Protein AF-0000000068263784 (afdb_homodimer)

Radius of gyration: 36.0 Å; Cα contacts (8 Å, |Δi|>4): 1522; chains: 2; bounding box: 111×159×63 Å

InterPro domains:
  IPR016054 Ly-6 antigen/uPA receptor-like [PF00021] (22-95)
  IPR016054 Ly-6 antigen/uPA receptor-like [PF00021] (107-188)
  IPR016054 Ly-6 antigen/uPA receptor-like [PF00021] (200-283)
  IPR016054 Ly-6 antigen/uPA receptor-like [SM00134] (23-104)
  IPR016054 Ly-6 antigen/uPA receptor-like [SM00134] (108-195)
  IPR016054 Ly-6 antigen/uPA receptor-like [SM00134] (202-294)
  IPR045860 Snake toxin-like superfamily [G3DSA:2.10.60.10] (22-96)
  IPR045860 Snake toxin-like superfamily [G3DSA:2.10.60.10] (107-197)
  IPR045860 Snake toxin-like superfamily [G3DSA:2.10.60.10] (198-283)
  IPR045860 Snake toxin-like superfamily [SSF57302] (23-94)
  IPR045860 Snake toxin-like superfamily [SSF57302] (105-197)
  IPR045860 Snake toxin-like superfamily [SSF57302] (202-284)

Solvent-accessible surface area (backbone atoms only — not comparable to full-atom values): 32484 Å² total; per-residue (Å²): 132,79,80,70,71,72,69,73,72,66,77,64,75,75,70,72,71,74,79,74,77,62,39,35,16,25,28,31,39,44,86,46,74,70,38,84,39,75,26,54,83,70,20,53,22,15,22,31,44,37,38,35,34,32,40,65,32,3,59,15,56,27,47,64,64,55,67,62,32,36,39,31,30,33,51,53,24,28,34,40,34,39,36,35,43,61,38,73,49,71,44,56,23,37,65,69,61,64,74,62,67,64,75,78,88,57,54,42,41,13,31,13,17,20,42,92,71,39,20,53,82,67,69,58,59,43,76,40,71,36,90,42,64,82,35,26,19,24,34,38,31,42,31,47,50,93,68,76,50,74,74,36,43,37,22,12,28,24,35,51,87,49,61,49,53,67,22,26,38,36,43,92,48,36,38,38,38,34,38,39,39,90,46,64,44,58,49,54,78,82,83,86,47,76,90,75,35,50,75,60,85,33,34,16,29,20,28,55,28,25,72,82,47,43,39,18,89,86,46,51,38,79,40,79,17,39,45,78,19,67,28,15,29,35,32,38,23,29,36,87,95,70,40,62,35,36,39,26,15,20,18,14,78,55,37,67,36,76,46,49,59,31,64,76,65,58,34,42,76,65,45,73,45,68,43,75,54,64,45,62,45,53,74,80,62,79,70,72,76,67,76,63,72,73,67,66,73,69,66,71,73,70,62,76,76,65,66,88,110,134,79,80,69,72,72,68,74,72,65,78,66,75,75,70,70,72,75,78,75,78,62,40,38,14,24,28,31,39,46,89,46,74,70,37,81,37,74,27,54,86,69,20,54,22,14,22,31,46,36,37,36,33,32,39,64,31,3,58,14,57,26,46,64,65,57,66,62,30,36,38,30,34,35,51,52,24,29,32,41,33,40,37,36,43,61,38,74,49,70,45,56,22,35,65,70,60,64,76,62,67,64,75,79,87,56,55,42,41,13,30,12,17,20,43,90,71,40,20,53,83,66,68,57,58,42,75,41,72,35,92,45,63,82,36,26,20,24,36,39,33,43,32,47,49,92,68,75,49,72,74,36,43,38,22,11,29,24,34,52,88,48,61,50,54,66,23,27,38,35,42,91,49,37,38,38,40,36,37,38,37,91,47,65,43,59,50,54,78,81,83,86,47,75,89,73,36,50,74,58,86,34,34,18,29,21,30,54,28,25,73,82,47,43,40,18,90,85,46,51,38,80,40,79,18,38,46,78,20,67,28,15,27,36,35,37,22,29,37,88,95,69,39,60,35,37,39,26,15,21,17,15,78,55,38,67,36,77,46,48,59,32,65,75,67,58,34,41,76,64,46,74,45,69,42,75,54,61,44,62,45,53,75,80,61,80,69,73,76,67,75,63,70,72,66,66,74,69,68,74,72,73,65,77,77,68,73,88,118

Structure (mmCIF, N/CA/C/O backbone):
data_AF-0000000068263784-model_v1
#
loop_
_entity.id
_entity.type
_entity.pdbx_description
1 polymer 'Plasminogen activator, urokinase receptor'
#
loop_
_atom_site.group_PDB
_atom_site.id
_atom_site.type_symbol
_atom_site.label_atom_id
_atom_site.label_alt_id
_atom_site.label_comp_id
_atom_site.label_asym_id
_atom_site.label_entity_id
_atom_site.label_seq_id
_atom_site.pdbx_PDB_ins_code
_atom_site.Cartn_x
_atom_site.Cartn_y
_atom_site.Cartn_z
_atom_site.occupancy
_atom_site.B_iso_or_equiv
_atom_site.auth_seq_id
_atom_site.auth_comp_id
_atom_site.auth_asym_id
_atom_site.auth_atom_id
_atom_site.pdbx_PDB_model_num
ATOM 1 N N . MET A 1 1 ? -26.062 -78.375 18.172 1 32.59 1 MET A N 1
ATOM 2 C CA . MET A 1 1 ? -26.391 -77.062 18.75 1 32.59 1 MET A CA 1
ATOM 3 C C . MET A 1 1 ? -25.328 -76.062 18.375 1 32.59 1 MET A C 1
ATOM 5 O O . MET A 1 1 ? -25.422 -74.875 18.797 1 32.59 1 MET A O 1
ATOM 9 N N . GLY A 1 2 ? -24.156 -76.438 17.891 1 37.56 2 GLY A N 1
ATOM 10 C CA . GLY A 1 2 ? -22.969 -75.625 17.781 1 37.56 2 GLY A CA 1
ATOM 11 C C . GLY A 1 2 ? -23.016 -74.688 16.578 1 37.56 2 GLY A C 1
ATOM 12 O O . GLY A 1 2 ? -22.172 -73.75 16.453 1 37.56 2 GLY A O 1
ATOM 13 N N . ARG A 1 3 ? -23.672 -74.938 15.492 1 44.22 3 ARG A N 1
ATOM 14 C CA . ARG A 1 3 ? -23.484 -74.312 14.195 1 44.22 3 ARG A CA 1
ATOM 15 C C . ARG A 1 3 ? -24.141 -72.938 14.18 1 44.22 3 ARG A C 1
ATOM 17 O O . ARG A 1 3 ? -24 -72.188 13.203 1 44.22 3 ARG A O 1
ATOM 24 N N . LEU A 1 4 ? -25.125 -72.688 15.125 1 41.5 4 LEU A N 1
ATOM 25 C CA . LEU A 1 4 ? -25.984 -71.562 14.898 1 41.5 4 LEU A CA 1
ATOM 26 C C . LEU A 1 4 ? -25.281 -70.25 15.266 1 41.5 4 LEU A C 1
ATOM 28 O O . LEU A 1 4 ? -25.75 -69.125 14.945 1 41.5 4 LEU A O 1
ATOM 32 N N . LEU A 1 5 ? -24.188 -70.312 16.062 1 42.72 5 LEU A N 1
ATOM 33 C CA . LEU A 1 5 ? -23.781 -69 16.656 1 42.72 5 LEU A CA 1
ATOM 34 C C . LEU A 1 5 ? -23.016 -68.188 15.641 1 42.72 5 LEU A C 1
ATOM 36 O O . LEU A 1 5 ? -22.672 -67 15.93 1 42.72 5 LEU A O 1
ATOM 40 N N . LEU A 1 6 ? -22.641 -68.688 14.469 1 41.91 6 LEU A N 1
ATOM 41 C CA . LEU A 1 6 ? -21.672 -67.938 13.727 1 41.91 6 LEU A CA 1
ATOM 42 C C . LEU A 1 6 ? -22.344 -66.75 13.023 1 41.91 6 LEU A C 1
ATOM 44 O O . LEU A 1 6 ? -21.672 -65.938 12.414 1 41.91 6 LEU A O 1
ATOM 48 N N . LEU A 1 7 ? -23.703 -66.812 12.852 1 41.81 7 LEU A N 1
ATOM 49 C CA . LEU A 1 7 ? -24.219 -65.875 11.852 1 41.81 7 LEU A CA 1
ATOM 50 C C . LEU A 1 7 ? -24.312 -64.438 12.422 1 41.81 7 LEU A C 1
ATOM 52 O O . LEU A 1 7 ? -24.656 -63.531 11.703 1 41.81 7 LEU A O 1
ATOM 56 N N . LEU A 1 8 ? -24.344 -64.312 13.781 1 43.56 8 LEU A N 1
ATOM 57 C CA . LEU A 1 8 ? -24.844 -63.031 14.219 1 43.56 8 LEU A CA 1
ATOM 58 C C . LEU A 1 8 ? -23.781 -61.969 14.055 1 43.56 8 LEU A C 1
ATOM 60 O O . LEU A 1 8 ? -24 -60.812 14.43 1 43.56 8 LEU A O 1
ATOM 64 N N . LEU A 1 9 ? -22.516 -62.375 13.859 1 44.34 9 LEU A N 1
ATOM 65 C CA . LEU A 1 9 ? -21.594 -61.281 14.094 1 44.34 9 LEU A CA 1
ATOM 66 C C . LEU A 1 9 ? -21.594 -60.312 12.922 1 44.34 9 LEU A C 1
ATOM 68 O O . LEU A 1 9 ? -20.75 -59.406 12.844 1 44.34 9 LEU A O 1
ATOM 72 N N . SER A 1 10 ? -22.375 -60.562 11.875 1 43.22 10 SER A N 1
ATOM 73 C CA . SER A 1 10 ? -21.906 -59.844 10.688 1 43.22 10 SER A CA 1
ATOM 74 C C . SER A 1 10 ? -22.109 -58.344 10.836 1 43.22 10 SER A C 1
ATOM 76 O O . SER A 1 10 ? -21.297 -57.562 10.352 1 43.22 10 SER A O 1
ATOM 78 N N . SER A 1 11 ? -23.422 -57.906 10.969 1 47.59 11 SER A N 1
ATOM 79 C CA . SER A 1 11 ? -23.625 -56.594 10.375 1 47.59 11 SER A CA 1
ATOM 80 C C . SER A 1 11 ? -23.172 -55.469 11.32 1 47.59 11 SER A C 1
ATOM 82 O O . SER A 1 11 ? -23.953 -55 12.164 1 47.59 11 SER A O 1
ATOM 84 N N . LEU A 1 12 ? -22.047 -55.562 11.93 1 46.88 12 LEU A N 1
ATOM 85 C CA . LEU A 1 12 ? -21.75 -54.312 12.617 1 46.88 12 LEU A CA 1
ATOM 86 C C . LEU A 1 12 ? -21.969 -53.094 11.695 1 46.88 12 LEU A C 1
ATOM 88 O O . LEU A 1 12 ? -21.453 -53.062 10.586 1 46.88 12 LEU A O 1
ATOM 92 N N . PRO A 1 13 ? -23.125 -52.344 11.852 1 49.47 13 PRO A N 1
ATOM 93 C CA . PRO A 1 13 ? -23.234 -51.125 11.031 1 49.47 13 PRO A CA 1
ATOM 94 C C . PRO A 1 13 ? -21.938 -50.312 11 1 49.47 13 PRO A C 1
ATOM 96 O O . PRO A 1 13 ? -21.219 -50.25 12 1 49.47 13 PRO A O 1
ATOM 99 N N . PHE A 1 14 ? -21.156 -50.344 9.953 1 46.56 14 PHE A N 1
ATOM 100 C CA . PHE A 1 14 ? -20.109 -49.375 9.695 1 46.56 14 PHE A CA 1
ATOM 101 C C . PHE A 1 14 ? -20.516 -48 10.18 1 46.56 14 PHE A C 1
ATOM 103 O O . PHE A 1 14 ? -21.484 -47.406 9.68 1 46.56 14 PHE A O 1
ATOM 110 N N . LEU A 1 15 ? -20.469 -47.656 11.492 1 47.44 15 LEU A N 1
ATOM 111 C CA . LEU A 1 15 ? -20.594 -46.281 11.875 1 47.44 15 LEU A CA 1
ATOM 112 C C . LEU A 1 15 ? -19.938 -45.375 10.852 1 47.44 15 LEU A C 1
ATOM 114 O O . LEU A 1 15 ? -18.828 -45.625 10.391 1 47.44 15 LEU A O 1
ATOM 118 N N . PRO A 1 16 ? -20.719 -44.594 10.039 1 51.22 16 PRO A N 1
ATOM 119 C CA . PRO A 1 16 ? -20.031 -43.656 9.148 1 51.22 16 PRO A CA 1
ATOM 120 C C . PRO A 1 16 ? -18.844 -42.969 9.82 1 51.22 16 PRO A C 1
ATOM 122 O O . PRO A 1 16 ? -18.812 -42.844 11.047 1 51.22 16 PRO A O 1
ATOM 125 N N . PRO A 1 17 ? -17.672 -43.031 9.328 1 49.53 17 PRO A N 1
ATOM 126 C CA . PRO A 1 17 ? -16.547 -42.312 9.93 1 49.53 17 PRO A CA 1
ATOM 127 C C . PRO A 1 17 ? -16.984 -40.969 10.555 1 49.53 17 PRO A C 1
ATOM 129 O O . PRO A 1 17 ? -18 -40.406 10.141 1 49.53 17 PRO A O 1
ATOM 132 N N . PRO A 1 18 ? -16.719 -40.781 11.812 1 45.62 18 PRO A N 1
ATOM 133 C CA . PRO A 1 18 ? -17.062 -39.5 12.43 1 45.62 18 PRO A CA 1
ATOM 134 C C . PRO A 1 18 ? -17.016 -38.344 11.438 1 45.62 18 PRO A C 1
ATOM 136 O O . PRO A 1 18 ? -16.266 -38.375 10.461 1 45.62 18 PRO A O 1
ATOM 139 N N . ALA A 1 19 ? -18.078 -37.625 11.172 1 46.59 19 ALA A N 1
ATOM 140 C CA . ALA A 1 19 ? -18.156 -36.344 10.492 1 46.59 19 ALA A CA 1
ATOM 141 C C . ALA A 1 19 ? -16.891 -35.5 10.711 1 46.59 19 ALA A C 1
ATOM 143 O O . ALA A 1 19 ? -16.562 -35.156 11.844 1 46.59 19 ALA A O 1
ATOM 144 N N . SER A 1 20 ? -15.75 -35.656 10.148 1 55.19 20 SER A N 1
ATOM 145 C CA . SER A 1 20 ? -14.523 -34.875 10.172 1 55.19 20 SER A CA 1
ATOM 146 C C . SER A 1 20 ? -14.82 -33.406 10.406 1 55.19 20 SER A C 1
ATOM 148 O O . SER A 1 20 ? -15.664 -32.812 9.727 1 55.19 20 SER A O 1
ATOM 150 N N . TRP A 1 21 ? -14.867 -32.938 11.633 1 69 21 TRP A N 1
ATOM 151 C CA . TRP A 1 21 ? -15.148 -31.609 12.117 1 69 21 TRP A CA 1
ATOM 152 C C . TRP A 1 21 ? -14.555 -30.547 11.188 1 69 21 TRP A C 1
ATOM 154 O O . TRP A 1 21 ? -13.352 -30.547 10.922 1 69 21 TRP A O 1
ATOM 164 N N . ALA A 1 22 ? -15.297 -29.984 10.383 1 84.56 22 ALA A N 1
ATOM 165 C CA . ALA A 1 22 ? -14.953 -28.953 9.414 1 84.56 22 ALA A CA 1
ATOM 166 C C . ALA A 1 22 ? -14.172 -27.828 10.078 1 84.56 22 ALA A C 1
ATOM 168 O O . ALA A 1 22 ? -14.547 -27.344 11.148 1 84.56 22 ALA A O 1
ATOM 169 N N . LEU A 1 23 ? -13.023 -27.594 9.562 1 90.69 23 LEU A N 1
ATOM 170 C CA . LEU A 1 23 ? -12.18 -26.516 10.055 1 90.69 23 LEU A CA 1
ATOM 171 C C . LEU A 1 23 ? -12.898 -25.172 9.961 1 90.69 23 LEU A C 1
ATOM 173 O O . LEU A 1 23 ? -13.664 -24.938 9.016 1 90.69 23 LEU A O 1
ATOM 177 N N . ILE A 1 24 ? -12.773 -24.422 11.023 1 93.75 24 ILE A N 1
ATOM 178 C CA . ILE A 1 24 ? -13.375 -23.094 11.047 1 93.75 24 ILE A CA 1
ATOM 179 C C . ILE A 1 24 ? -12.289 -22.031 10.977 1 93.75 24 ILE A C 1
ATOM 181 O O . ILE A 1 24 ? -11.305 -22.078 11.727 1 93.75 24 ILE A O 1
ATOM 185 N N . CYS A 1 25 ? -12.469 -21.109 9.977 1 90.75 25 CYS A N 1
ATOM 186 C CA . CYS A 1 25 ? -11.492 -20.047 9.781 1 90.75 25 CYS A CA 1
ATOM 187 C C . CYS A 1 25 ? -12.164 -18.688 9.797 1 90.75 25 CYS A C 1
ATOM 189 O O . CYS A 1 25 ? -13.383 -18.578 9.672 1 90.75 25 CYS A O 1
ATOM 191 N N . LEU A 1 26 ? -11.312 -17.688 10.031 1 86.5 26 LEU A N 1
ATOM 192 C CA . LEU A 1 26 ? -11.766 -16.312 9.93 1 86.5 26 LEU A CA 1
ATOM 193 C C . LEU A 1 26 ? -11.516 -15.75 8.531 1 86.5 26 LEU A C 1
ATOM 195 O O . LEU A 1 26 ? -10.461 -16 7.941 1 86.5 26 LEU A O 1
ATOM 199 N N . HIS A 1 27 ? -12.453 -15.18 7.926 1 80.56 27 HIS A N 1
ATOM 200 C CA . HIS A 1 27 ? -12.336 -14.539 6.621 1 80.56 27 HIS A CA 1
ATOM 201 C C . HIS A 1 27 ? -12.711 -13.062 6.691 1 80.56 27 HIS A C 1
ATOM 203 O O . HIS A 1 27 ? -13.867 -12.727 6.953 1 80.56 27 HIS A O 1
ATOM 209 N N . CYS A 1 28 ? -11.648 -12.328 6.426 1 70.56 28 CYS A N 1
ATOM 210 C CA . CYS A 1 28 ? -11.859 -10.891 6.457 1 70.56 28 CYS A CA 1
ATOM 211 C C . CYS A 1 28 ? -11.828 -10.305 5.051 1 70.56 28 CYS A C 1
ATOM 213 O O . CYS A 1 28 ? -10.859 -10.5 4.316 1 70.56 28 CYS A O 1
ATOM 215 N N . ARG A 1 29 ? -12.906 -9.812 4.586 1 60.69 29 ARG A N 1
ATOM 216 C CA . ARG A 1 29 ? -12.977 -9.18 3.271 1 60.69 29 ARG A CA 1
ATOM 217 C C . ARG A 1 29 ? -12.641 -7.695 3.357 1 60.69 29 ARG A C 1
ATOM 219 O O . ARG A 1 29 ? -12.672 -7.105 4.441 1 60.69 29 ARG A O 1
ATOM 226 N N . SER A 1 30 ? -12.195 -7.094 2.205 1 56.16 30 SER A N 1
ATOM 227 C CA . SER A 1 30 ? -11.758 -5.703 2.15 1 56.16 30 SER A CA 1
ATOM 228 C C . SER A 1 30 ? -12.844 -4.766 2.674 1 56.16 30 SER A C 1
ATOM 230 O O . SER A 1 30 ? -12.547 -3.803 3.385 1 56.16 30 SER A O 1
ATOM 232 N N . ASN A 1 31 ? -14.07 -4.973 2.279 1 49.44 31 ASN A N 1
ATOM 233 C CA . ASN A 1 31 ? -15.117 -4.004 2.594 1 49.44 31 ASN A CA 1
ATOM 234 C C . ASN A 1 31 ? -16.125 -4.574 3.586 1 49.44 31 ASN A C 1
ATOM 236 O O . ASN A 1 31 ? -17.234 -4.059 3.711 1 49.44 31 ASN A O 1
ATOM 240 N N . GLY A 1 32 ? -15.75 -5.59 4.422 1 53.44 32 GLY A N 1
ATOM 241 C CA . GLY A 1 32 ? -16.766 -6.137 5.312 1 53.44 32 GLY A CA 1
ATOM 242 C C . GLY A 1 32 ? -16.188 -6.707 6.594 1 53.44 32 GLY A C 1
ATOM 243 O O . GLY A 1 32 ? -14.961 -6.73 6.773 1 53.44 32 GLY A O 1
ATOM 244 N N . PRO A 1 33 ? -17.047 -6.836 7.59 1 62.34 33 PRO A N 1
ATOM 245 C CA . PRO A 1 33 ? -16.594 -7.48 8.828 1 62.34 33 PRO A CA 1
ATOM 246 C C . PRO A 1 33 ? -16.016 -8.875 8.594 1 62.34 33 PRO A C 1
ATOM 248 O O . PRO A 1 33 ? -16.297 -9.508 7.574 1 62.34 33 PRO A O 1
ATOM 251 N N . CYS A 1 34 ? -15.078 -9.141 9.484 1 70.38 34 CYS A N 1
ATOM 252 C CA . CYS A 1 34 ? -14.547 -10.5 9.43 1 70.38 34 CYS A CA 1
ATOM 253 C C . CYS A 1 34 ? -15.633 -11.523 9.766 1 70.38 34 CYS A C 1
ATOM 255 O O . CYS A 1 34 ? -16.469 -11.273 10.641 1 70.38 34 CYS A O 1
ATOM 257 N N . GLN A 1 35 ? -15.789 -12.531 8.992 1 79.06 35 GLN A N 1
ATOM 258 C CA . GLN A 1 35 ? -16.781 -13.586 9.211 1 79.06 35 GLN A CA 1
ATOM 259 C C . GLN A 1 35 ? -16.094 -14.938 9.43 1 79.06 35 GLN A C 1
ATOM 261 O O . GLN A 1 35 ? -15.016 -15.188 8.898 1 79.06 35 GLN A O 1
ATOM 266 N N . VAL A 1 36 ? -16.781 -15.633 10.328 1 86.62 36 VAL A N 1
ATOM 267 C CA . VAL A 1 36 ? -16.312 -17 10.516 1 86.62 36 VAL A CA 1
ATOM 268 C C . VAL A 1 36 ? -16.844 -17.891 9.391 1 86.62 36 VAL A C 1
ATOM 270 O O . VAL A 1 36 ? -18.016 -17.797 9.008 1 86.62 36 VAL A O 1
ATOM 273 N N . GLU A 1 37 ? -15.914 -18.594 8.867 1 85.62 37 GLU A N 1
ATOM 274 C CA . GLU A 1 37 ? -16.281 -19.484 7.77 1 85.62 37 GLU A CA 1
ATOM 275 C C . GLU A 1 37 ? -15.953 -20.938 8.102 1 85.62 37 GLU A C 1
ATOM 277 O O . GLU A 1 37 ? -14.93 -21.219 8.719 1 85.62 37 GLU A O 1
ATOM 282 N N . THR A 1 38 ? -16.969 -21.75 7.777 1 89.56 38 THR A N 1
ATOM 283 C CA . THR A 1 38 ? -16.703 -23.188 7.848 1 89.56 38 THR A CA 1
ATOM 284 C C . THR A 1 38 ? -16.078 -23.688 6.551 1 89.56 38 THR A C 1
ATOM 286 O O . THR A 1 38 ? -16.625 -23.484 5.469 1 89.56 38 THR A O 1
ATOM 289 N N . CYS A 1 39 ? -14.977 -24.266 6.723 1 87 39 CYS A N 1
ATOM 290 C CA . CYS A 1 39 ? -14.211 -24.672 5.551 1 87 39 CYS A CA 1
ATOM 291 C C . CYS A 1 39 ? -14.852 -25.891 4.883 1 87 39 CYS A C 1
ATOM 293 O O . CYS A 1 39 ? -15.422 -26.75 5.562 1 87 39 CYS A O 1
ATOM 295 N N . ALA A 1 40 ? -14.883 -25.828 3.623 1 78.81 40 ALA A N 1
ATOM 296 C CA . ALA A 1 40 ? -15.375 -26.969 2.838 1 78.81 40 ALA A CA 1
ATOM 297 C C . ALA A 1 40 ? -14.414 -28.141 2.912 1 78.81 40 ALA A C 1
ATOM 299 O O . ALA A 1 40 ? -13.305 -28.016 3.445 1 78.81 40 ALA A O 1
ATOM 300 N N . ALA A 1 41 ? -14.945 -29.219 2.426 1 76.75 41 ALA 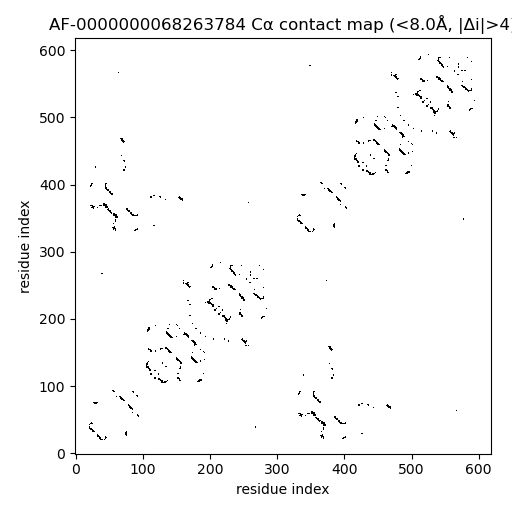A N 1
ATOM 301 C CA . ALA A 1 41 ? -14.094 -30.406 2.379 1 76.75 41 ALA A CA 1
ATOM 302 C C . ALA A 1 41 ? -12.82 -30.141 1.588 1 76.75 41 ALA A C 1
ATOM 304 O O . ALA A 1 41 ? -12.859 -29.516 0.524 1 76.75 41 ALA A O 1
ATOM 305 N N . GLY A 1 42 ? -11.688 -30.531 2.113 1 75.31 42 GLY A N 1
ATOM 306 C CA . GLY A 1 42 ? -10.414 -30.344 1.441 1 75.31 42 GLY A CA 1
ATOM 307 C C . GLY A 1 42 ? -9.672 -29.109 1.906 1 75.31 42 GLY A C 1
ATOM 308 O O . GLY A 1 42 ? -8.484 -28.938 1.619 1 75.31 42 GLY A O 1
ATOM 309 N N . GLN A 1 43 ? -10.445 -28.297 2.504 1 82.06 43 GLN A N 1
ATOM 310 C CA . GLN A 1 43 ? -9.828 -27.094 3.062 1 82.06 43 GLN A CA 1
ATOM 311 C C . GLN A 1 43 ? -9.539 -27.266 4.551 1 82.06 43 GLN A C 1
ATOM 313 O O . GLN A 1 43 ? -10.375 -26.953 5.395 1 82.06 43 GLN A O 1
ATOM 318 N N . ASP A 1 44 ? -8.305 -27.594 4.801 1 87.19 44 ASP A N 1
ATOM 319 C CA . ASP A 1 44 ? -7.988 -27.938 6.18 1 87.19 44 ASP A CA 1
ATOM 320 C C . ASP A 1 44 ? -7.008 -26.938 6.789 1 87.19 44 ASP A C 1
ATOM 322 O O . ASP A 1 44 ? -6.309 -27.266 7.75 1 87.19 44 ASP A O 1
ATOM 326 N N . LEU A 1 45 ? -6.926 -25.844 6.129 1 90.44 45 LEU A N 1
ATOM 327 C CA . LEU A 1 45 ? -6.016 -24.828 6.652 1 90.44 45 LEU A CA 1
ATOM 328 C C . LEU A 1 45 ? -6.691 -23.469 6.688 1 90.44 45 LEU A C 1
ATOM 330 O O . LEU A 1 45 ? -7.633 -23.219 5.934 1 90.44 45 LEU A O 1
ATOM 334 N N . CYS A 1 46 ? -6.254 -22.672 7.66 1 90.19 46 CYS A N 1
ATOM 335 C CA . CYS A 1 46 ? -6.598 -21.266 7.676 1 90.19 46 CYS A CA 1
ATOM 336 C C . CYS A 1 46 ? -5.441 -20.406 7.156 1 90.19 46 CYS A C 1
ATOM 338 O O . CYS A 1 46 ? -4.277 -20.703 7.426 1 90.19 46 CYS A O 1
ATOM 340 N N . ARG A 1 47 ? -5.809 -19.375 6.461 1 85.75 47 ARG A N 1
ATOM 341 C CA . ARG A 1 47 ? -4.777 -18.562 5.82 1 85.75 47 ARG A CA 1
ATOM 342 C C . ARG A 1 47 ? -4.77 -17.141 6.375 1 85.75 47 ARG A C 1
ATOM 344 O O . ARG A 1 47 ? -5.828 -16.562 6.645 1 85.75 47 ARG A O 1
ATOM 351 N N . THR A 1 48 ? -3.523 -16.594 6.59 1 80.44 48 THR A N 1
ATOM 352 C CA . THR A 1 48 ? -3.293 -15.195 6.961 1 80.44 48 THR A CA 1
ATOM 353 C C . THR A 1 48 ? -2.338 -14.523 5.977 1 80.44 48 THR A C 1
ATOM 355 O O . THR A 1 48 ? -1.295 -15.086 5.637 1 80.44 48 THR A O 1
ATOM 358 N N . THR A 1 49 ? -2.701 -13.469 5.457 1 76.69 49 THR A N 1
ATOM 359 C CA . THR A 1 49 ? -1.831 -12.711 4.566 1 76.69 49 THR A CA 1
ATOM 360 C C . THR A 1 49 ? -1.432 -11.383 5.199 1 76.69 49 THR A C 1
ATOM 362 O O . THR A 1 49 ? -2.277 -10.664 5.742 1 76.69 49 THR A O 1
ATOM 365 N N . VAL A 1 50 ? -0.122 -11.102 5.176 1 74.25 50 VAL A N 1
ATOM 366 C CA . VAL A 1 50 ? 0.415 -9.852 5.711 1 74.25 50 VAL A CA 1
ATOM 367 C C . VAL A 1 50 ? 1.202 -9.125 4.621 1 74.25 50 VAL A C 1
ATOM 369 O O . VAL A 1 50 ? 2.064 -9.719 3.969 1 74.25 50 VAL A O 1
ATOM 372 N N . ILE A 1 51 ? 0.848 -7.977 4.359 1 69.75 51 ILE A N 1
ATOM 373 C CA . ILE A 1 51 ? 1.61 -7.125 3.451 1 69.75 51 ILE A CA 1
ATOM 374 C C . ILE A 1 51 ? 2.33 -6.039 4.246 1 69.75 51 ILE A C 1
ATOM 376 O O . ILE A 1 51 ? 1.728 -5.379 5.098 1 69.75 51 ILE A O 1
ATOM 380 N N . ARG A 1 52 ? 3.629 -5.957 4.027 1 69.12 52 ARG A N 1
ATOM 381 C CA . ARG A 1 52 ? 4.43 -4.922 4.676 1 69.12 52 ARG A CA 1
ATOM 382 C C . ARG A 1 52 ? 5.113 -4.027 3.646 1 69.12 52 ARG A C 1
ATOM 384 O O . ARG A 1 52 ? 5.707 -4.523 2.688 1 69.12 52 ARG A O 1
ATOM 391 N N . VAL A 1 53 ? 4.863 -2.826 3.723 1 66.12 53 VAL A N 1
ATOM 392 C CA . VAL A 1 53 ? 5.547 -1.877 2.854 1 66.12 53 VAL A CA 1
ATOM 393 C C . VAL A 1 53 ? 6.523 -1.035 3.674 1 66.12 53 VAL A C 1
ATOM 395 O O . VAL A 1 53 ? 6.172 -0.54 4.746 1 66.12 53 VAL A O 1
ATOM 398 N N . TRP A 1 54 ? 7.68 -1.2 3.383 1 60.72 54 TRP A N 1
ATOM 399 C CA . TRP A 1 54 ? 8.695 -0.373 4.023 1 60.72 54 TRP A CA 1
ATOM 400 C C . TRP A 1 54 ? 9.367 0.551 3.008 1 60.72 54 TRP A C 1
ATOM 402 O O . TRP A 1 54 ? 9.57 0.168 1.854 1 60.72 54 TRP A O 1
ATOM 412 N N . LYS A 1 55 ? 9.344 1.691 3.244 1 60.06 55 LYS A N 1
ATOM 413 C CA . LYS A 1 55 ? 10.273 2.545 2.502 1 60.06 55 LYS A CA 1
ATOM 414 C C . LYS A 1 55 ? 11.703 2.352 2.984 1 60.06 55 LYS A C 1
ATOM 416 O O . LYS A 1 55 ? 11.984 2.479 4.176 1 60.06 55 LYS A O 1
ATOM 421 N N . ASP A 1 56 ? 12.617 1.546 2.291 1 54.09 56 ASP A N 1
ATOM 422 C CA . ASP A 1 56 ? 14.016 1.295 2.596 1 54.09 56 ASP A CA 1
ATOM 423 C C . ASP A 1 56 ? 14.852 2.564 2.434 1 54.09 56 ASP A C 1
ATOM 425 O O . ASP A 1 56 ? 14.828 3.199 1.377 1 54.09 56 ASP A O 1
ATOM 429 N N . GLY A 1 57 ? 14.93 3.434 3.068 1 58.69 57 GLY A N 1
ATOM 430 C CA . GLY A 1 57 ? 15.953 4.465 3.092 1 58.69 57 GLY A CA 1
ATOM 431 C C . GLY A 1 57 ? 15.477 5.77 3.701 1 58.69 57 GLY A C 1
ATOM 432 O O . GLY A 1 57 ? 14.281 5.969 3.896 1 58.69 57 GLY A O 1
ATOM 433 N N . GLY A 1 58 ? 16.359 6.426 4.211 1 64.62 58 GLY A N 1
ATOM 434 C CA . GLY A 1 58 ? 16.203 7.758 4.773 1 64.62 58 GLY A CA 1
ATOM 435 C C . GLY A 1 58 ? 15.438 8.703 3.875 1 64.62 58 GLY A C 1
ATOM 436 O O . GLY A 1 58 ? 15.648 8.727 2.662 1 64.62 58 GLY A O 1
ATOM 437 N N . GLU A 1 59 ? 14.25 9.156 4.391 1 74.56 59 GLU A N 1
ATOM 438 C CA . GLU A 1 59 ? 13.492 10.164 3.656 1 74.56 59 GLU A CA 1
ATOM 439 C C . GLU A 1 59 ? 14.148 11.531 3.762 1 74.56 59 GLU A C 1
ATOM 441 O O . GLU A 1 59 ? 13.469 12.562 3.764 1 74.56 59 GLU A O 1
ATOM 446 N N . GLY A 1 60 ? 15.492 11.461 4.012 1 80.88 60 GLY A N 1
ATOM 447 C CA . GLY A 1 60 ? 16.281 12.68 3.949 1 80.88 60 GLY A CA 1
ATOM 448 C C . GLY A 1 60 ? 16.203 13.5 5.223 1 80.88 60 GLY A C 1
ATOM 449 O O . GLY A 1 60 ? 16.094 12.945 6.32 1 80.88 60 GLY A O 1
ATOM 450 N N . CYS A 1 61 ? 16.406 14.82 4.98 1 84.62 61 CYS A N 1
ATOM 451 C CA . CYS A 1 61 ? 16.547 15.773 6.074 1 84.62 61 CYS A CA 1
ATOM 452 C C . CYS A 1 61 ? 15.188 16.219 6.594 1 84.62 61 CYS A C 1
ATOM 454 O O . CYS A 1 61 ? 14.203 16.203 5.855 1 84.62 61 CYS A O 1
ATOM 456 N N . ALA A 1 62 ? 15.141 16.328 7.805 1 84.88 62 ALA A N 1
ATOM 457 C CA . ALA A 1 62 ? 13.938 16.875 8.43 1 84.88 62 ALA A CA 1
ATOM 458 C C . ALA A 1 62 ? 14.281 18.047 9.336 1 84.88 62 ALA A C 1
ATOM 460 O O . ALA A 1 62 ? 15.398 18.141 9.852 1 84.88 62 ALA A O 1
ATOM 461 N N . HIS A 1 63 ? 13.258 18.906 9.469 1 80.81 63 HIS A N 1
ATOM 462 C CA . HIS A 1 63 ? 13.414 20.047 10.359 1 80.81 63 HIS A CA 1
ATOM 463 C C . HIS A 1 63 ? 13.547 19.609 11.812 1 80.81 63 HIS A C 1
ATOM 465 O O . HIS A 1 63 ? 13.078 18.531 12.18 1 80.81 63 HIS A O 1
ATOM 471 N N . THR A 1 64 ? 14.195 20.5 12.531 1 79.38 64 THR A N 1
ATOM 472 C CA . THR A 1 64 ? 14.523 20.188 13.914 1 79.38 64 THR A CA 1
ATOM 473 C C . THR A 1 64 ? 13.258 19.938 14.727 1 79.38 64 THR A C 1
ATOM 475 O O . THR A 1 64 ? 13.289 19.219 15.727 1 79.38 64 THR A O 1
ATOM 478 N N . GLU A 1 65 ? 12.148 20.469 14.266 1 77.38 65 GLU A N 1
ATOM 479 C CA . GLU A 1 65 ? 10.922 20.359 15.055 1 77.38 65 GLU A CA 1
ATOM 480 C C . GLU A 1 65 ? 10.148 19.094 14.703 1 77.38 65 GLU A C 1
ATOM 482 O O . GLU A 1 65 ? 9.125 18.781 15.32 1 77.38 65 GLU A O 1
ATOM 487 N N . LYS A 1 66 ? 10.719 18.406 13.766 1 80.88 66 LYS A N 1
ATOM 488 C CA . LYS A 1 66 ? 10.023 17.172 13.375 1 80.88 66 LYS A CA 1
ATOM 489 C C . LYS A 1 66 ? 10.102 16.125 14.469 1 80.88 66 LYS A C 1
ATOM 491 O O . LYS A 1 66 ? 11.141 15.969 15.117 1 80.88 66 LYS A O 1
ATOM 496 N N . SER A 1 67 ? 8.969 15.516 14.797 1 81.94 67 SER A N 1
ATOM 497 C CA . SER A 1 67 ? 8.914 14.461 15.797 1 81.94 67 SER A CA 1
ATOM 498 C C . SER A 1 67 ? 8.391 13.164 15.211 1 81.94 67 SER A C 1
ATOM 500 O O . SER A 1 67 ? 7.918 13.133 14.07 1 81.94 67 SER A O 1
ATOM 502 N N . ASN A 1 68 ? 8.586 12.094 16.031 1 84.56 68 ASN A N 1
ATOM 503 C CA . ASN A 1 68 ? 8.062 10.797 15.609 1 84.56 68 ASN A CA 1
ATOM 504 C C . ASN A 1 68 ? 6.539 10.812 15.516 1 84.56 68 ASN A C 1
ATOM 506 O O . ASN A 1 68 ? 5.871 11.5 16.297 1 84.56 68 ASN A O 1
ATOM 510 N N . ARG A 1 69 ? 6.066 10.117 14.516 1 86.38 69 ARG A N 1
ATOM 511 C CA . ARG A 1 69 ? 4.617 10.062 14.367 1 86.38 69 ARG A CA 1
ATOM 512 C C . ARG A 1 69 ? 4.172 8.695 13.859 1 86.38 69 ARG A C 1
ATOM 514 O O . ARG A 1 69 ? 4.93 8.008 13.172 1 86.38 69 ARG A O 1
ATOM 521 N N . THR A 1 70 ? 2.986 8.305 14.273 1 88.31 70 THR A N 1
ATOM 522 C CA . THR A 1 70 ? 2.365 7.059 13.836 1 88.31 70 THR A CA 1
ATOM 523 C C . THR A 1 70 ? 0.913 7.293 13.43 1 88.31 70 THR A C 1
ATOM 525 O O . THR A 1 70 ? 0.244 8.172 13.977 1 88.31 70 THR A O 1
ATOM 528 N N . MET A 1 71 ? 0.516 6.676 12.492 1 88.12 71 MET A N 1
ATOM 529 C CA . MET A 1 71 ? -0.888 6.66 12.094 1 88.12 71 MET A CA 1
ATOM 530 C C . MET A 1 71 ? -1.284 5.285 11.555 1 88.12 71 MET A C 1
ATOM 532 O O . MET A 1 71 ? -0.53 4.668 10.805 1 88.12 71 MET A O 1
ATOM 536 N N . SER A 1 72 ? -2.396 4.816 12.016 1 89.38 72 SER A N 1
ATOM 537 C CA . SER A 1 72 ? -2.924 3.557 11.508 1 89.38 72 SER A CA 1
ATOM 538 C C . SER A 1 72 ? -4.426 3.65 11.242 1 89.38 72 SER A C 1
ATOM 540 O O . SER A 1 72 ? -5.145 4.332 11.977 1 89.38 72 SER A O 1
ATOM 542 N N . TYR A 1 73 ? -4.82 3.049 10.258 1 86.62 73 TYR A N 1
ATOM 543 C CA . TYR A 1 73 ? -6.238 3.021 9.922 1 86.62 73 TYR A CA 1
ATOM 544 C C . TYR A 1 73 ? -6.582 1.79 9.094 1 86.62 73 TYR A C 1
ATOM 546 O O . TYR A 1 73 ? -5.688 1.087 8.617 1 86.62 73 TYR A O 1
ATOM 554 N N . ARG A 1 74 ? -7.836 1.575 8.938 1 78.94 74 ARG A N 1
ATOM 555 C CA . ARG A 1 74 ? -8.312 0.425 8.18 1 78.94 74 ARG A CA 1
ATOM 556 C C . ARG A 1 74 ? -8.781 0.845 6.789 1 78.94 74 ARG A C 1
ATOM 558 O O . ARG A 1 74 ? -9.367 1.919 6.625 1 78.94 74 ARG A O 1
ATOM 565 N N . MET A 1 75 ? -8.461 0.126 5.855 1 69.5 75 MET A N 1
ATOM 566 C CA . MET A 1 75 ? -8.969 0.218 4.484 1 69.5 75 MET A CA 1
ATOM 567 C C . MET A 1 75 ? -9.492 -1.131 4.012 1 69.5 75 MET A C 1
ATOM 569 O O . MET A 1 75 ? -8.719 -2.02 3.658 1 69.5 75 MET A O 1
ATOM 573 N N . GLY A 1 76 ? -10.805 -1.204 3.998 1 67.19 76 GLY A N 1
ATOM 574 C CA . GLY A 1 76 ? -11.328 -2.541 3.768 1 67.19 76 GLY A CA 1
ATOM 575 C C . GLY A 1 76 ? -10.883 -3.545 4.812 1 67.19 76 GLY A C 1
ATOM 576 O O . GLY A 1 76 ? -11.078 -3.328 6.012 1 67.19 76 GLY A O 1
ATOM 577 N N . SER A 1 77 ? -10.258 -4.652 4.34 1 63.62 77 SER A N 1
ATOM 578 C CA . SER A 1 77 ? -9.789 -5.68 5.266 1 63.62 77 SER A CA 1
ATOM 579 C C . SER A 1 77 ? -8.336 -5.449 5.656 1 63.62 77 SER A C 1
ATOM 581 O O . SER A 1 77 ? -7.758 -6.234 6.41 1 63.62 77 SER A O 1
ATOM 583 N N . GLU A 1 78 ? -7.836 -4.379 5.18 1 68.94 78 GLU A N 1
ATOM 584 C CA . GLU A 1 78 ? -6.426 -4.098 5.438 1 68.94 78 GLU A CA 1
ATOM 585 C C . GLU A 1 78 ? -6.266 -3.047 6.531 1 68.94 78 GLU A C 1
ATOM 587 O O . GLU A 1 78 ? -7.113 -2.164 6.684 1 68.94 78 GLU A O 1
ATOM 592 N N . ILE A 1 79 ? -5.246 -3.266 7.355 1 77.62 79 ILE A N 1
ATOM 593 C CA . ILE A 1 79 ? -4.812 -2.221 8.273 1 77.62 79 ILE A CA 1
ATOM 594 C C . ILE A 1 79 ? -3.537 -1.566 7.75 1 77.62 79 ILE A C 1
ATOM 596 O O . ILE A 1 79 ? -2.559 -2.254 7.453 1 77.62 79 ILE A O 1
ATOM 600 N N . ILE A 1 80 ? -3.6 -0.347 7.527 1 76.44 80 ILE A N 1
ATOM 601 C CA . ILE A 1 80 ? -2.443 0.426 7.09 1 76.44 80 ILE A CA 1
ATOM 602 C C . ILE A 1 80 ? -1.826 1.153 8.281 1 76.44 80 ILE A C 1
ATOM 604 O O . ILE A 1 80 ? -2.531 1.814 9.047 1 76.44 80 ILE A O 1
ATOM 608 N N . SER A 1 81 ? -0.56 0.974 8.492 1 82 81 SER A N 1
ATOM 609 C CA . SER A 1 81 ? 0.164 1.663 9.555 1 82 81 SER A CA 1
ATOM 610 C C . SER A 1 81 ? 1.354 2.439 9 1 82 81 SER A C 1
ATOM 612 O O . SER A 1 81 ? 2.189 1.878 8.289 1 82 81 SER A O 1
ATOM 614 N N . LEU A 1 82 ? 1.302 3.709 9.281 1 78.19 82 LEU A N 1
ATOM 615 C CA . LEU A 1 82 ? 2.408 4.582 8.906 1 78.19 82 LEU A CA 1
ATOM 616 C C . LEU A 1 82 ? 3.207 5.008 10.133 1 78.19 82 LEU A C 1
ATOM 618 O O . LEU A 1 82 ? 2.633 5.426 11.141 1 78.19 82 LEU A O 1
ATOM 622 N N . THR A 1 83 ? 4.504 4.82 10.055 1 82.94 83 THR A N 1
ATOM 623 C CA . THR A 1 83 ? 5.395 5.285 11.117 1 82.94 83 THR A CA 1
ATOM 624 C C . THR A 1 83 ? 6.523 6.133 10.539 1 82.94 83 THR A C 1
ATOM 626 O O . THR A 1 83 ? 7.18 5.73 9.578 1 82.94 83 THR A O 1
ATOM 629 N N . GLU A 1 84 ? 6.629 7.285 11.062 1 82.69 84 GLU A N 1
ATOM 630 C CA . GLU A 1 84 ? 7.762 8.148 10.742 1 82.69 84 GLU A CA 1
ATOM 631 C C . GLU A 1 84 ? 8.633 8.398 11.969 1 82.69 84 GLU A C 1
ATOM 633 O O . GLU A 1 84 ? 8.133 8.805 13.016 1 82.69 84 GLU A O 1
ATOM 638 N N . THR A 1 85 ? 9.883 8.102 11.812 1 86.19 85 THR A N 1
ATOM 639 C CA . THR A 1 85 ? 10.82 8.336 12.906 1 86.19 85 THR A CA 1
ATOM 640 C C . THR A 1 85 ? 11.945 9.273 12.469 1 86.19 85 THR A C 1
ATOM 642 O O . THR A 1 85 ? 12.281 9.336 11.281 1 86.19 85 THR A O 1
ATOM 645 N N . VAL A 1 86 ? 12.43 10.094 13.406 1 88.31 86 VAL A N 1
ATOM 646 C CA . VAL A 1 86 ? 13.523 11.016 13.133 1 88.31 86 VAL A CA 1
ATOM 647 C C . VAL A 1 86 ? 14.703 10.711 14.055 1 88.31 86 VAL A C 1
ATOM 649 O O . VAL A 1 86 ? 14.523 10.117 15.117 1 88.31 86 VAL A O 1
ATOM 652 N N . CYS A 1 87 ? 15.883 11 13.57 1 90 87 CYS A N 1
ATOM 653 C CA . CYS A 1 87 ? 17.109 10.844 14.344 1 90 87 CYS A CA 1
ATOM 654 C C . CYS A 1 87 ? 18.094 11.961 14.031 1 90 87 CYS A C 1
ATOM 656 O O . CYS A 1 87 ? 17.953 12.656 13.023 1 90 87 CYS A O 1
ATOM 658 N N . GLY A 1 88 ? 19.125 12.18 14.945 1 91 88 GLY A N 1
ATOM 659 C CA . GLY A 1 88 ? 19.891 13.406 14.859 1 91 88 GLY A CA 1
ATOM 660 C C . GLY A 1 88 ? 21.359 13.164 14.547 1 91 88 GLY A C 1
ATOM 661 O O . GLY A 1 88 ? 22.188 14.07 14.68 1 91 88 GLY A O 1
ATOM 662 N N . SER A 1 89 ? 21.75 11.938 14.25 1 91 89 SER A N 1
ATOM 663 C CA . SER A 1 89 ? 23.141 11.68 13.906 1 91 89 SER A CA 1
ATOM 664 C C . SER A 1 89 ? 23.297 11.414 12.414 1 91 89 SER A C 1
ATOM 666 O O . SER A 1 89 ? 22.312 11.156 11.719 1 91 89 SER A O 1
ATOM 668 N N . ASN A 1 90 ? 24.516 11.57 11.977 1 91.38 90 ASN A N 1
ATOM 669 C CA . ASN A 1 90 ? 24.797 11.375 10.562 1 91.38 90 ASN A CA 1
ATOM 670 C C . ASN A 1 90 ? 24.375 9.984 10.094 1 91.38 90 ASN A C 1
ATOM 672 O O . ASN A 1 90 ? 24.719 8.977 10.703 1 91.38 90 ASN A O 1
ATOM 676 N N . LEU A 1 91 ? 23.594 9.984 9.047 1 90 91 LEU A N 1
ATOM 677 C CA . LEU A 1 91 ? 23.172 8.781 8.344 1 90 91 LEU A CA 1
ATOM 678 C C . LEU A 1 91 ? 22.438 7.832 9.281 1 90 91 LEU A C 1
ATOM 680 O O . LEU A 1 91 ? 22.484 6.613 9.094 1 90 91 LEU A O 1
ATOM 684 N N . CYS A 1 92 ? 21.781 8.438 10.258 1 87.25 92 CYS A N 1
ATOM 685 C CA . CYS A 1 92 ? 21.062 7.605 11.219 1 87.25 92 CYS A CA 1
ATOM 686 C C . CYS A 1 92 ? 19.812 7.008 10.586 1 87.25 92 CYS A C 1
ATOM 688 O O . CYS A 1 92 ? 19.219 6.074 11.133 1 87.25 92 CYS A O 1
ATOM 690 N N . ASN A 1 93 ? 19.391 7.543 9.539 1 83.31 93 ASN A N 1
ATOM 691 C CA . ASN A 1 93 ? 18.203 6.996 8.875 1 83.31 93 ASN A CA 1
ATOM 692 C C . ASN A 1 93 ? 18.578 5.957 7.824 1 83.31 93 ASN A C 1
ATOM 694 O O . ASN A 1 93 ? 17.766 5.582 6.988 1 83.31 93 ASN A O 1
ATOM 698 N N . LYS A 1 94 ? 19.766 5.719 7.797 1 76.12 94 LYS A N 1
ATOM 699 C CA . LYS A 1 94 ? 20.172 4.582 6.98 1 76.12 94 LYS A CA 1
ATOM 700 C C . LYS A 1 94 ? 19.656 3.271 7.559 1 76.12 94 LYS A C 1
ATOM 702 O O . LYS A 1 94 ? 19.766 3.025 8.758 1 76.12 94 LYS A O 1
ATOM 707 N N . PRO A 1 95 ? 18.781 2.811 6.754 1 64.69 95 PRO A N 1
ATOM 708 C CA . PRO A 1 95 ? 18.297 1.539 7.305 1 64.69 95 PRO A CA 1
AT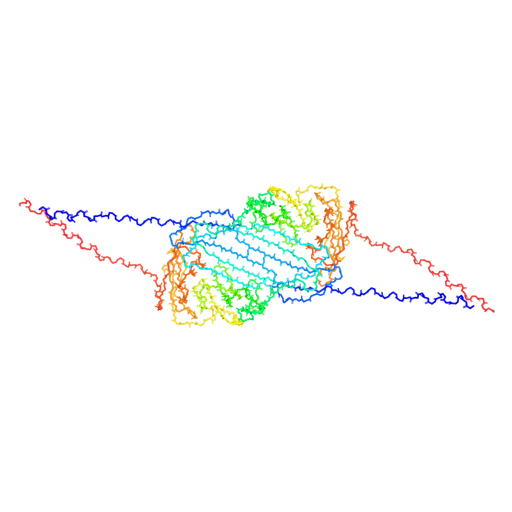OM 709 C C . PRO A 1 95 ? 19.422 0.667 7.848 1 64.69 95 PRO A C 1
ATOM 711 O O . PRO A 1 95 ? 20.516 0.643 7.277 1 64.69 95 PRO A O 1
ATOM 714 N N . THR A 1 96 ? 19.469 0.736 9.32 1 53.31 96 THR A N 1
ATOM 715 C CA . THR A 1 96 ? 20.484 -0.136 9.891 1 53.31 96 THR A CA 1
ATOM 716 C C . THR A 1 96 ? 20.422 -1.526 9.266 1 53.31 96 THR A C 1
ATOM 718 O O . THR A 1 96 ? 19.375 -2.164 9.266 1 53.31 96 THR A O 1
ATOM 721 N N . ARG A 1 97 ? 21.188 -1.634 8.375 1 45.59 97 ARG A N 1
ATOM 722 C CA . ARG A 1 97 ? 21.344 -3.041 8.023 1 45.59 97 ARG A CA 1
ATOM 723 C C . ARG A 1 97 ? 21.5 -3.902 9.273 1 45.59 97 ARG A C 1
ATOM 725 O O . ARG A 1 97 ? 22.172 -3.504 10.234 1 45.59 97 ARG A O 1
ATOM 732 N N . GLN A 1 98 ? 20.406 -4.281 10 1 42.06 98 GLN A N 1
ATOM 733 C CA . GLN A 1 98 ? 20.844 -5.18 11.062 1 42.06 98 GLN A CA 1
ATOM 734 C C . GLN A 1 98 ? 22.312 -5.566 10.883 1 42.06 98 GLN A C 1
ATOM 736 O O . GLN A 1 98 ? 22.75 -5.867 9.766 1 42.06 98 GLN A O 1
ATOM 741 N N . PRO A 1 99 ? 23.172 -5.035 11.867 1 38.03 99 PRO A N 1
ATOM 742 C CA . PRO A 1 99 ? 24.484 -5.664 11.758 1 38.03 99 PRO A CA 1
ATOM 743 C C . PRO A 1 99 ? 24.438 -7.059 11.133 1 38.03 99 PRO A C 1
ATOM 745 O O . PRO A 1 99 ? 23.547 -7.855 11.477 1 38.03 99 PRO A O 1
ATOM 748 N N . ARG A 1 100 ? 24.703 -7.051 9.883 1 35.59 100 ARG A N 1
ATOM 749 C CA . ARG A 1 100 ? 25.047 -8.375 9.375 1 35.59 100 ARG A CA 1
ATOM 750 C C . ARG A 1 100 ? 25.766 -9.203 10.438 1 35.59 100 ARG A C 1
ATOM 752 O O . ARG A 1 100 ? 26.891 -8.906 10.812 1 35.59 100 ARG A O 1
ATOM 759 N N . THR A 1 101 ? 25.297 -9.234 11.57 1 34.59 101 THR A N 1
ATOM 760 C CA . THR A 1 101 ? 26.172 -10.359 11.875 1 34.59 101 THR A CA 1
ATOM 761 C C . THR A 1 101 ? 26.469 -11.164 10.617 1 34.59 101 THR A C 1
ATOM 763 O O . THR A 1 101 ? 25.562 -11.57 9.898 1 34.59 101 THR A O 1
ATOM 766 N N . VAL A 1 102 ? 27.594 -10.781 9.93 1 37.12 102 VAL A N 1
ATOM 767 C CA . VAL A 1 102 ? 28.312 -11.578 8.953 1 37.12 102 VAL A CA 1
ATOM 768 C C . VAL A 1 102 ? 27.875 -13.031 9.031 1 37.12 102 VAL A C 1
ATOM 770 O O . VAL A 1 102 ? 28.609 -13.883 9.547 1 37.12 102 VAL A O 1
ATOM 773 N N . VAL A 1 103 ? 27.141 -13.477 9.711 1 37.53 103 VAL A N 1
ATOM 774 C CA . VAL A 1 103 ? 27.297 -14.797 9.102 1 37.53 103 VAL A CA 1
ATOM 775 C C . VAL A 1 103 ? 27.062 -14.703 7.598 1 37.53 103 VAL A C 1
ATOM 777 O O . VAL A 1 103 ? 25.938 -14.438 7.16 1 37.53 103 VAL A O 1
ATOM 780 N N . LEU A 1 104 ? 28.031 -14 6.672 1 42.19 104 LEU A N 1
ATOM 781 C CA . LEU A 1 104 ? 28.438 -13.812 5.285 1 42.19 104 LEU A CA 1
ATOM 782 C C . LEU A 1 104 ? 27.406 -14.391 4.328 1 42.19 104 LEU A C 1
ATOM 784 O O . LEU A 1 104 ? 27.047 -13.766 3.332 1 42.19 104 LEU A O 1
ATOM 788 N N . GLY A 1 105 ? 27.406 -15.719 4.105 1 43.5 105 GLY A N 1
ATOM 789 C CA . GLY A 1 105 ? 27.188 -16.781 3.135 1 43.5 105 GLY A CA 1
ATOM 790 C C . GLY A 1 105 ? 25.719 -16.969 2.773 1 43.5 105 GLY A C 1
ATOM 791 O O . GLY A 1 105 ? 25.406 -17.594 1.76 1 43.5 105 GLY A O 1
ATOM 792 N N . ARG A 1 106 ? 24.594 -16.594 3.727 1 60.19 106 ARG A N 1
ATOM 793 C CA . ARG A 1 106 ? 23.344 -17.344 3.615 1 60.19 106 ARG A CA 1
ATOM 794 C C . ARG A 1 106 ? 22.219 -16.484 3.053 1 60.19 106 ARG A C 1
ATOM 796 O O . ARG A 1 106 ? 21.188 -17 2.643 1 60.19 106 ARG A O 1
ATOM 803 N N . TYR A 1 107 ? 22.297 -15.031 2.877 1 80.06 107 TYR A N 1
ATOM 804 C CA . TYR A 1 107 ? 21.172 -14.281 2.299 1 80.06 107 TYR A CA 1
ATOM 805 C C . TYR A 1 107 ? 21.5 -13.82 0.886 1 80.06 107 TYR A C 1
ATOM 807 O O . TYR A 1 107 ? 22.562 -13.227 0.65 1 80.06 107 TYR A O 1
ATOM 815 N N . LEU A 1 108 ? 20.703 -14.055 0.036 1 88.19 108 LEU A N 1
ATOM 816 C CA . LEU A 1 108 ? 20.859 -13.742 -1.379 1 88.19 108 LEU A CA 1
ATOM 817 C C . LEU A 1 108 ? 20.562 -12.266 -1.647 1 88.19 108 LEU A C 1
ATOM 819 O O . LEU A 1 108 ? 19.766 -11.656 -0.928 1 88.19 108 LEU A O 1
ATOM 823 N N . GLU A 1 109 ? 21.375 -11.609 -2.475 1 90.75 109 GLU A N 1
ATOM 824 C CA . GLU A 1 109 ? 21.031 -10.32 -3.08 1 90.75 109 GLU A CA 1
ATOM 825 C C . GLU A 1 109 ? 20.422 -10.516 -4.465 1 90.75 109 GLU A C 1
ATOM 827 O O . GLU A 1 109 ? 21.031 -11.125 -5.34 1 90.75 109 GLU A O 1
ATOM 832 N N . CYS A 1 110 ? 19.234 -9.883 -4.586 1 93.81 110 CYS A N 1
ATOM 833 C CA . CYS A 1 110 ? 18.5 -10.172 -5.816 1 93.81 110 CYS A CA 1
ATOM 834 C C . CYS A 1 110 ? 18.203 -8.891 -6.59 1 93.81 110 CYS A C 1
ATOM 836 O O . CYS A 1 110 ? 18.219 -7.801 -6.02 1 93.81 110 CYS A O 1
ATOM 838 N N . VAL A 1 111 ? 18.094 -9.109 -7.898 1 94.75 111 VAL A N 1
ATOM 839 C CA . VAL A 1 111 ? 17.562 -8.023 -8.703 1 94.75 111 VAL A CA 1
ATOM 840 C C . VAL A 1 111 ? 16.094 -7.777 -8.328 1 94.75 111 VAL A C 1
ATOM 842 O O . VAL A 1 111 ? 15.336 -8.727 -8.117 1 94.75 111 VAL A O 1
ATOM 845 N N . SER A 1 112 ? 15.766 -6.531 -8.195 1 92.38 112 SER A N 1
ATOM 846 C CA . SER A 1 112 ? 14.406 -6.207 -7.789 1 92.38 112 SER A CA 1
ATOM 847 C C . SER A 1 112 ? 13.797 -5.133 -8.688 1 92.38 112 SER A C 1
ATOM 849 O O . SER A 1 112 ? 14.43 -4.105 -8.945 1 92.38 112 SER A O 1
ATOM 851 N N . CYS A 1 113 ? 12.57 -5.414 -9.18 1 89.06 113 CYS A N 1
ATOM 852 C CA . CYS A 1 113 ? 11.781 -4.473 -9.969 1 89.06 113 CYS A CA 1
ATOM 853 C C . CYS A 1 113 ? 10.328 -4.918 -10.055 1 89.06 113 CYS A C 1
ATOM 855 O O . CYS A 1 113 ? 9.984 -6.02 -9.625 1 89.06 113 CYS A O 1
ATOM 857 N N . THR A 1 114 ? 9.484 -4.039 -10.508 1 86.19 114 THR A N 1
ATOM 858 C 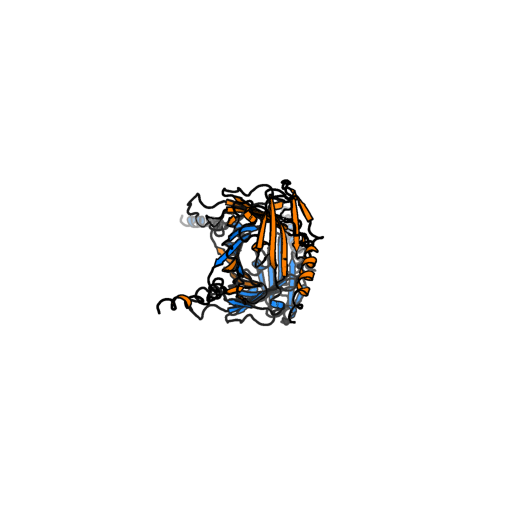CA . THR A 1 114 ? 8.078 -4.363 -10.703 1 86.19 114 THR A CA 1
ATOM 859 C C . THR A 1 114 ? 7.484 -3.541 -11.844 1 86.19 114 THR A C 1
ATOM 861 O O . THR A 1 114 ? 7.895 -2.4 -12.07 1 86.19 114 THR A O 1
ATOM 864 N N . SER A 1 115 ? 6.547 -4.215 -12.516 1 81 115 SER A N 1
ATOM 865 C CA . SER A 1 115 ? 5.844 -3.508 -13.578 1 81 115 SER A CA 1
ATOM 866 C C . SER A 1 115 ? 4.961 -2.396 -13.016 1 81 115 SER A C 1
ATOM 868 O O . SER A 1 115 ? 4.547 -1.497 -13.75 1 81 115 SER A O 1
ATOM 870 N N . LEU A 1 116 ? 4.672 -2.455 -11.75 1 66.88 116 LEU A N 1
ATOM 871 C CA . LEU A 1 116 ? 3.811 -1.459 -11.125 1 66.88 116 LEU A CA 1
ATOM 872 C C . LEU A 1 116 ? 4.41 -0.062 -11.258 1 66.88 116 LEU A C 1
ATOM 874 O O . LEU A 1 116 ? 3.676 0.923 -11.375 1 66.88 116 LEU A O 1
ATOM 878 N N . ASP A 1 117 ? 5.711 0.1 -11.258 1 63.25 117 ASP A N 1
ATOM 879 C CA . ASP A 1 117 ? 6.359 1.39 -11.477 1 63.25 117 ASP A CA 1
ATOM 880 C C . ASP A 1 117 ? 7.215 1.368 -12.742 1 63.25 117 ASP A C 1
ATOM 882 O O . ASP A 1 117 ? 8.078 2.225 -12.93 1 63.25 117 ASP A O 1
ATOM 886 N N . MET A 1 118 ? 7.012 0.335 -13.57 1 76.06 118 MET A N 1
ATOM 887 C CA . MET A 1 118 ? 7.629 0.131 -14.875 1 76.06 118 MET A CA 1
ATOM 888 C C . MET A 1 118 ? 9.141 0.012 -14.75 1 76.06 118 MET A C 1
ATOM 890 O O . MET A 1 118 ? 9.875 0.266 -15.703 1 76.06 118 MET A O 1
ATOM 894 N N . SER A 1 119 ? 9.664 -0.293 -13.516 1 82.31 119 SER A N 1
ATOM 895 C CA . SER A 1 119 ? 11.102 -0.393 -13.312 1 82.31 119 SER A CA 1
ATOM 896 C C . SER A 1 119 ? 11.688 -1.583 -14.07 1 82.31 119 SER A C 1
ATOM 898 O O . SER A 1 119 ? 12.836 -1.541 -14.516 1 82.31 119 SER A O 1
ATOM 900 N N . CYS A 1 120 ? 10.914 -2.598 -14.281 1 86.56 120 CYS A N 1
ATOM 901 C CA . CYS A 1 120 ? 11.406 -3.77 -14.992 1 86.56 120 CYS A CA 1
ATOM 902 C C . CYS A 1 120 ? 11.547 -3.484 -16.484 1 86.56 120 CYS A C 1
ATOM 904 O O . CYS A 1 120 ? 12.555 -3.836 -17.094 1 86.56 120 CYS A O 1
ATOM 906 N N . GLU A 1 121 ? 10.547 -2.838 -17.016 1 80.94 121 GLU A N 1
ATOM 907 C CA . GLU A 1 121 ? 10.477 -2.598 -18.453 1 80.94 121 GLU A CA 1
ATOM 908 C C . GLU A 1 121 ? 11.453 -1.507 -18.875 1 80.94 121 GLU A C 1
ATOM 910 O O . GLU A 1 121 ? 11.961 -1.521 -20 1 80.94 121 GLU A O 1
ATOM 915 N N . ARG A 1 122 ? 11.703 -0.656 -17.953 1 79.56 122 ARG A N 1
ATOM 916 C CA . ARG A 1 122 ? 12.531 0.494 -18.297 1 79.56 122 ARG A CA 1
ATOM 917 C C . ARG A 1 122 ? 13.984 0.263 -17.891 1 79.56 122 ARG A C 1
ATOM 919 O O . ARG A 1 122 ? 14.812 1.167 -18 1 79.56 122 ARG A O 1
ATOM 926 N N . GLY A 1 123 ? 14.281 -0.851 -17.422 1 82.19 123 GLY A N 1
ATOM 927 C CA . GLY A 1 123 ? 15.648 -1.179 -17.047 1 82.19 123 GLY A CA 1
ATOM 928 C C . GLY A 1 123 ? 16.125 -0.45 -15.805 1 82.19 123 GLY A C 1
ATOM 929 O O . GLY A 1 123 ? 17.281 -0.036 -15.727 1 82.19 123 GLY A O 1
ATOM 930 N N . ARG A 1 124 ? 15.312 -0.08 -14.977 1 80.75 124 ARG A N 1
ATOM 931 C CA . ARG A 1 124 ? 15.633 0.613 -13.734 1 80.75 124 ARG A CA 1
ATOM 932 C C . ARG A 1 124 ? 15.57 -0.337 -12.547 1 80.75 124 ARG A C 1
ATOM 934 O O . ARG A 1 124 ? 15.031 0.015 -11.492 1 80.75 124 ARG A O 1
ATOM 941 N N . GLU A 1 125 ? 16.094 -1.508 -12.836 1 86.12 125 GLU A N 1
ATOM 942 C CA . GLU A 1 125 ? 16.078 -2.508 -11.773 1 86.12 125 GLU A CA 1
ATOM 943 C C . GLU A 1 125 ? 17 -2.111 -10.617 1 86.12 125 GLU A C 1
ATOM 945 O O . GLU A 1 125 ? 18.031 -1.477 -10.836 1 86.12 125 GLU A O 1
ATOM 950 N N . GLN A 1 126 ? 16.609 -2.549 -9.43 1 83.88 126 GLN A N 1
ATOM 951 C CA . GLN A 1 126 ? 17.375 -2.354 -8.211 1 83.88 126 GLN A CA 1
ATOM 952 C C . GLN A 1 126 ? 17.797 -3.689 -7.605 1 83.88 126 GLN A C 1
ATOM 954 O O . GLN A 1 126 ? 17.688 -4.73 -8.258 1 83.88 126 GLN A O 1
ATOM 959 N N . THR A 1 127 ? 18.469 -3.523 -6.484 1 86.44 127 THR A N 1
ATOM 960 C CA . THR A 1 127 ? 18.844 -4.738 -5.766 1 86.44 127 THR A CA 1
ATOM 961 C C . THR A 1 127 ? 18.141 -4.812 -4.418 1 86.44 127 THR A C 1
ATOM 963 O O . THR A 1 127 ? 17.766 -3.783 -3.85 1 86.44 127 THR A O 1
ATOM 966 N N . LEU A 1 128 ? 17.859 -6.008 -4.043 1 86.25 128 LEU A N 1
ATOM 967 C CA . LEU A 1 128 ? 17.203 -6.262 -2.768 1 86.25 128 LEU A CA 1
ATOM 968 C C . LEU A 1 128 ? 17.844 -7.445 -2.053 1 86.25 128 LEU A C 1
ATOM 970 O O . LEU A 1 128 ? 17.984 -8.523 -2.637 1 86.25 128 LEU A O 1
ATOM 974 N N . GLN A 1 129 ? 18.234 -7.148 -0.847 1 84.31 129 GLN A N 1
ATOM 975 C CA . GLN A 1 129 ? 18.734 -8.242 -0.023 1 84.31 129 GLN A CA 1
ATOM 976 C C . GLN A 1 129 ? 17.578 -9.023 0.611 1 84.31 129 GLN A C 1
ATOM 978 O O . GLN A 1 129 ? 16.703 -8.43 1.235 1 84.31 129 GLN A O 1
ATOM 983 N N . CYS A 1 130 ? 17.625 -10.305 0.443 1 87.69 130 CYS A N 1
ATOM 984 C CA . CYS A 1 130 ? 16.594 -11.148 1.021 1 87.69 130 CYS A CA 1
ATOM 985 C C . CYS A 1 130 ? 16.672 -11.141 2.543 1 87.69 130 CYS A C 1
ATOM 987 O O . CYS A 1 130 ? 17.766 -11.117 3.115 1 87.69 130 CYS A O 1
ATOM 989 N N . ARG A 1 131 ? 15.539 -11.227 3.168 1 78.06 131 ARG A N 1
ATOM 990 C CA . ARG A 1 131 ? 15.422 -11.094 4.617 1 78.06 131 ARG A CA 1
ATOM 991 C C . ARG A 1 131 ? 15.594 -12.438 5.309 1 78.06 131 ARG A C 1
ATOM 993 O O . ARG A 1 131 ? 16 -12.5 6.469 1 78.06 131 ARG A O 1
ATOM 1000 N N . TYR A 1 132 ? 15.18 -13.469 4.594 1 80.19 132 TYR A N 1
ATOM 1001 C CA . TYR A 1 132 ? 15.219 -14.797 5.195 1 80.19 132 TYR A CA 1
ATOM 1002 C C . TYR A 1 132 ? 16.188 -15.711 4.445 1 80.19 132 TYR A C 1
ATOM 1004 O O . TYR A 1 132 ? 16.297 -15.625 3.221 1 80.19 132 TYR A O 1
ATOM 1012 N N . PRO A 1 133 ? 16.797 -16.578 5.168 1 81.25 133 PRO A N 1
ATOM 1013 C CA . PRO A 1 133 ? 17.797 -17.453 4.543 1 81.25 133 PRO A CA 1
ATOM 1014 C C . PRO A 1 133 ? 17.188 -18.422 3.533 1 81.25 133 PRO A C 1
ATOM 1016 O O . PRO A 1 133 ? 17.875 -18.875 2.611 1 81.25 133 PRO A O 1
ATOM 1019 N N . ARG A 1 134 ? 15.945 -18.766 3.689 1 85.31 134 ARG A N 1
ATOM 1020 C CA . ARG A 1 134 ? 15.328 -19.75 2.801 1 85.31 134 ARG A CA 1
ATOM 1021 C C . ARG A 1 134 ? 14.789 -19.078 1.539 1 85.31 134 ARG A C 1
ATOM 1023 O O . ARG A 1 134 ? 14.344 -19.766 0.611 1 85.31 134 ARG A O 1
ATOM 1030 N N . GLU A 1 135 ? 14.898 -17.797 1.507 1 91.56 135 GLU A N 1
ATOM 1031 C CA . GLU A 1 135 ? 14.367 -17.078 0.347 1 91.56 135 GLU A CA 1
ATOM 1032 C C . GLU A 1 135 ? 15.32 -17.188 -0.844 1 91.56 135 GLU A C 1
ATOM 1034 O O . GLU A 1 135 ? 16.531 -17.297 -0.669 1 91.56 135 GLU A O 1
ATOM 1039 N N . GLN A 1 136 ? 14.711 -17.172 -1.988 1 94.5 136 GLN A N 1
ATOM 1040 C CA . GLN A 1 136 ? 15.414 -17.203 -3.268 1 94.5 136 GLN A CA 1
ATOM 1041 C C . GLN A 1 136 ? 15.117 -15.953 -4.094 1 94.5 136 GLN A C 1
ATOM 1043 O O . GLN A 1 136 ? 14.203 -15.195 -3.775 1 94.5 136 GLN A O 1
ATOM 1048 N N . CYS A 1 137 ? 16.094 -15.711 -5.086 1 96.12 137 CYS A N 1
ATOM 1049 C CA . CYS A 1 137 ? 15.75 -14.68 -6.066 1 96.12 137 CYS A CA 1
ATOM 1050 C C . CYS A 1 137 ? 14.656 -15.164 -7.008 1 96.12 137 CYS A C 1
ATOM 1052 O O . CYS A 1 137 ? 14.727 -16.281 -7.527 1 96.12 137 CYS A O 1
ATOM 1054 N N . ILE A 1 138 ? 13.617 -14.32 -7.137 1 96.44 138 ILE A N 1
ATOM 1055 C CA . ILE A 1 138 ? 12.453 -14.805 -7.863 1 96.44 138 ILE A CA 1
ATOM 1056 C C . ILE A 1 138 ? 12.141 -13.859 -9.023 1 96.44 138 ILE A C 1
ATOM 1058 O O . ILE A 1 138 ? 12.516 -12.688 -9 1 96.44 138 ILE A O 1
ATOM 1062 N N . GLU A 1 139 ? 11.578 -14.383 -10.047 1 95.56 139 GLU A N 1
ATOM 1063 C CA . GLU A 1 139 ? 10.914 -13.68 -11.141 1 95.56 139 GLU A CA 1
ATOM 1064 C C . GLU A 1 139 ? 9.492 -14.203 -11.352 1 95.56 139 GLU A C 1
ATOM 1066 O O . GLU A 1 139 ? 9.297 -15.391 -11.594 1 95.56 139 GLU A O 1
ATOM 1071 N N . VAL A 1 140 ? 8.57 -13.336 -11.188 1 93.06 140 VAL A N 1
ATOM 1072 C CA . VAL A 1 140 ? 7.16 -13.688 -11.352 1 93.06 140 VAL A CA 1
ATOM 1073 C C . VAL A 1 140 ? 6.543 -12.875 -12.484 1 93.06 140 VAL A C 1
ATOM 1075 O O . VAL A 1 140 ? 6.707 -11.648 -12.539 1 93.06 140 VAL A O 1
ATOM 1078 N N . VAL A 1 141 ? 5.867 -13.508 -13.398 1 92.69 141 VAL A N 1
ATOM 1079 C CA . VAL A 1 141 ? 5.137 -12.852 -14.477 1 92.69 141 VAL A CA 1
ATOM 1080 C C . VAL A 1 141 ? 3.662 -13.242 -14.414 1 92.69 141 VAL A C 1
ATOM 1082 O O . VAL A 1 141 ? 3.33 -14.422 -14.273 1 92.69 141 VAL A O 1
ATOM 1085 N N . THR A 1 142 ? 2.822 -12.258 -14.422 1 87.88 142 THR A N 1
ATOM 1086 C CA . THR A 1 142 ? 1.386 -12.508 -14.445 1 87.88 142 THR A CA 1
ATOM 1087 C C . THR A 1 142 ? 0.716 -11.703 -15.555 1 87.88 142 THR A C 1
ATOM 1089 O O . THR A 1 142 ? 1.108 -10.57 -15.836 1 87.88 142 THR A O 1
ATOM 1092 N N . HIS A 1 143 ? -0.208 -12.359 -16.234 1 86.44 143 HIS A N 1
ATOM 1093 C CA . HIS A 1 143 ? -0.992 -11.688 -17.266 1 86.44 143 HIS A CA 1
ATOM 1094 C C . HIS A 1 143 ? -2.43 -12.188 -17.281 1 86.44 143 HIS A C 1
ATOM 1096 O O . HIS A 1 143 ? -2.67 -13.398 -17.172 1 86.44 143 HIS A O 1
ATOM 1102 N N . HIS A 1 144 ? -3.373 -11.195 -17.266 1 74.19 144 HIS A N 1
ATOM 1103 C CA . HIS A 1 144 ? -4.785 -11.508 -17.453 1 74.19 144 HIS A CA 1
ATOM 1104 C C . HIS A 1 144 ? -5.395 -10.625 -18.547 1 74.19 144 HIS A C 1
ATOM 1106 O O . HIS A 1 144 ? -5.441 -9.406 -18.406 1 74.19 144 HIS A O 1
ATOM 1112 N N . SER A 1 145 ? -5.734 -11.203 -19.656 1 70.12 145 SER A N 1
ATOM 1113 C CA . SER A 1 145 ? -6.203 -10.477 -20.828 1 70.12 145 SER A CA 1
ATOM 1114 C C . SER A 1 145 ? -7.422 -9.617 -20.5 1 70.12 145 SER A C 1
ATOM 1116 O O . SER A 1 145 ? -7.605 -8.539 -21.078 1 70.12 145 SER A O 1
ATOM 1118 N N . GLN A 1 146 ? -8.336 -10.141 -19.766 1 57.16 146 GLN A N 1
ATOM 1119 C CA . GLN A 1 146 ? -9.547 -9.375 -19.484 1 57.16 146 GLN A CA 1
ATOM 1120 C C . GLN A 1 146 ? -9.219 -8.023 -18.859 1 57.16 146 GLN A C 1
ATOM 1122 O O . GLN A 1 146 ? -10.031 -7.094 -18.922 1 57.16 146 GLN A O 1
ATOM 1127 N N . GLU A 1 147 ? -8.062 -7.945 -18.422 1 50.81 147 GLU A N 1
ATOM 1128 C CA . GLU A 1 147 ? -7.703 -6.699 -17.75 1 50.81 147 GLU A CA 1
ATOM 1129 C C . GLU A 1 147 ? -7.027 -5.727 -18.719 1 50.81 147 GLU A C 1
ATOM 1131 O O . GLU A 1 147 ? -6.855 -4.551 -18.391 1 50.81 147 GLU A O 1
ATOM 1136 N N . GLY A 1 148 ? -6.945 -6.039 -20.078 1 50.88 148 GLY A N 1
ATOM 1137 C CA . GLY A 1 148 ? -6.367 -5.188 -21.094 1 50.88 148 GLY A CA 1
ATOM 1138 C C . GLY A 1 148 ? -4.941 -4.773 -20.797 1 50.88 148 GLY A C 1
ATOM 1139 O O . GLY A 1 148 ? -4.383 -3.898 -21.469 1 50.88 148 GLY A O 1
ATOM 1140 N N . GLU A 1 149 ? -4.453 -5.316 -19.734 1 60.16 149 GLU A N 1
ATOM 1141 C CA . GLU A 1 149 ? -3.15 -4.812 -19.297 1 60.16 149 GLU A CA 1
ATOM 1142 C C . GLU A 1 149 ? -2.021 -5.723 -19.781 1 60.16 149 GLU A C 1
ATOM 1144 O O . GLU A 1 149 ? -2.252 -6.887 -20.109 1 60.16 149 GLU A O 1
ATOM 1149 N N . ASP A 1 150 ? -0.845 -5.195 -20.125 1 73 150 ASP A N 1
ATOM 1150 C CA . ASP A 1 150 ? 0.388 -5.906 -20.453 1 73 150 ASP A CA 1
ATOM 1151 C C . ASP A 1 150 ? 0.806 -6.828 -19.312 1 73 150 ASP A C 1
ATOM 1153 O O . ASP A 1 150 ? 0.259 -6.742 -18.203 1 73 150 ASP A O 1
ATOM 1157 N N . GLU A 1 151 ? 1.597 -7.863 -19.75 1 83.31 151 GLU A N 1
ATOM 1158 C CA . GLU A 1 151 ? 2.162 -8.75 -18.734 1 83.31 151 GLU A CA 1
ATOM 1159 C C . GLU A 1 151 ? 2.824 -7.949 -17.609 1 83.31 151 GLU A C 1
ATOM 1161 O O . GLU A 1 151 ? 3.482 -6.938 -17.859 1 83.31 151 GLU A O 1
ATOM 1166 N N . ARG A 1 152 ? 2.572 -8.359 -16.375 1 82.06 152 ARG A N 1
ATOM 1167 C CA . ARG A 1 152 ? 3.162 -7.727 -15.195 1 82.06 152 ARG A CA 1
ATOM 1168 C C . ARG A 1 152 ? 4.359 -8.531 -14.688 1 82.06 152 ARG A C 1
ATOM 1170 O O . ARG A 1 152 ? 4.242 -9.727 -14.422 1 82.06 152 ARG A O 1
ATOM 1177 N N . HIS A 1 153 ? 5.457 -7.863 -14.57 1 90.12 153 HIS A N 1
ATOM 1178 C CA . HIS A 1 153 ? 6.703 -8.484 -14.133 1 90.12 153 HIS A CA 1
ATOM 1179 C C . HIS A 1 153 ? 7.074 -8.039 -12.727 1 90.12 153 HIS A C 1
ATOM 1181 O O . HIS A 1 153 ? 6.926 -6.867 -12.375 1 90.12 153 HIS A O 1
ATOM 1187 N N . THR A 1 154 ? 7.504 -8.969 -11.891 1 90.81 154 THR A N 1
ATOM 1188 C CA . THR A 1 154 ? 8.016 -8.672 -10.555 1 90.81 154 THR A CA 1
ATOM 1189 C C . THR A 1 154 ? 9.25 -9.523 -10.25 1 90.81 154 THR A C 1
ATOM 1191 O O . THR A 1 154 ? 9.227 -10.742 -10.43 1 90.81 154 THR A O 1
ATOM 1194 N N . ARG A 1 155 ? 10.289 -8.859 -9.852 1 95.12 155 ARG A N 1
ATOM 1195 C CA . ARG A 1 155 ? 11.508 -9.523 -9.398 1 95.12 155 ARG A CA 1
ATOM 1196 C C . ARG A 1 155 ? 11.836 -9.141 -7.961 1 95.12 155 ARG A C 1
ATOM 1198 O O . ARG A 1 155 ? 11.633 -7.992 -7.559 1 95.12 155 ARG A O 1
ATOM 1205 N N . GLY A 1 156 ? 12.312 -10.055 -7.289 1 95.19 156 GLY A N 1
ATOM 1206 C CA . GLY A 1 156 ? 12.703 -9.797 -5.914 1 95.19 156 GLY A CA 1
ATOM 1207 C C . GLY A 1 156 ? 13.125 -11.047 -5.164 1 95.19 156 GLY A C 1
ATOM 1208 O O . GLY A 1 156 ? 13.812 -11.914 -5.723 1 95.19 156 GLY A O 1
ATOM 1209 N N . CYS A 1 157 ? 12.781 -10.969 -3.867 1 93.25 157 CYS A N 1
ATOM 1210 C CA . CYS A 1 157 ? 13.078 -12.086 -2.979 1 93.25 157 CYS A CA 1
ATOM 1211 C C . CYS A 1 157 ? 11.812 -12.852 -2.625 1 93.25 157 CYS A C 1
ATOM 1213 O O . CYS A 1 157 ? 10.727 -12.266 -2.545 1 93.25 157 CYS A O 1
ATOM 1215 N N . GLY A 1 158 ? 12.023 -14.195 -2.492 1 93.88 158 GLY A N 1
ATOM 1216 C CA . GLY A 1 158 ? 10.82 -14.883 -2.045 1 93.88 158 GLY A CA 1
ATOM 1217 C C . GLY A 1 158 ? 11.047 -16.359 -1.771 1 93.88 158 GLY A C 1
ATOM 1218 O O . GLY A 1 158 ? 12.086 -16.922 -2.146 1 93.88 158 GLY A O 1
ATOM 1219 N N . PHE A 1 159 ? 10.156 -16.891 -1.013 1 91.94 159 PHE A N 1
ATOM 1220 C CA . PHE A 1 159 ? 9.961 -18.328 -0.813 1 91.94 159 PHE A CA 1
ATOM 1221 C C . PHE A 1 159 ? 8.57 -18.75 -1.278 1 91.94 159 PHE A C 1
ATOM 1223 O O . PHE A 1 159 ? 7.598 -18.609 -0.538 1 91.94 159 PHE A O 1
ATOM 1230 N N . LEU A 1 160 ? 8.508 -19.219 -2.49 1 89.88 160 LEU A N 1
ATOM 1231 C CA . LEU A 1 160 ? 7.234 -19.516 -3.129 1 89.88 160 LEU A CA 1
ATOM 1232 C C . LEU A 1 160 ? 7.148 -21 -3.516 1 89.88 160 LEU A C 1
ATOM 1234 O O . LEU A 1 160 ? 8.148 -21.578 -3.941 1 89.88 160 LEU A O 1
ATOM 1238 N N . PRO A 1 161 ? 5.934 -21.484 -3.33 1 86.75 161 PRO A N 1
ATOM 1239 C CA . PRO A 1 161 ? 5.77 -22.828 -3.879 1 86.75 161 PRO A CA 1
ATOM 1240 C C . PRO A 1 161 ? 6.008 -22.891 -5.387 1 86.75 161 PRO A C 1
ATOM 1242 O O . PRO A 1 161 ? 5.633 -21.969 -6.109 1 86.75 161 PRO A O 1
ATOM 1245 N N . GLY A 1 162 ? 6.695 -23.953 -5.781 1 88.06 162 GLY A N 1
ATOM 1246 C CA . GLY A 1 162 ? 6.996 -24.094 -7.199 1 88.06 162 GLY A CA 1
ATOM 1247 C C . GLY A 1 162 ? 8.445 -23.781 -7.531 1 88.06 162 GLY A C 1
ATOM 1248 O O . GLY A 1 162 ? 8.898 -24.047 -8.648 1 88.06 162 GLY A O 1
ATOM 1249 N N . CYS A 1 163 ? 9.039 -23.047 -6.578 1 88.12 163 CYS A N 1
ATOM 1250 C CA . CYS A 1 163 ? 10.469 -22.828 -6.77 1 88.12 163 CYS A CA 1
ATOM 1251 C C . CYS A 1 163 ? 11.25 -24.125 -6.68 1 88.12 163 CYS A C 1
ATOM 1253 O O . CYS A 1 163 ? 10.875 -25.031 -5.926 1 88.12 163 CYS A O 1
ATOM 1255 N N . PRO A 1 164 ? 12.469 -24.234 -7.461 1 87.25 164 PRO A N 1
ATOM 1256 C CA . PRO A 1 164 ? 13.055 -23.156 -8.266 1 87.25 164 PRO A CA 1
ATOM 1257 C C . PRO A 1 164 ? 12.352 -22.984 -9.609 1 87.25 164 PRO A C 1
ATOM 1259 O O . PRO A 1 164 ? 12.406 -21.906 -10.203 1 87.25 164 PRO A O 1
ATOM 1262 N N . GLY A 1 165 ? 11.531 -24 -9.961 1 81.94 165 GLY A N 1
ATOM 1263 C CA . GLY A 1 165 ? 10.789 -23.938 -11.211 1 81.94 165 GLY A CA 1
ATOM 1264 C C . GLY A 1 165 ? 11.641 -24.25 -12.43 1 81.94 165 GLY A C 1
ATOM 1265 O O . GLY A 1 165 ? 12.68 -24.906 -12.312 1 81.94 165 GLY A O 1
ATOM 1266 N N . PRO A 1 166 ? 11.141 -23.688 -13.648 1 91.88 166 PRO A N 1
ATOM 1267 C CA . PRO A 1 166 ? 10.016 -22.766 -13.867 1 91.88 166 PRO A CA 1
ATOM 1268 C C . PRO A 1 166 ? 8.664 -23.422 -13.578 1 91.88 166 PRO A C 1
ATOM 1270 O O . PRO A 1 166 ? 8.469 -24.609 -13.867 1 91.88 166 PRO A O 1
ATOM 1273 N N . THR A 1 167 ? 7.871 -22.844 -12.891 1 94.75 167 THR A N 1
ATOM 1274 C CA . THR A 1 167 ? 6.469 -23.172 -12.664 1 94.75 167 THR A CA 1
ATOM 1275 C C . THR A 1 167 ? 5.555 -22.188 -13.383 1 94.75 167 THR A C 1
ATOM 1277 O O . THR A 1 167 ? 5.531 -21 -13.055 1 94.75 167 THR A O 1
ATOM 1280 N N . SER A 1 168 ? 4.883 -22.75 -14.414 1 96.19 168 SER A N 1
ATOM 1281 C CA . SER A 1 168 ? 4.195 -21.797 -15.281 1 96.19 168 SER A CA 1
ATOM 1282 C C . SER A 1 168 ? 2.936 -22.406 -15.883 1 96.19 168 SER A C 1
ATOM 1284 O O . SER A 1 168 ? 2.791 -23.625 -15.922 1 96.19 168 SER A O 1
ATOM 1286 N N . PHE A 1 169 ? 2.043 -21.516 -16.234 1 97.06 169 PHE A N 1
ATOM 1287 C CA . PHE A 1 169 ? 0.767 -21.812 -16.875 1 97.06 169 PHE A CA 1
ATOM 1288 C C . PHE A 1 169 ? 0.385 -20.719 -17.875 1 97.06 169 PHE A C 1
ATOM 1290 O O . PHE A 1 169 ? 0.616 -19.547 -17.609 1 97.06 169 PHE A O 1
ATOM 1297 N N . HIS A 1 170 ? -0.113 -21.203 -19.047 1 96.62 170 HIS A N 1
ATOM 1298 C CA . HIS A 1 170 ? -0.713 -20.172 -19.891 1 96.62 170 HIS A CA 1
ATOM 1299 C C . HIS A 1 170 ? -1.856 -20.75 -20.734 1 96.62 170 HIS A C 1
ATOM 1301 O O . HIS A 1 170 ? -1.873 -21.938 -21.031 1 96.62 170 HIS A O 1
ATOM 1307 N N . ASN A 1 171 ? -2.787 -20.016 -21 1 95.12 171 ASN A N 1
ATOM 1308 C CA . ASN A 1 171 ? -3.783 -20.219 -22.047 1 95.12 171 ASN A CA 1
ATOM 1309 C C . ASN A 1 171 ? -4.027 -18.953 -22.844 1 95.12 171 ASN A C 1
ATOM 1311 O O . ASN A 1 171 ? -3.146 -18.094 -22.938 1 95.12 171 ASN A O 1
ATOM 1315 N N . ASN A 1 172 ? -5.16 -18.844 -23.547 1 91.12 172 ASN A N 1
ATOM 1316 C CA . ASN A 1 172 ? -5.387 -17.688 -24.391 1 91.12 172 ASN A CA 1
ATOM 1317 C C . ASN A 1 172 ? -5.652 -16.438 -23.547 1 91.12 172 ASN A C 1
ATOM 1319 O O . ASN A 1 172 ? -5.52 -15.312 -24.047 1 91.12 172 ASN A O 1
ATOM 1323 N N . LEU A 1 173 ? -5.914 -16.656 -22.281 1 88.69 173 LEU A N 1
ATOM 1324 C CA . LEU A 1 173 ? -6.391 -15.523 -21.5 1 88.69 173 LEU A CA 1
ATOM 1325 C C . LEU A 1 173 ? -5.418 -15.195 -20.359 1 88.69 173 LEU A C 1
ATOM 1327 O O . LEU A 1 173 ? -5.344 -14.055 -19.922 1 88.69 173 LEU A O 1
ATOM 1331 N N . THR A 1 174 ? -4.754 -16.188 -19.984 1 90.25 174 THR A N 1
ATOM 1332 C CA . THR A 1 174 ? -3.973 -16.031 -18.75 1 90.25 174 THR A CA 1
ATOM 1333 C C . THR A 1 174 ? -2.551 -16.562 -18.953 1 90.25 174 THR A C 1
ATOM 1335 O O . THR A 1 174 ? -2.338 -17.547 -19.656 1 90.25 174 THR A O 1
ATOM 1338 N N . PHE A 1 175 ? -1.609 -15.852 -18.406 1 94 175 PHE A N 1
ATOM 1339 C CA . PHE A 1 175 ? -0.219 -16.281 -18.375 1 94 175 PHE A CA 1
ATOM 1340 C C . PHE A 1 175 ? 0.386 -16.078 -16.984 1 94 175 PHE A C 1
ATOM 1342 O O . PHE A 1 175 ? 0.306 -14.977 -16.438 1 94 175 PHE A O 1
ATOM 1349 N N . HIS A 1 176 ? 0.91 -17.141 -16.359 1 93.75 176 HIS A N 1
ATOM 1350 C CA . HIS A 1 176 ? 1.637 -17.094 -15.102 1 93.75 176 HIS A CA 1
ATOM 1351 C C . HIS A 1 176 ? 2.992 -17.781 -15.219 1 93.75 176 HIS A C 1
ATOM 1353 O O . HIS A 1 176 ? 3.084 -18.891 -15.766 1 93.75 176 HIS A O 1
ATOM 1359 N N . TYR A 1 177 ? 4.008 -17.141 -14.797 1 95.19 177 TYR A N 1
ATOM 1360 C CA . TYR A 1 177 ? 5.367 -17.672 -14.875 1 95.19 177 TYR A CA 1
ATOM 1361 C C . TYR A 1 177 ? 6.133 -17.375 -13.586 1 95.19 177 TYR A C 1
ATOM 1363 O O . TYR A 1 177 ? 6.137 -16.25 -13.102 1 95.19 177 TYR A O 1
ATOM 1371 N N . LEU A 1 178 ? 6.691 -18.422 -13.008 1 94.38 178 LEU A N 1
ATOM 1372 C CA . LEU A 1 178 ? 7.523 -18.297 -11.812 1 94.38 178 LEU A CA 1
ATOM 1373 C C . LEU A 1 178 ? 8.875 -18.969 -12.031 1 94.38 178 LEU A C 1
ATOM 1375 O O . LEU A 1 178 ? 8.945 -20.125 -12.461 1 94.38 178 LEU A O 1
ATOM 1379 N N . ARG A 1 179 ? 9.898 -18.25 -11.766 1 95.12 179 ARG A N 1
ATOM 1380 C CA . ARG A 1 179 ? 11.258 -18.781 -11.797 1 95.12 179 ARG A CA 1
ATOM 1381 C C . ARG A 1 179 ? 12.055 -18.328 -10.586 1 95.12 179 ARG A C 1
ATOM 1383 O O . ARG A 1 179 ? 11.969 -17.156 -10.18 1 95.12 179 ARG A O 1
ATOM 1390 N N . CYS A 1 180 ? 12.727 -19.25 -10.023 1 95.12 180 CYS A N 1
ATOM 1391 C CA . CYS A 1 180 ? 13.555 -18.953 -8.852 1 95.12 180 CYS A CA 1
ATOM 1392 C C . CYS A 1 180 ? 14.992 -19.406 -9.078 1 95.12 180 CYS A C 1
ATOM 1394 O O . CYS A 1 180 ? 15.25 -20.266 -9.922 1 95.12 180 CYS A O 1
ATOM 1396 N N . CYS A 1 181 ? 15.938 -18.766 -8.438 1 95.44 181 CYS A N 1
ATOM 1397 C CA . CYS A 1 181 ? 17.344 -19.141 -8.492 1 95.44 181 CYS A CA 1
ATOM 1398 C C . CYS A 1 181 ? 18.047 -18.812 -7.172 1 95.44 181 CYS A C 1
ATOM 1400 O O . CYS A 1 181 ? 17.5 -18.094 -6.336 1 95.44 181 CYS A O 1
ATOM 1402 N N . ASN A 1 182 ? 19.25 -19.5 -6.961 1 93.12 182 ASN A N 1
ATOM 1403 C CA . ASN A 1 182 ? 19.828 -19.5 -5.621 1 93.12 182 ASN A CA 1
ATOM 1404 C C . ASN A 1 182 ? 21.219 -18.875 -5.617 1 93.12 182 ASN A C 1
ATOM 1406 O O . ASN A 1 182 ? 22.078 -19.281 -4.836 1 93.12 182 ASN A O 1
ATOM 1410 N N . SER A 1 183 ? 21.422 -18.031 -6.48 1 92 183 SER A N 1
ATOM 1411 C CA . SER A 1 183 ? 22.656 -17.25 -6.461 1 92 183 SER A CA 1
ATOM 1412 C C . SER A 1 183 ? 22.391 -15.758 -6.551 1 92 183 SER A C 1
ATOM 1414 O O . SER A 1 183 ? 21.281 -15.352 -6.934 1 92 183 SER A O 1
ATOM 1416 N N . THR A 1 184 ? 23.312 -14.961 -6.172 1 90.12 184 THR A N 1
ATOM 1417 C CA . THR A 1 184 ? 23.156 -13.516 -6.141 1 90.12 184 THR A CA 1
ATOM 1418 C C . THR A 1 184 ? 22.859 -12.969 -7.539 1 90.12 184 THR A C 1
ATOM 1420 O O . THR A 1 184 ? 23.547 -13.336 -8.5 1 90.12 184 THR A O 1
ATOM 1423 N N . LYS A 1 185 ? 21.875 -12.188 -7.688 1 93.12 185 LYS A N 1
ATOM 1424 C CA . LYS A 1 185 ? 21.453 -11.438 -8.859 1 93.12 185 LYS A CA 1
ATOM 1425 C C . LYS A 1 185 ? 21.172 -12.367 -10.039 1 93.12 185 LYS A C 1
ATOM 1427 O O . LYS A 1 185 ? 21.25 -11.945 -11.195 1 93.12 185 LYS A O 1
ATOM 1432 N N . CYS A 1 186 ? 20.828 -13.594 -9.633 1 94.75 186 CYS A N 1
ATOM 1433 C CA . CYS A 1 186 ? 20.625 -14.578 -10.695 1 94.75 186 CYS A CA 1
ATOM 1434 C C . CYS A 1 186 ? 19.297 -14.336 -11.398 1 94.75 186 CYS A C 1
ATOM 1436 O O . CYS A 1 186 ? 19.047 -14.891 -12.477 1 94.75 186 CYS A O 1
ATOM 1438 N N . ASN A 1 187 ? 18.422 -13.539 -10.875 1 94.44 187 ASN A N 1
ATOM 1439 C CA . ASN A 1 187 ? 17.109 -13.328 -11.477 1 94.44 187 ASN A CA 1
ATOM 1440 C C . ASN A 1 187 ? 17.109 -12.117 -12.406 1 94.44 187 ASN A C 1
ATOM 1442 O O . ASN A 1 187 ? 16.047 -11.602 -12.75 1 94.44 187 ASN A O 1
ATOM 1446 N N . GLY A 1 188 ? 18.25 -11.719 -12.758 1 92 188 GLY A N 1
ATOM 1447 C CA . GLY A 1 188 ? 18.359 -10.609 -13.68 1 92 188 GLY A CA 1
ATOM 1448 C C . GLY A 1 188 ? 18.188 -11.016 -15.133 1 92 188 GLY A C 1
ATOM 1449 O O . GLY A 1 188 ? 17.859 -12.172 -15.422 1 92 188 GLY A O 1
ATOM 1450 N N . GLY A 1 189 ? 18.312 -10.023 -16.078 1 86.69 189 GLY A N 1
ATOM 1451 C CA . GLY A 1 189 ? 18.203 -10.312 -17.5 1 86.69 189 GLY A CA 1
ATOM 1452 C C . GLY A 1 189 ? 16.922 -9.758 -18.125 1 86.69 189 GLY A C 1
ATOM 1453 O O . GLY A 1 189 ? 16.234 -8.945 -17.516 1 86.69 189 GLY A O 1
ATOM 1454 N N . PRO A 1 190 ? 16.703 -10.164 -19.391 1 85.88 190 PRO A N 1
ATOM 1455 C CA . PRO A 1 190 ? 15.492 -9.664 -20.047 1 85.88 190 PRO A CA 1
ATOM 1456 C C . PRO A 1 190 ? 14.203 -10.203 -19.422 1 85.88 190 PRO A C 1
ATOM 1458 O O . PRO A 1 190 ? 14.188 -11.32 -18.906 1 85.88 190 PRO A O 1
ATOM 1461 N N . VAL A 1 191 ? 13.203 -9.375 -19.469 1 85.62 191 VAL A N 1
ATOM 1462 C CA . VAL A 1 191 ? 11.922 -9.789 -18.906 1 85.62 191 VAL A CA 1
ATOM 1463 C C . VAL A 1 191 ? 11.367 -10.969 -19.703 1 85.62 191 VAL A C 1
ATOM 1465 O O . VAL A 1 191 ? 11.492 -11 -20.938 1 85.62 191 VAL A O 1
ATOM 1468 N N . ILE A 1 192 ? 10.75 -11.852 -19.016 1 89.75 192 ILE A N 1
ATOM 1469 C CA . ILE A 1 192 ? 10.133 -13.008 -19.656 1 89.75 192 ILE A CA 1
ATOM 1470 C C . ILE A 1 192 ? 8.75 -12.633 -20.172 1 89.75 192 ILE A C 1
ATOM 1472 O O . ILE A 1 192 ? 7.93 -12.086 -19.438 1 89.75 192 ILE A O 1
ATOM 1476 N N . GLU A 1 193 ? 8.562 -12.844 -21.5 1 90.38 193 GLU A N 1
ATOM 1477 C CA . GLU A 1 193 ? 7.258 -12.656 -22.125 1 90.38 193 GLU A CA 1
ATOM 1478 C C . GLU A 1 193 ? 6.789 -13.938 -22.812 1 90.38 193 GLU A C 1
ATOM 1480 O O . GLU A 1 193 ? 7.59 -14.641 -23.438 1 90.38 193 GLU A O 1
ATOM 1485 N N . LEU A 1 194 ? 5.504 -14.156 -22.656 1 93.44 194 LEU A N 1
ATOM 1486 C CA . LEU A 1 194 ? 4.961 -15.375 -23.266 1 93.44 194 LEU A CA 1
ATOM 1487 C C . LEU A 1 194 ? 5.262 -15.422 -24.75 1 93.44 194 LEU A C 1
ATOM 1489 O O . LEU A 1 194 ? 5.68 -16.453 -25.281 1 93.44 194 LEU A O 1
ATOM 1493 N N . LYS A 1 195 ? 5.074 -14.266 -25.484 1 90.19 195 LYS A N 1
ATOM 1494 C CA . LYS A 1 195 ? 5.246 -14.195 -26.938 1 90.19 195 LYS A CA 1
ATOM 1495 C C . LYS A 1 195 ? 6.684 -14.5 -27.344 1 90.19 195 LYS A C 1
ATOM 1497 O O . LYS A 1 195 ? 6.945 -14.914 -28.469 1 90.19 195 LYS A O 1
ATOM 1502 N N . ASN A 1 196 ? 7.613 -14.352 -26.406 1 91.88 196 ASN A N 1
ATOM 1503 C CA . ASN A 1 196 ? 9.023 -14.555 -26.703 1 91.88 196 ASN A CA 1
ATOM 1504 C C . ASN A 1 196 ? 9.469 -15.977 -26.375 1 91.88 196 ASN A C 1
ATOM 1506 O O . ASN A 1 196 ? 10.602 -16.359 -26.688 1 91.88 196 ASN A O 1
ATOM 1510 N N . LEU A 1 197 ? 8.625 -16.688 -25.703 1 94.94 197 LEU A N 1
ATOM 1511 C CA . LEU A 1 197 ? 8.953 -18.094 -25.453 1 94.94 197 LEU A CA 1
ATOM 1512 C C . LEU A 1 197 ? 8.75 -18.922 -26.703 1 94.94 197 LEU A C 1
ATOM 1514 O O . LEU A 1 197 ? 7.758 -18.75 -27.422 1 94.94 197 LEU A O 1
ATOM 1518 N N . PRO A 1 198 ? 9.633 -19.766 -27.016 1 94.81 198 PRO A N 1
ATOM 1519 C CA . PRO A 1 198 ? 9.508 -20.578 -28.234 1 94.81 198 PRO A CA 1
ATOM 1520 C C . PRO A 1 198 ? 8.383 -21.609 -28.141 1 94.81 198 PRO A C 1
ATOM 1522 O O . PRO A 1 198 ? 8.133 -22.172 -27.062 1 94.81 198 PRO A O 1
ATOM 1525 N N . PRO A 1 199 ? 7.723 -21.844 -29.344 1 94.75 199 PRO A N 1
ATOM 1526 C CA . PRO A 1 199 ? 6.797 -22.969 -29.344 1 94.75 199 PRO A CA 1
ATOM 1527 C C . PRO A 1 199 ? 7.473 -24.281 -28.969 1 94.75 199 PRO A C 1
ATOM 1529 O O . PRO A 1 199 ? 8.625 -24.516 -29.328 1 94.75 199 PRO A O 1
ATOM 1532 N N . ASN A 1 200 ? 6.84 -25.141 -28.234 1 96.44 200 ASN A N 1
ATOM 1533 C CA . ASN A 1 200 ? 7.484 -26.359 -27.766 1 96.44 200 ASN A CA 1
ATOM 1534 C C . ASN A 1 200 ? 6.91 -27.594 -28.453 1 96.44 200 ASN A C 1
ATOM 1536 O O . ASN A 1 200 ? 7.27 -28.719 -28.109 1 96.44 200 ASN A O 1
ATOM 1540 N N . GLY A 1 201 ? 5.996 -27.422 -29.391 1 96.5 201 GLY A N 1
ATOM 1541 C CA . GLY A 1 201 ? 5.492 -28.516 -30.203 1 96.5 201 GLY A CA 1
ATOM 1542 C C . GLY A 1 201 ? 4.262 -29.188 -29.625 1 96.5 201 GLY A C 1
ATOM 1543 O O . GLY A 1 201 ? 3.732 -30.141 -30.203 1 96.5 201 GLY A O 1
ATOM 1544 N N . VAL A 1 202 ? 3.867 -28.734 -28.469 1 97.75 202 VAL A N 1
ATOM 1545 C CA . VAL A 1 202 ? 2.695 -29.312 -27.812 1 97.75 202 VAL A CA 1
ATOM 1546 C C . VAL A 1 202 ? 1.499 -28.375 -27.984 1 97.75 202 VAL A C 1
ATOM 1548 O O . VAL A 1 202 ? 1.647 -27.156 -27.938 1 97.75 202 VAL A O 1
ATOM 1551 N N . GLN A 1 203 ? 0.368 -29 -28.281 1 97.88 203 GLN A N 1
ATOM 1552 C CA . GLN A 1 203 ? -0.873 -28.234 -28.344 1 97.88 203 GLN A CA 1
ATOM 1553 C C . GLN A 1 203 ? -1.853 -28.688 -27.266 1 97.88 203 GLN A C 1
ATOM 1555 O O . GLN A 1 203 ? -1.962 -29.875 -26.969 1 97.88 203 GLN A O 1
ATOM 1560 N N . CYS A 1 204 ? -2.443 -27.703 -26.641 1 97.81 204 CYS A N 1
ATOM 1561 C CA . CYS A 1 204 ? -3.441 -27.984 -25.625 1 97.81 204 CYS A CA 1
ATOM 1562 C C . CYS A 1 204 ? -4.707 -27.172 -25.844 1 97.81 204 CYS A C 1
ATOM 1564 O O . CYS A 1 204 ? -4.656 -26.094 -26.453 1 97.81 204 CYS A O 1
ATOM 1566 N N . TYR A 1 205 ? -5.824 -27.75 -25.391 1 96.38 205 TYR A N 1
ATOM 1567 C CA . TYR A 1 205 ? -7.062 -26.984 -25.422 1 96.38 205 TYR A CA 1
ATOM 1568 C C . TYR A 1 205 ? -7.039 -25.875 -24.375 1 96.38 205 TYR A C 1
ATOM 1570 O O . TYR A 1 205 ? -6.551 -26.078 -23.266 1 96.38 205 TYR A O 1
ATOM 1578 N N . SER A 1 206 ? -7.512 -24.719 -24.797 1 95.69 206 SER A N 1
ATOM 1579 C CA . SER A 1 206 ? -7.574 -23.531 -23.953 1 95.69 206 SER A CA 1
ATOM 1580 C C . SER A 1 206 ? -9.016 -23.078 -23.734 1 95.69 206 SER A C 1
ATOM 1582 O O . SER A 1 206 ? -9.781 -22.953 -24.703 1 95.69 206 SER A O 1
ATOM 1584 N N . CYS A 1 207 ? -9.32 -22.828 -22.438 1 93.62 207 CYS A N 1
ATOM 1585 C CA . CYS A 1 207 ? -10.594 -22.188 -22.125 1 93.62 207 CYS A CA 1
ATOM 1586 C C . CYS A 1 207 ? -10.641 -21.734 -20.656 1 93.62 207 CYS A C 1
ATOM 1588 O O . CYS A 1 207 ? -9.836 -22.188 -19.844 1 93.62 207 CYS A O 1
ATOM 1590 N N . GLU A 1 208 ? -11.438 -20.781 -20.375 1 90.12 208 GLU A N 1
ATOM 1591 C CA . GLU A 1 208 ? -11.766 -20.328 -19.031 1 90.12 208 GLU A CA 1
ATOM 1592 C C . GLU A 1 208 ? -13.25 -20 -18.906 1 90.12 208 GLU A C 1
ATOM 1594 O O . GLU A 1 208 ? -13.773 -19.156 -19.625 1 90.12 208 GLU A O 1
ATOM 1599 N N . GLY A 1 209 ? -13.867 -20.672 -18.031 1 88 209 GLY A N 1
ATOM 1600 C CA . GLY A 1 209 ? -15.281 -20.391 -17.828 1 88 209 GLY A CA 1
ATOM 1601 C C . GLY A 1 209 ? -16.062 -21.594 -17.375 1 88 209 GLY A C 1
ATOM 1602 O O . GLY A 1 209 ? -15.578 -22.406 -16.594 1 88 209 GLY A O 1
ATOM 1603 N N . ASN A 1 210 ? -17.297 -21.594 -17.719 1 83.62 210 ASN A N 1
ATOM 1604 C CA . ASN A 1 210 ? -18.141 -22.734 -17.422 1 83.62 210 ASN A CA 1
ATOM 1605 C C . ASN A 1 210 ? -18.609 -23.438 -18.703 1 83.62 210 ASN A C 1
ATOM 1607 O O . ASN A 1 210 ? -18.188 -23.062 -19.797 1 83.62 210 ASN A O 1
ATOM 1611 N N . SER A 1 211 ? -19.375 -24.516 -18.531 1 77.69 211 SER A N 1
ATOM 1612 C CA . SER A 1 211 ? -19.766 -25.344 -19.656 1 77.69 211 SER A CA 1
ATOM 1613 C C . SER A 1 211 ? -20.625 -24.578 -20.656 1 77.69 211 SER A C 1
ATOM 1615 O O . SER A 1 211 ? -20.719 -24.938 -21.828 1 77.69 211 SER A O 1
ATOM 1617 N N . THR A 1 212 ? -21.203 -23.469 -20.188 1 77.62 212 THR A N 1
ATOM 1618 C CA . THR A 1 212 ? -22.078 -22.688 -21.047 1 77.62 212 THR A CA 1
ATOM 1619 C C . THR A 1 212 ? -21.344 -21.453 -21.578 1 77.62 212 THR A C 1
ATOM 1621 O O . THR A 1 212 ? -21.609 -21.016 -22.703 1 77.62 212 THR A O 1
ATOM 1624 N N . HIS A 1 213 ? -20.5 -20.984 -20.828 1 81.06 213 HIS A N 1
ATOM 1625 C CA . HIS A 1 213 ? -19.797 -19.766 -21.219 1 81.06 213 HIS A CA 1
ATOM 1626 C C . HIS A 1 213 ? -18.297 -19.906 -20.984 1 81.06 213 HIS A C 1
ATOM 1628 O O . HIS A 1 213 ? -17.859 -20.266 -19.875 1 81.06 213 HIS A O 1
ATOM 1634 N N . GLY A 1 214 ? -17.516 -19.75 -22.016 1 81.81 214 GLY A N 1
ATOM 1635 C CA . GLY A 1 214 ? -16.062 -19.719 -21.906 1 81.81 214 GLY A CA 1
ATOM 1636 C C . GLY A 1 214 ? -15.422 -21.062 -22.25 1 81.81 214 GLY A C 1
ATOM 1637 O O . GLY A 1 214 ? -14.32 -21.094 -22.797 1 81.81 214 GLY A O 1
ATOM 1638 N N . CYS A 1 215 ? -16.125 -22.094 -21.797 1 88.19 215 CYS A N 1
ATOM 1639 C CA . CYS A 1 215 ? -15.555 -23.422 -22.062 1 88.19 215 CYS A CA 1
ATOM 1640 C C . CYS A 1 215 ? -16.578 -24.328 -22.719 1 88.19 215 CYS A C 1
ATOM 1642 O O . CYS A 1 215 ? -16.594 -25.531 -22.453 1 88.19 215 CYS A O 1
ATOM 1644 N N . SER A 1 216 ? -17.453 -23.719 -23.438 1 82.31 216 SER A N 1
ATOM 1645 C CA . SER A 1 216 ? -18.375 -24.531 -24.234 1 82.31 216 SER A CA 1
ATOM 1646 C C . SER A 1 216 ? -17.641 -25.234 -25.359 1 82.31 216 SER A C 1
ATOM 1648 O O . SER A 1 216 ? -16.469 -24.922 -25.641 1 82.31 216 SER A O 1
ATOM 1650 N N . SER A 1 217 ? -18.344 -26.219 -26.031 1 78.38 217 SER A N 1
ATOM 1651 C CA . SER A 1 217 ? -17.719 -27 -27.109 1 78.38 217 SER A CA 1
ATOM 1652 C C . SER A 1 217 ? -17.219 -26.094 -28.234 1 78.38 217 SER A C 1
ATOM 1654 O O . SER A 1 217 ? -16.219 -26.406 -28.875 1 78.38 217 SER A O 1
ATOM 1656 N N . SER A 1 218 ? -17.875 -24.922 -28.375 1 78.88 218 SER A N 1
ATOM 1657 C CA . SER A 1 218 ? -17.5 -24.016 -29.453 1 78.88 218 SER A CA 1
ATOM 1658 C C . SER A 1 218 ? -16.438 -23.031 -28.984 1 78.88 218 SER A C 1
ATOM 1660 O O . SER A 1 218 ? -15.82 -22.344 -29.812 1 78.88 218 SER A O 1
ATOM 1662 N N . GLU A 1 219 ? -16.188 -23.047 -27.703 1 82.25 219 GLU A N 1
ATOM 1663 C CA . GLU A 1 219 ? -15.297 -22.016 -27.188 1 82.25 219 GLU A CA 1
ATOM 1664 C C . GLU A 1 219 ? -13.938 -22.594 -26.797 1 82.25 219 GLU A C 1
ATOM 1666 O O . GLU A 1 219 ? -13.008 -21.844 -26.469 1 82.25 219 GLU A O 1
ATOM 1671 N N . ASN A 1 220 ? -13.836 -23.875 -26.922 1 86.88 220 ASN A N 1
ATOM 1672 C CA . ASN A 1 220 ? -12.531 -24.5 -26.719 1 86.88 220 ASN A CA 1
ATOM 1673 C C . ASN A 1 220 ? -11.617 -24.281 -27.922 1 86.88 220 ASN A C 1
ATOM 1675 O O . ASN A 1 220 ? -12.055 -24.453 -29.062 1 86.88 220 ASN A O 1
ATOM 1679 N N . SER A 1 221 ? -10.445 -23.828 -27.719 1 90.94 221 SER A N 1
ATOM 1680 C CA . SER A 1 221 ? -9.508 -23.641 -28.812 1 90.94 221 SER A CA 1
ATOM 1681 C C . SER A 1 221 ? -8.188 -24.344 -28.547 1 90.94 221 SER A C 1
ATOM 1683 O O . SER A 1 221 ? -7.707 -24.375 -27.422 1 90.94 221 SER A O 1
ATOM 1685 N N . LEU A 1 222 ? -7.789 -25.031 -29.578 1 94.38 222 LEU A N 1
ATOM 1686 C CA . LEU A 1 222 ? -6.457 -25.625 -29.5 1 94.38 222 LEU A CA 1
ATOM 1687 C C . LEU A 1 222 ? -5.379 -24.562 -29.688 1 94.38 222 LEU A C 1
ATOM 1689 O O . LEU A 1 222 ? -5.398 -23.812 -30.672 1 94.38 222 LEU A O 1
ATOM 1693 N N . ILE A 1 223 ? -4.465 -24.484 -28.734 1 96.44 223 ILE A N 1
ATOM 1694 C CA . ILE A 1 223 ? -3.422 -23.469 -28.812 1 96.44 223 ILE A CA 1
ATOM 1695 C C . ILE A 1 223 ? -2.047 -24.125 -28.781 1 96.44 223 ILE A C 1
ATOM 1697 O O . ILE A 1 223 ? -1.915 -25.281 -28.359 1 96.44 223 ILE A O 1
ATOM 1701 N N . ASP A 1 224 ? -1 -23.359 -29.344 1 97.5 224 ASP A N 1
ATOM 1702 C CA . ASP A 1 224 ? 0.389 -23.812 -29.266 1 97.5 224 ASP A CA 1
ATOM 1703 C C . ASP A 1 224 ? 0.994 -23.469 -27.906 1 97.5 224 ASP A C 1
ATOM 1705 O O . ASP A 1 224 ? 1.006 -22.312 -27.484 1 97.5 224 ASP A O 1
ATOM 1709 N N . CYS A 1 225 ? 1.405 -24.5 -27.25 1 98.19 225 CYS A N 1
ATOM 1710 C CA . CYS A 1 225 ? 2.088 -24.266 -25.984 1 98.19 225 CYS A CA 1
ATOM 1711 C C . CYS A 1 225 ? 3.502 -23.75 -26.219 1 98.19 225 CYS A C 1
ATOM 1713 O O . CYS A 1 225 ? 4.098 -24 -27.266 1 98.19 225 CYS A O 1
ATOM 1715 N N . ARG A 1 226 ? 3.932 -22.969 -25.297 1 97.38 226 ARG A N 1
ATOM 1716 C CA . ARG A 1 226 ? 5.215 -22.297 -25.469 1 97.38 226 ARG A CA 1
ATOM 1717 C C . ARG A 1 226 ? 6.125 -22.531 -24.266 1 97.38 226 ARG A C 1
ATOM 1719 O O . ARG A 1 226 ? 5.645 -22.703 -23.141 1 97.38 226 ARG A O 1
ATOM 1726 N N . GLY A 1 227 ? 7.473 -22.531 -24.578 1 96.56 227 GLY A N 1
ATOM 1727 C CA . GLY A 1 227 ? 8.445 -22.609 -23.5 1 96.56 227 GLY A CA 1
ATOM 1728 C C . GLY A 1 227 ? 8.398 -23.906 -22.734 1 96.56 227 GLY A C 1
ATOM 1729 O O . GLY A 1 227 ? 8.375 -24.984 -23.328 1 96.56 227 GLY A O 1
ATOM 1730 N N . PRO A 1 228 ? 8.555 -23.734 -21.344 1 96.31 228 PRO A N 1
ATOM 1731 C CA . PRO A 1 228 ? 8.609 -24.969 -20.547 1 96.31 228 PRO A CA 1
ATOM 1732 C C . PRO A 1 228 ? 7.23 -25.578 -20.312 1 96.31 228 PRO A C 1
ATOM 1734 O O . PRO A 1 228 ? 7.125 -26.656 -19.703 1 96.31 228 PRO A O 1
ATOM 1737 N N . MET A 1 229 ? 6.16 -24.984 -20.734 1 97.88 229 MET A N 1
ATOM 1738 C CA . MET A 1 229 ? 4.805 -25.469 -20.531 1 97.88 229 MET A CA 1
ATOM 1739 C C . MET A 1 229 ? 4.457 -26.547 -21.562 1 97.88 229 MET A C 1
ATOM 1741 O O . MET A 1 229 ? 3.754 -26.266 -22.531 1 97.88 229 MET A O 1
ATOM 1745 N N . ASN A 1 230 ? 4.871 -27.781 -21.219 1 97 230 ASN A N 1
ATOM 1746 C CA . ASN A 1 230 ? 4.809 -28.859 -22.203 1 97 230 ASN A CA 1
ATOM 1747 C C . ASN A 1 230 ? 3.795 -29.922 -21.812 1 97 230 ASN A C 1
ATOM 1749 O O . ASN A 1 230 ? 3.916 -31.078 -22.203 1 97 230 ASN A O 1
ATOM 1753 N N . GLN A 1 231 ? 2.881 -29.562 -21 1 97.56 231 GLN A N 1
ATOM 1754 C CA . GLN A 1 231 ? 1.783 -30.453 -20.609 1 97.56 231 GLN A CA 1
ATOM 1755 C C . GLN A 1 231 ? 0.443 -29.719 -20.688 1 97.56 231 GLN A C 1
ATOM 1757 O O . GLN A 1 231 ? 0.398 -28.484 -20.719 1 97.56 231 GLN A O 1
ATOM 1762 N N . CYS A 1 232 ? -0.608 -30.562 -20.812 1 98.06 232 CYS A N 1
ATOM 1763 C CA . CYS A 1 232 ? -1.951 -30 -20.859 1 98.06 232 CYS A CA 1
ATOM 1764 C C . CYS A 1 232 ? -2.652 -30.141 -19.516 1 98.06 232 CYS A C 1
ATOM 1766 O O . CYS A 1 232 ? -2.5 -31.172 -18.844 1 98.06 232 CYS A O 1
ATOM 1768 N N . LEU A 1 233 ? -3.311 -29.078 -19.172 1 97.25 233 LEU A N 1
ATOM 1769 C CA . LEU A 1 233 ? -3.984 -29.047 -17.875 1 97.25 233 LEU A CA 1
ATOM 1770 C C . LEU A 1 233 ? -5.477 -28.797 -18.047 1 97.25 233 LEU A C 1
ATOM 1772 O O . LEU A 1 233 ? -5.883 -28 -18.906 1 97.25 233 LEU A O 1
ATOM 1776 N N . GLU A 1 234 ? -6.262 -29.516 -17.25 1 95.25 234 GLU A N 1
ATOM 1777 C CA . GLU A 1 234 ? -7.668 -29.203 -17 1 95.25 234 GLU A CA 1
ATOM 1778 C C . GLU A 1 234 ? -7.957 -29.078 -15.508 1 95.25 234 GLU A C 1
ATOM 1780 O O . GLU A 1 234 ? -7.617 -29.984 -14.727 1 95.25 234 GLU A O 1
ATOM 1785 N N . ALA A 1 235 ? -8.469 -28 -15.203 1 93.69 235 ALA A N 1
ATOM 1786 C CA . ALA A 1 235 ? -8.836 -27.781 -13.805 1 93.69 235 ALA A CA 1
ATOM 1787 C C . ALA A 1 235 ? -10.297 -27.359 -13.68 1 93.69 235 ALA A C 1
ATOM 1789 O O . ALA A 1 235 ? -10.797 -26.594 -14.5 1 93.69 235 ALA A O 1
ATOM 1790 N N . THR A 1 236 ? -10.945 -27.938 -12.703 1 90.25 236 THR A N 1
ATOM 1791 C CA . THR A 1 236 ? -12.312 -27.547 -12.375 1 90.25 236 THR A CA 1
ATOM 1792 C C . THR A 1 236 ? -12.43 -27.156 -10.906 1 90.25 236 THR A C 1
ATOM 1794 O O . THR A 1 236 ? -11.773 -27.75 -10.047 1 90.25 236 THR A O 1
ATOM 1797 N N . GLY A 1 237 ? -13.203 -26.172 -10.695 1 87.88 237 GLY A N 1
ATOM 1798 C CA . GLY A 1 237 ? -13.438 -25.734 -9.328 1 87.88 237 GLY A CA 1
ATOM 1799 C C . GLY A 1 237 ? -14.625 -24.797 -9.195 1 87.88 237 GLY A C 1
ATOM 1800 O O . GLY A 1 237 ? -15.406 -24.641 -10.141 1 87.88 237 GLY A O 1
ATOM 1801 N N . THR A 1 238 ? -14.805 -24.297 -8.008 1 81.88 238 THR A N 1
ATOM 1802 C CA . THR A 1 238 ? -15.906 -23.391 -7.727 1 81.88 238 THR A CA 1
ATOM 1803 C C . THR A 1 238 ? -15.383 -21.984 -7.402 1 81.88 238 THR A C 1
ATOM 1805 O O . THR A 1 238 ? -14.344 -21.844 -6.746 1 81.88 238 THR A O 1
ATOM 1808 N N . LYS A 1 239 ? -16.016 -21.031 -8.023 1 73.19 239 LYS A N 1
ATOM 1809 C CA . LYS A 1 239 ? -15.688 -19.641 -7.758 1 73.19 239 LYS A CA 1
ATOM 1810 C C . LYS A 1 239 ? -16.891 -18.875 -7.211 1 73.19 239 LYS A C 1
ATOM 1812 O O . LYS A 1 239 ? -18 -19 -7.734 1 73.19 239 LYS A O 1
ATOM 1817 N N . GLY A 1 240 ? -16.75 -18.062 -6.141 1 59.62 240 GLY A N 1
ATOM 1818 C CA . GLY A 1 240 ? -17.812 -17.25 -5.578 1 59.62 240 GLY A CA 1
ATOM 1819 C C . GLY A 1 240 ? -19.016 -18.062 -5.129 1 59.62 240 GLY A C 1
ATOM 1820 O O . GLY A 1 240 ? -18.859 -19.016 -4.359 1 59.62 240 GLY A O 1
ATOM 1821 N N . GLU A 1 241 ? -20.281 -17.516 -5.645 1 63.28 241 GLU A N 1
ATOM 1822 C CA . GLU A 1 241 ? -21.562 -18.109 -5.281 1 63.28 241 GLU A CA 1
ATOM 1823 C C . GLU A 1 241 ? -21.766 -19.453 -5.965 1 63.28 241 GLU A C 1
ATOM 1825 O O . GLU A 1 241 ? -22.781 -19.672 -6.625 1 63.28 241 GLU A O 1
ATOM 1830 N N . ASN A 1 242 ? -20.844 -20.422 -5.914 1 66.31 242 ASN A N 1
ATOM 1831 C CA . ASN A 1 242 ? -20.906 -21.828 -6.309 1 66.31 242 ASN A CA 1
ATOM 1832 C C . ASN A 1 242 ? -20.938 -21.984 -7.824 1 66.31 242 ASN A C 1
ATOM 1834 O O . ASN A 1 242 ? -21.656 -22.828 -8.352 1 66.31 242 ASN A O 1
ATOM 1838 N N . LYS A 1 243 ? -20.438 -21.109 -8.516 1 79.12 243 LYS A N 1
ATOM 1839 C CA . LYS A 1 243 ? -20.297 -21.281 -9.961 1 79.12 243 LYS A CA 1
ATOM 1840 C C . LYS A 1 243 ? -19.125 -22.172 -10.297 1 79.12 243 LYS A C 1
ATOM 1842 O O . LYS A 1 243 ? -17.984 -21.875 -9.922 1 79.12 243 LYS A O 1
ATOM 1847 N N . THR A 1 244 ? -19.484 -23.203 -11 1 85.56 244 THR A N 1
ATOM 1848 C CA . THR A 1 244 ? -18.438 -24.125 -11.438 1 85.56 244 THR A CA 1
ATOM 1849 C C . THR A 1 244 ? -17.609 -23.5 -12.57 1 85.56 244 THR A C 1
ATOM 1851 O O . THR A 1 244 ? -18.172 -22.922 -13.508 1 85.56 244 THR A O 1
ATOM 1854 N N . VAL A 1 245 ? -16.266 -23.547 -12.438 1 89.38 245 VAL A N 1
ATOM 1855 C CA . VAL A 1 245 ? -15.367 -22.969 -13.422 1 89.38 245 VAL A CA 1
ATOM 1856 C C . VAL A 1 245 ? -14.383 -24.016 -13.922 1 89.38 245 VAL A C 1
ATOM 1858 O O . VAL A 1 245 ? -13.914 -24.859 -13.141 1 89.38 245 VAL A O 1
ATOM 1861 N N . THR A 1 246 ? -14.25 -24.031 -15.195 1 92.19 246 THR A N 1
ATOM 1862 C CA . THR A 1 246 ? -13.258 -24.891 -15.82 1 92.19 246 THR A CA 1
ATOM 1863 C C . THR A 1 246 ? -12.156 -24.062 -16.484 1 92.19 246 THR A C 1
ATOM 1865 O O . THR A 1 246 ? -12.438 -23.031 -17.109 1 92.19 246 THR A O 1
ATOM 1868 N N . VAL A 1 247 ? -10.945 -24.531 -16.281 1 93.88 247 VAL A N 1
ATOM 1869 C CA . VAL A 1 247 ? -9.797 -23.875 -16.922 1 93.88 247 VAL A CA 1
ATOM 1870 C C . VAL A 1 247 ? -8.945 -24.922 -17.641 1 93.88 247 VAL A C 1
ATOM 1872 O O . VAL A 1 247 ? -8.633 -25.969 -17.062 1 93.88 247 VAL A O 1
ATOM 1875 N N . ARG A 1 248 ? -8.656 -24.609 -18.875 1 96 248 ARG A N 1
ATOM 1876 C CA . ARG A 1 248 ? -7.758 -25.453 -19.656 1 96 248 ARG A CA 1
ATOM 1877 C C . ARG A 1 248 ? -6.594 -24.641 -20.219 1 96 248 ARG A C 1
ATOM 1879 O O . ARG A 1 248 ? -6.754 -23.469 -20.547 1 96 248 ARG A O 1
ATOM 1886 N N . GLY A 1 249 ? -5.477 -25.344 -20.281 1 97.44 249 GLY A N 1
ATOM 1887 C CA . GLY A 1 249 ? -4.336 -24.641 -20.859 1 97.44 249 GLY A CA 1
ATOM 1888 C C . GLY A 1 249 ? -3.053 -25.453 -20.812 1 97.44 249 GLY A C 1
ATOM 1889 O O . GLY A 1 249 ? -3.088 -26.672 -20.625 1 97.44 249 GLY A O 1
ATOM 1890 N N . CYS A 1 250 ? -1.902 -24.75 -21.125 1 98.12 250 CYS A N 1
ATOM 1891 C CA . CYS A 1 250 ? -0.556 -25.297 -21.141 1 98.12 250 CYS A CA 1
ATOM 1892 C C . CYS A 1 250 ? 0.135 -25.109 -19.797 1 98.12 250 CYS A C 1
ATOM 1894 O O . CYS A 1 250 ? 0.041 -24.031 -19.203 1 98.12 250 CYS A O 1
ATOM 1896 N N . THR A 1 251 ? 0.779 -26.125 -19.328 1 97.62 251 THR A N 1
ATOM 1897 C CA . THR A 1 251 ? 1.355 -26.016 -17.984 1 97.62 251 THR A CA 1
ATOM 1898 C C . THR A 1 251 ? 2.701 -26.719 -17.922 1 97.62 251 THR A C 1
ATOM 1900 O O . THR A 1 251 ? 3.014 -27.562 -18.781 1 97.62 251 THR A O 1
ATOM 1903 N N . THR A 1 252 ? 3.559 -26.297 -16.969 1 96.88 252 THR A N 1
ATOM 1904 C CA . THR A 1 252 ? 4.691 -27.109 -16.531 1 96.88 252 THR A CA 1
ATOM 1905 C C . THR A 1 252 ? 4.234 -28.219 -15.578 1 96.88 252 THR A C 1
ATOM 1907 O O . THR A 1 252 ? 3.141 -28.141 -15.016 1 96.88 252 THR A O 1
ATOM 1910 N N . ALA A 1 253 ? 5.039 -29.203 -15.453 1 92.81 253 ALA A N 1
ATOM 1911 C CA . ALA A 1 253 ? 4.707 -30.297 -14.539 1 92.81 253 ALA A CA 1
ATOM 1912 C C . ALA A 1 253 ? 4.523 -29.781 -13.117 1 92.81 253 ALA A C 1
ATOM 1914 O O . ALA A 1 253 ? 3.646 -30.25 -12.391 1 92.81 253 ALA A O 1
ATOM 1915 N N . SER A 1 254 ? 5.332 -28.844 -12.711 1 91.31 254 SER A N 1
ATOM 1916 C CA . SER A 1 254 ? 5.301 -28.312 -11.352 1 91.31 254 SER A CA 1
ATOM 1917 C C . SER A 1 254 ? 3.99 -27.594 -11.07 1 91.31 254 SER A C 1
ATOM 1919 O O . SER A 1 254 ? 3.529 -27.547 -9.922 1 91.31 254 SER A O 1
ATOM 1921 N N . TRP A 1 255 ? 3.404 -27.016 -12.031 1 93.31 255 TRP A N 1
ATOM 1922 C CA . TRP A 1 255 ? 2.16 -26.266 -11.875 1 93.31 255 TRP A CA 1
ATOM 1923 C C . TRP A 1 255 ? 0.996 -27.203 -11.57 1 93.31 255 TRP A C 1
ATOM 1925 O O . TRP A 1 255 ? -0.023 -26.781 -11.023 1 93.31 255 TRP A O 1
ATOM 1935 N N . CYS A 1 256 ? 1.124 -28.391 -12.039 1 88.62 256 CYS A N 1
ATOM 1936 C CA . CYS A 1 256 ? 0.06 -29.375 -11.875 1 88.62 256 CYS A CA 1
ATOM 1937 C C . CYS A 1 256 ? -0.04 -29.844 -10.43 1 88.62 256 CYS A C 1
ATOM 1939 O O . CYS A 1 256 ? -1.025 -30.469 -10.039 1 88.62 256 CYS A O 1
ATOM 1941 N N . GLN A 1 257 ? 0.991 -29.438 -9.875 1 78.69 257 GLN A N 1
ATOM 1942 C CA . GLN A 1 257 ? 1.061 -29.844 -8.477 1 78.69 257 GLN A CA 1
ATOM 1943 C C . GLN A 1 257 ? 0.676 -28.688 -7.551 1 78.69 257 GLN A C 1
ATOM 1945 O O . GLN A 1 257 ? 0.477 -27.562 -8.008 1 78.69 257 GLN A O 1
ATOM 1950 N N . ASP A 1 258 ? 0.445 -28.953 -6.426 1 71.25 258 ASP A N 1
ATOM 1951 C CA . ASP A 1 258 ? 0.257 -27.969 -5.359 1 71.25 258 ASP A CA 1
ATOM 1952 C C . ASP A 1 258 ? -0.999 -27.141 -5.598 1 71.25 258 ASP A C 1
ATOM 1954 O O . ASP A 1 258 ? -1.954 -27.609 -6.219 1 71.25 258 ASP A O 1
ATOM 1958 N N . SER A 1 259 ? -1.036 -25.922 -4.984 1 76.62 259 SER A N 1
ATOM 1959 C CA . SER A 1 259 ? -2.254 -25.109 -4.934 1 76.62 259 SER A CA 1
ATOM 1960 C C . SER A 1 259 ? -2.203 -23.969 -5.938 1 76.62 259 SER A C 1
ATOM 1962 O O . SER A 1 259 ? -2.9 -22.969 -5.781 1 76.62 259 SER A O 1
ATOM 1964 N N . HIS A 1 260 ? -1.437 -24.219 -7.051 1 85.19 260 HIS A N 1
ATOM 1965 C CA . HIS A 1 260 ? -1.231 -23.109 -7.969 1 85.19 260 HIS A CA 1
ATOM 1966 C C . HIS A 1 260 ? -2.543 -22.672 -8.625 1 85.19 260 HIS A C 1
ATOM 1968 O O . HIS A 1 260 ? -2.848 -21.484 -8.695 1 85.19 260 HIS A O 1
ATOM 1974 N N . MET A 1 261 ? -3.328 -23.641 -9.023 1 85.81 261 MET A N 1
ATOM 1975 C CA . MET A 1 261 ? -4.586 -23.328 -9.695 1 85.81 261 MET A CA 1
ATOM 1976 C C . MET A 1 261 ? -5.559 -22.656 -8.734 1 85.81 261 MET A C 1
ATOM 1978 O O . MET A 1 261 ? -6.219 -21.672 -9.094 1 85.81 261 MET A O 1
ATOM 1982 N N . ALA A 1 262 ? -5.586 -23.219 -7.617 1 77.69 262 ALA A N 1
ATOM 1983 C CA . ALA A 1 262 ? -6.484 -22.656 -6.609 1 77.69 262 ALA A CA 1
ATOM 1984 C C . ALA A 1 262 ? -6.09 -21.219 -6.266 1 77.69 262 ALA A C 1
ATOM 1986 O O . ALA A 1 262 ? -6.945 -20.328 -6.176 1 77.69 262 ALA A O 1
ATOM 1987 N N . ASP A 1 263 ? -4.828 -21.016 -6.184 1 73.94 263 ASP A N 1
ATOM 1988 C CA . ASP A 1 263 ? -4.336 -19.719 -5.746 1 73.94 263 ASP A CA 1
ATOM 1989 C C . ASP A 1 263 ? -4.461 -18.672 -6.859 1 73.94 263 ASP A C 1
ATOM 1991 O O . ASP A 1 263 ? -4.832 -17.531 -6.605 1 73.94 263 ASP A O 1
ATOM 1995 N N . THR A 1 264 ? -4.125 -19.062 -8.016 1 78.62 264 THR A N 1
ATOM 1996 C CA . THR A 1 264 ? -4.086 -18.125 -9.133 1 78.62 264 THR A CA 1
ATOM 1997 C C . THR A 1 264 ? -5.5 -17.781 -9.594 1 78.62 264 THR A C 1
ATOM 1999 O O . THR A 1 264 ? -5.781 -16.625 -9.922 1 78.62 264 THR A O 1
ATOM 2002 N N . PHE A 1 265 ? -6.418 -18.719 -9.523 1 79 265 PHE A N 1
ATOM 2003 C CA . PHE A 1 265 ? -7.746 -18.5 -10.094 1 79 265 PHE A CA 1
ATOM 2004 C C . PHE A 1 265 ? -8.789 -18.391 -8.992 1 79 265 PHE A C 1
ATOM 2006 O O . PHE A 1 265 ? -9.984 -18.297 -9.273 1 79 265 PHE A O 1
ATOM 2013 N N . SER A 1 266 ? -8.32 -18.391 -7.777 1 71.75 266 SER A N 1
ATOM 2014 C CA . SER A 1 266 ? -9.203 -18.266 -6.617 1 71.75 266 SER A CA 1
ATOM 2015 C C . SER A 1 266 ? -10.312 -19.312 -6.652 1 71.75 266 SER A C 1
ATOM 2017 O O . SER A 1 266 ? -11.492 -18.984 -6.488 1 71.75 266 SER A O 1
ATOM 2019 N N . LEU A 1 267 ? -9.93 -20.516 -6.949 1 76.5 267 LEU A N 1
ATOM 2020 C CA . LEU A 1 267 ? -10.883 -21.609 -7.012 1 76.5 267 LEU A CA 1
ATOM 2021 C C . LEU A 1 267 ? -10.922 -22.375 -5.691 1 76.5 267 LEU A C 1
ATOM 2023 O O . LEU A 1 267 ? -9.914 -22.453 -4.992 1 76.5 267 LEU A O 1
ATOM 2027 N N . THR A 1 268 ? -12.125 -22.812 -5.395 1 71.88 268 THR A N 1
ATOM 2028 C CA . THR A 1 268 ? -12.281 -23.75 -4.277 1 71.88 268 THR A CA 1
ATOM 2029 C C . THR A 1 268 ? -12.641 -25.141 -4.777 1 71.88 268 THR A C 1
ATOM 2031 O O . THR A 1 268 ? -13.164 -25.297 -5.883 1 71.88 268 THR A O 1
ATOM 2034 N N . ARG A 1 269 ? -12.414 -26.25 -4.102 1 78.88 269 ARG A N 1
ATOM 2035 C CA . ARG A 1 269 ? -12.688 -27.641 -4.484 1 78.88 269 ARG A CA 1
ATOM 2036 C C . ARG A 1 269 ? -12.117 -27.938 -5.867 1 78.88 269 ARG A C 1
ATOM 2038 O O . ARG A 1 269 ? -12.836 -28.422 -6.746 1 78.88 269 ARG A O 1
ATOM 2045 N N . VAL A 1 270 ? -10.844 -27.594 -5.906 1 83.38 270 VAL A N 1
ATOM 2046 C CA . VAL A 1 270 ? -10.211 -27.641 -7.219 1 83.38 270 VAL A CA 1
ATOM 2047 C C . VAL A 1 270 ? -9.773 -29.062 -7.539 1 83.38 270 VAL A C 1
ATOM 2049 O O . VAL A 1 270 ? -9.25 -29.781 -6.672 1 83.38 270 VAL A O 1
ATOM 2052 N N . SER A 1 271 ? -10.133 -29.5 -8.68 1 87.81 271 SER A N 1
ATOM 2053 C CA . SER A 1 271 ? -9.609 -30.734 -9.25 1 87.81 271 SER A CA 1
ATOM 2054 C C . SER A 1 271 ? -8.742 -30.453 -10.469 1 87.81 271 SER A C 1
ATOM 2056 O O . SER A 1 271 ? -9.188 -29.828 -11.43 1 87.81 271 SER A O 1
ATOM 2058 N N . VAL A 1 272 ? -7.504 -30.906 -10.297 1 92.5 272 VAL A N 1
ATOM 2059 C CA . VAL A 1 272 ? -6.555 -30.625 -11.367 1 92.5 272 VAL A CA 1
ATOM 2060 C C . VAL A 1 272 ? -6.125 -31.938 -12.031 1 92.5 272 VAL A C 1
ATOM 2062 O O . VAL A 1 272 ? -5.828 -32.906 -11.352 1 92.5 272 VAL A O 1
ATOM 2065 N N . SER A 1 273 ? -6.215 -31.938 -13.344 1 94.12 273 SER A N 1
ATOM 2066 C CA . SER A 1 273 ? -5.723 -33.062 -14.133 1 94.12 273 SER A CA 1
ATOM 2067 C C . SER A 1 273 ? -4.727 -32.594 -15.188 1 94.12 273 SER A C 1
ATOM 2069 O O . SER A 1 273 ? -5.016 -31.688 -15.961 1 94.12 273 SER A O 1
ATOM 2071 N N . CYS A 1 274 ? -3.568 -33.219 -15.125 1 96.31 274 CYS A N 1
ATOM 2072 C CA . CYS A 1 274 ? -2.551 -32.938 -16.141 1 96.31 274 CYS A CA 1
ATOM 2073 C C . CYS A 1 274 ? -2.25 -34.188 -16.953 1 96.31 274 CYS A C 1
ATOM 2075 O O . CYS A 1 274 ? -2.383 -35.281 -16.469 1 96.31 274 CYS A O 1
ATOM 2077 N N . CYS A 1 275 ? -1.953 -33.969 -18.172 1 96.31 275 CYS A N 1
ATOM 2078 C CA . CYS A 1 275 ? -1.643 -35.094 -19.062 1 96.31 275 CYS A CA 1
ATOM 2079 C C . CYS A 1 275 ? -0.569 -34.719 -20.062 1 96.31 275 CYS A C 1
ATOM 2081 O O . CYS A 1 275 ? -0.259 -33.531 -20.234 1 96.31 275 CYS A O 1
ATOM 2083 N N . GLU A 1 276 ? 0.06 -35.719 -20.578 1 95.56 276 GLU A N 1
ATOM 2084 C CA . GLU A 1 276 ? 1.088 -35.531 -21.594 1 95.56 276 GLU A CA 1
ATOM 2085 C C . GLU A 1 276 ? 0.562 -35.875 -22.984 1 95.56 276 GLU A C 1
ATOM 2087 O O . GLU A 1 276 ? -0.229 -36.781 -23.156 1 95.56 276 GLU A O 1
ATOM 2092 N N . GLY A 1 277 ? 0.933 -35.125 -23.938 1 95.06 277 GLY A N 1
ATOM 2093 C CA . GLY A 1 277 ? 0.493 -35.312 -25.312 1 95.06 277 GLY A CA 1
ATOM 2094 C C . GLY A 1 277 ? -0.421 -34.188 -25.797 1 95.06 277 GLY A C 1
ATOM 2095 O O . GLY 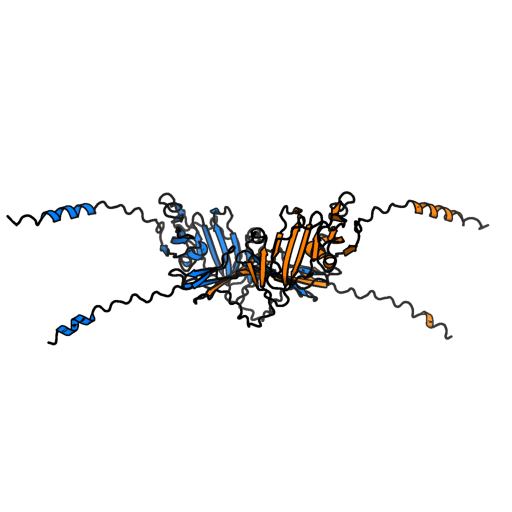A 1 277 ? -1.19 -33.625 -25.016 1 95.06 277 GLY A O 1
ATOM 2096 N N . SER A 1 278 ? -0.351 -33.875 -27.078 1 95.69 278 SER A N 1
ATOM 2097 C CA . SER A 1 278 ? -1.146 -32.781 -27.656 1 95.69 278 SER A CA 1
ATOM 2098 C C . SER A 1 278 ? -2.639 -33.094 -27.578 1 95.69 278 SER A C 1
ATOM 2100 O O . SER A 1 278 ? -3.068 -34.188 -27.906 1 95.69 278 SER A O 1
ATOM 2102 N N . GLY A 1 279 ? -3.373 -32.156 -27.094 1 95.69 279 GLY A N 1
ATOM 2103 C CA . GLY A 1 279 ? -4.828 -32.188 -27.094 1 95.69 279 GLY A CA 1
ATOM 2104 C C . GLY A 1 279 ? -5.398 -33.156 -26.062 1 95.69 279 GLY A C 1
ATOM 2105 O O . GLY A 1 279 ? -6.598 -33.438 -26.062 1 95.69 279 GLY A O 1
ATOM 2106 N N . CYS A 1 280 ? -4.59 -33.625 -25.156 1 95.38 280 CYS A N 1
ATOM 2107 C CA . CYS A 1 280 ? -5.031 -34.656 -24.25 1 95.38 280 CYS A CA 1
ATOM 2108 C C . CYS A 1 280 ? -6.02 -34.125 -23.219 1 95.38 280 CYS A C 1
ATOM 2110 O O . CYS A 1 280 ? -6.695 -34.906 -22.531 1 95.38 280 CYS A O 1
ATOM 2112 N N . ASN A 1 281 ? -6.039 -32.812 -23.062 1 95 281 ASN A N 1
ATOM 2113 C CA . ASN A 1 281 ? -7.027 -32.25 -22.156 1 95 281 ASN A CA 1
ATOM 2114 C C . ASN A 1 281 ? -8.32 -31.906 -22.875 1 95 281 ASN A C 1
ATOM 2116 O O . ASN A 1 281 ? -9 -30.938 -22.516 1 95 281 ASN A O 1
ATOM 2120 N N . ASP A 1 282 ? -8.695 -32.531 -23.906 1 86.81 282 ASP A N 1
ATOM 2121 C CA . ASP A 1 282 ? -9.906 -32.312 -24.703 1 86.81 282 ASP A CA 1
ATOM 2122 C C . ASP A 1 282 ? -11.156 -32.594 -23.859 1 86.81 282 ASP A C 1
ATOM 2124 O O . ASP A 1 282 ? -11.211 -33.562 -23.094 1 86.81 282 ASP A O 1
ATOM 2128 N N . PRO A 1 283 ? -12.109 -31.562 -23.969 1 78.69 283 PRO A N 1
ATOM 2129 C CA . PRO A 1 283 ? -13.352 -31.859 -23.25 1 78.69 283 PRO A CA 1
ATOM 2130 C C . PRO A 1 283 ? -14.031 -33.125 -23.75 1 78.69 283 PRO A C 1
ATOM 2132 O O . PRO A 1 283 ? -13.914 -33.469 -24.938 1 78.69 283 PRO A O 1
ATOM 2135 N N . PRO A 1 284 ? -14.453 -34 -22.828 1 65.25 284 PRO A N 1
ATOM 2136 C CA . PRO A 1 284 ? -15.148 -35.188 -23.312 1 65.25 284 PRO A CA 1
ATOM 2137 C C . PRO A 1 284 ? -16.328 -34.875 -24.234 1 65.25 284 PRO A C 1
ATOM 2139 O O . PRO A 1 284 ? -17.016 -33.875 -24.016 1 65.25 284 PRO A O 1
ATOM 2142 N N . GLY A 1 285 ? -16.109 -35.031 -25.516 1 57.5 285 GLY A N 1
ATOM 2143 C CA . GLY A 1 285 ? -17.219 -34.875 -26.453 1 57.5 285 GLY A CA 1
ATOM 2144 C C . GLY A 1 285 ? -18.531 -35.406 -25.906 1 57.5 285 GLY A C 1
ATOM 2145 O O . GLY A 1 285 ? -18.562 -36.062 -24.875 1 57.5 285 GLY A O 1
ATOM 2146 N N . PRO A 1 286 ? -19.578 -34.75 -26.266 1 49.75 286 PRO A N 1
ATOM 2147 C CA . PRO A 1 286 ? -20.844 -35.375 -25.891 1 49.75 286 PRO A CA 1
ATOM 2148 C C . PRO A 1 286 ? -20.812 -36.906 -26.047 1 49.75 286 PRO A C 1
ATOM 2150 O O . PRO A 1 286 ? -20.203 -37.406 -26.984 1 49.75 286 PRO A O 1
ATOM 2153 N N . VAL A 1 287 ? -20.703 -37.656 -25.047 1 47.22 287 VAL A N 1
ATOM 2154 C CA . VAL A 1 287 ? -20.859 -39.094 -25.203 1 47.22 287 VAL A CA 1
ATOM 2155 C C . VAL A 1 287 ? -21.938 -39.375 -26.234 1 47.22 287 VAL A C 1
ATOM 2157 O O . VAL A 1 287 ? -23.062 -38.875 -26.125 1 47.22 287 VAL A O 1
ATOM 2160 N N . PRO A 1 288 ? -21.578 -39.625 -27.391 1 44.56 288 PRO A N 1
ATOM 2161 C CA . PRO A 1 288 ? -22.703 -40.031 -28.234 1 44.56 288 PRO A CA 1
ATOM 2162 C C . PRO A 1 288 ? -23.625 -41.031 -27.547 1 44.56 288 PRO A C 1
ATOM 2164 O O . PRO A 1 288 ? -23.156 -41.938 -26.844 1 44.56 288 PRO A O 1
ATOM 2167 N N . LEU A 1 289 ? -24.75 -40.531 -27.031 1 42.41 289 LEU A N 1
ATOM 2168 C CA . LEU A 1 289 ? -25.797 -41.469 -26.641 1 42.41 289 LEU A CA 1
ATOM 2169 C C . LEU A 1 289 ? -25.844 -42.656 -27.594 1 42.41 289 LEU A C 1
ATOM 2171 O O . LEU A 1 289 ? -26.219 -42.5 -28.766 1 42.41 289 LEU A O 1
ATOM 2175 N N . SER A 1 290 ? -24.938 -43.5 -27.5 1 38.78 290 SER A N 1
ATOM 2176 C CA . SER A 1 290 ? -25.172 -44.719 -28.234 1 38.78 290 SER A CA 1
ATOM 2177 C C . SER A 1 290 ? -26.594 -45.25 -28.016 1 38.78 290 SER A C 1
ATOM 2179 O O . SER A 1 290 ? -27.031 -45.406 -26.875 1 38.78 290 SER A O 1
ATOM 2181 N N . LEU A 1 291 ? -27.438 -44.875 -28.875 1 40.91 291 LEU A N 1
ATOM 2182 C CA . LEU A 1 291 ? -28.781 -45.438 -29.031 1 40.91 291 LEU A CA 1
ATOM 2183 C C . LEU A 1 291 ? -28.766 -46.969 -28.844 1 40.91 291 LEU A C 1
ATOM 2185 O O . LEU A 1 291 ? -29.703 -47.656 -29.281 1 40.91 291 LEU A O 1
ATOM 2189 N N . ALA A 1 292 ? -27.625 -47.5 -28.531 1 37.62 292 ALA A N 1
ATOM 2190 C CA . ALA A 1 292 ? -27.75 -48.938 -28.688 1 37.62 292 ALA A CA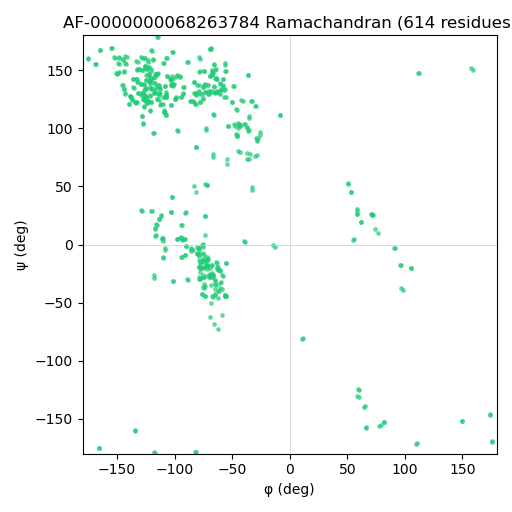 1
ATOM 2191 C C . ALA A 1 292 ? -28.797 -49.5 -27.734 1 37.62 292 ALA A C 1
ATOM 2193 O O . ALA A 1 292 ? -29.531 -50.438 -28.094 1 37.62 292 ALA A O 1
ATOM 2194 N N . SER A 1 293 ? -28.781 -49.094 -26.438 1 36.53 293 SER A N 1
ATOM 2195 C CA . SER A 1 293 ? -29.125 -50.219 -25.594 1 36.53 293 SER A CA 1
ATOM 2196 C C . SER A 1 293 ? -30.641 -50.375 -25.484 1 36.53 293 SER A C 1
ATOM 2198 O O . SER A 1 293 ? -31.141 -51.062 -24.578 1 36.53 293 SER A O 1
ATOM 2200 N N . THR A 1 294 ? -31.359 -49.406 -26.094 1 37.88 294 THR A N 1
ATOM 2201 C CA . THR A 1 294 ? -32.75 -49.625 -25.672 1 37.88 294 THR A CA 1
ATOM 2202 C C . THR A 1 294 ? -33.281 -50.969 -26.188 1 37.88 294 THR A C 1
ATOM 2204 O O . THR A 1 294 ? -34.438 -51.312 -25.969 1 37.88 294 THR A O 1
ATOM 2207 N N . LEU A 1 295 ? -32.562 -51.562 -27.156 1 34.34 295 LEU A N 1
ATOM 2208 C CA . LEU A 1 295 ? -33.312 -52.562 -27.891 1 34.34 295 LEU A CA 1
ATOM 2209 C C . LEU A 1 295 ? -33.625 -53.75 -27 1 34.34 295 LEU A C 1
ATOM 2211 O O . LEU A 1 295 ? -34.531 -54.531 -27.312 1 34.34 295 LEU A O 1
ATOM 2215 N N . LEU A 1 296 ? -32.781 -53.938 -25.953 1 31.88 296 LEU A N 1
ATOM 2216 C CA . LEU A 1 296 ? -32.844 -55.344 -25.531 1 31.88 296 LEU A CA 1
ATOM 2217 C C . LEU A 1 296 ? -34.094 -55.625 -24.688 1 31.88 296 LEU A C 1
ATOM 2219 O O . LEU A 1 296 ? -34.531 -56.75 -24.578 1 31.88 296 LEU A O 1
ATOM 2223 N N . VAL A 1 297 ? -34.562 -54.594 -23.969 1 34.75 297 VAL A N 1
ATOM 2224 C CA . VAL A 1 297 ? -35.344 -55.031 -22.828 1 34.75 297 VAL A CA 1
ATOM 2225 C C . VAL A 1 297 ? -36.75 -55.406 -23.281 1 34.75 297 VAL A C 1
ATOM 2227 O O . VAL A 1 297 ? -37.625 -55.688 -22.469 1 34.75 297 VAL A O 1
ATOM 2230 N N . ILE A 1 298 ? -37.062 -55.219 -24.625 1 33.81 298 ILE A N 1
ATOM 2231 C CA . ILE A 1 298 ? -38.469 -55.375 -24.969 1 33.81 298 ILE A CA 1
ATOM 2232 C C . ILE A 1 298 ? -38.906 -56.812 -24.734 1 33.81 298 ILE A C 1
ATOM 2234 O O . ILE A 1 298 ? -40.062 -57.094 -24.453 1 33.81 298 ILE A O 1
ATOM 2238 N N . LEU A 1 299 ? -37.938 -57.781 -24.984 1 33.25 299 LEU A N 1
ATOM 2239 C CA . LEU A 1 299 ? -38.438 -59.094 -25.375 1 33.25 299 LEU A CA 1
ATOM 2240 C C . LEU A 1 299 ? -39 -59.812 -24.172 1 33.25 299 LEU A C 1
ATOM 2242 O O . LEU A 1 299 ? -39.812 -60.75 -24.328 1 33.25 299 LEU A O 1
ATOM 2246 N N . ARG A 1 300 ? -38.375 -59.656 -23.031 1 33.72 300 ARG A N 1
ATOM 2247 C CA . ARG A 1 300 ? -38.469 -60.75 -22.078 1 33.72 300 ARG A CA 1
ATOM 2248 C C . ARG A 1 300 ? -39.875 -60.781 -21.438 1 33.72 300 ARG A C 1
ATOM 2250 O O . ARG A 1 300 ? -40.156 -61.656 -20.609 1 33.72 300 ARG A O 1
ATOM 2257 N N . LEU A 1 301 ? -40.531 -59.656 -21.547 1 30.11 301 LEU A N 1
ATOM 2258 C CA . LEU A 1 301 ? -41.656 -59.594 -20.625 1 30.11 301 LEU A CA 1
ATOM 2259 C C . LEU A 1 301 ? -42.75 -60.594 -21.062 1 30.11 301 LEU A C 1
ATOM 2261 O O . LEU A 1 301 ? -43.781 -60.719 -20.375 1 30.11 301 LEU A O 1
ATOM 2265 N N . TRP A 1 302 ? -42.688 -61 -22.359 1 34.28 302 TRP A N 1
ATOM 2266 C CA . TRP A 1 302 ? -43.906 -61.656 -22.828 1 34.28 302 TRP A CA 1
ATOM 2267 C C . TRP A 1 302 ? -44.062 -63.031 -22.203 1 34.28 302 TRP A C 1
ATOM 2269 O O . TRP A 1 302 ? -44.906 -63.812 -22.625 1 34.28 302 TRP A O 1
ATOM 2279 N N . GLY A 1 303 ? -42.969 -63.531 -21.516 1 29.12 303 GLY A N 1
ATOM 2280 C CA . GLY A 1 303 ? -43 -65 -21.312 1 29.12 303 GLY A CA 1
ATOM 2281 C C . GLY A 1 303 ? -44.219 -65.438 -20.547 1 29.12 303 GLY A C 1
ATOM 2282 O O . GLY A 1 303 ? -44.75 -66.5 -20.844 1 29.12 303 GLY A O 1
ATOM 2283 N N . GLY A 1 304 ? -44.344 -64.938 -19.344 1 29.77 304 GLY A N 1
ATOM 2284 C CA . GLY A 1 304 ? -44.875 -65.875 -18.344 1 29.77 304 GLY A CA 1
ATOM 2285 C C . GLY A 1 304 ? -46.344 -66.125 -18.484 1 29.77 304 GLY A C 1
ATOM 2286 O O . GLY A 1 304 ? -46.969 -66.75 -17.625 1 29.77 304 GLY A O 1
ATOM 2287 N N . VAL A 1 305 ? -47.062 -65.312 -19.234 1 30.03 305 VAL A N 1
ATOM 2288 C CA . VAL A 1 305 ? -48.5 -65.375 -18.891 1 30.03 305 VAL A CA 1
ATOM 2289 C C . VAL A 1 305 ? -49.094 -66.688 -19.469 1 30.03 305 VAL A C 1
ATOM 2291 O O . VAL A 1 305 ? -50.312 -66.875 -19.406 1 30.03 305 VAL A O 1
ATOM 2294 N N . PHE A 1 306 ? -48.406 -67.5 -20.281 1 27.34 306 PHE A N 1
ATOM 2295 C CA . PHE A 1 306 ? -49.188 -68.438 -21.047 1 27.34 306 PHE A CA 1
ATOM 2296 C C . PHE A 1 306 ? -49.812 -69.5 -20.141 1 27.34 306 PHE A C 1
ATOM 2298 O O . PHE A 1 306 ? -50.656 -70.25 -20.578 1 27.34 306 PHE A O 1
ATOM 2305 N N . LEU A 1 307 ? -49.219 -70 -19.031 1 24.36 307 LEU A N 1
ATOM 2306 C CA . LEU A 1 307 ? -49.5 -71.375 -18.781 1 24.36 307 LEU A CA 1
ATOM 2307 C C . LEU A 1 307 ? -50.969 -71.562 -18.312 1 24.36 307 LEU A C 1
ATOM 2309 O O . LEU A 1 307 ? -51.406 -72.688 -18.078 1 24.36 307 LEU A O 1
ATOM 2313 N N . TRP A 1 308 ? -51.75 -70.562 -17.766 1 26.34 308 TRP A N 1
ATOM 2314 C CA . TRP A 1 308 ? -52.875 -71.125 -17.016 1 26.34 308 TRP A CA 1
ATOM 2315 C C . TRP A 1 308 ? -53.938 -71.688 -17.969 1 26.34 308 TRP A C 1
ATOM 2317 O O . TRP A 1 308 ? -54.906 -72.312 -17.531 1 26.34 308 TRP A O 1
ATOM 2327 N N . THR A 1 309 ? -53.656 -71.75 -19.234 1 20.81 309 THR A N 1
ATOM 2328 C CA . THR A 1 309 ? -54.594 -72.625 -19.891 1 20.81 309 THR A CA 1
ATOM 2329 C C . THR A 1 309 ? -54.25 -74.062 -19.562 1 20.81 309 THR A C 1
ATOM 2331 O O . THR A 1 309 ? -53.062 -74.438 -19.5 1 20.81 309 THR A O 1
ATOM 2334 N N . MET B 1 1 ? 56.062 54.375 32.719 1 31.73 1 MET B N 1
ATOM 2335 C CA . MET B 1 1 ? 56.219 53.281 31.766 1 31.73 1 MET B CA 1
ATOM 2336 C C . MET B 1 1 ? 55 52.375 31.797 1 31.73 1 MET B C 1
ATOM 2338 O O . MET B 1 1 ? 55 51.344 31.125 1 31.73 1 MET B O 1
ATOM 2342 N N . GLY B 1 2 ? 54.094 52.438 32.75 1 36.22 2 GLY B N 1
ATOM 2343 C CA . GLY B 1 2 ? 53.062 51.5 33.062 1 36.22 2 GLY B CA 1
ATOM 2344 C C . GLY B 1 2 ? 51.875 51.562 32.125 1 36.22 2 GLY B C 1
ATOM 2345 O O . GLY B 1 2 ? 50.969 50.719 32.188 1 36.22 2 GLY B O 1
ATOM 2346 N N . ARG B 1 3 ? 51.531 52.688 31.5 1 43.44 3 ARG B N 1
ATOM 2347 C CA . ARG B 1 3 ? 50.25 52.938 30.859 1 43.44 3 ARG B CA 1
ATOM 2348 C C . ARG B 1 3 ? 50.125 52.188 29.547 1 43.44 3 ARG B C 1
ATOM 2350 O O . ARG B 1 3 ? 49.062 52.25 28.891 1 43.44 3 ARG B O 1
ATOM 2357 N N . LEU B 1 4 ? 51.281 51.75 28.938 1 40.75 4 LEU B N 1
ATOM 2358 C CA . LEU B 1 4 ? 51.188 51.406 27.516 1 40.75 4 LEU B CA 1
ATOM 2359 C C . LEU B 1 4 ? 50.562 50 27.344 1 40.75 4 LEU B C 1
ATOM 2361 O O . LEU B 1 4 ? 50.219 49.625 26.219 1 40.75 4 LEU B O 1
ATOM 2365 N N . LEU B 1 5 ? 50.562 49.156 28.375 1 42.62 5 LEU B N 1
ATOM 2366 C CA . LEU B 1 5 ? 50.312 47.75 28.047 1 42.62 5 LEU B CA 1
ATOM 2367 C C . LEU B 1 5 ? 48.812 47.5 27.812 1 42.62 5 LEU B C 1
ATOM 2369 O O . LEU B 1 5 ? 48.406 46.375 27.5 1 42.62 5 LEU B O 1
ATOM 2373 N N . LEU B 1 6 ? 47.938 48.469 28.078 1 41.56 6 LEU B N 1
ATOM 2374 C CA . LEU B 1 6 ? 46.531 48.062 28.109 1 41.56 6 LEU B CA 1
ATOM 2375 C C . LEU B 1 6 ? 46 47.844 26.703 1 41.56 6 LEU B C 1
ATOM 2377 O O . LEU B 1 6 ? 44.875 47.406 26.516 1 41.56 6 LEU B O 1
ATOM 2381 N N . LEU B 1 7 ? 46.688 48.438 25.641 1 41.81 7 LEU B N 1
ATOM 2382 C CA . LEU B 1 7 ? 45.906 48.562 24.422 1 41.81 7 LEU B CA 1
ATOM 2383 C C . LEU B 1 7 ? 45.812 47.25 23.672 1 41.81 7 LEU B C 1
ATOM 2385 O O . LEU B 1 7 ? 45.125 47.125 22.672 1 41.81 7 LEU B O 1
ATOM 2389 N N . LEU B 1 8 ? 46.812 46.312 23.891 1 43.19 8 LEU B N 1
ATOM 2390 C CA . LEU B 1 8 ? 46.906 45.344 22.812 1 43.19 8 LEU B CA 1
ATOM 2391 C C . LEU B 1 8 ? 45.844 44.281 22.922 1 43.19 8 LEU B C 1
ATOM 2393 O O . LEU B 1 8 ? 45.844 43.312 22.172 1 43.19 8 LEU B O 1
ATOM 2397 N N . LEU B 1 9 ? 45.094 44.219 24.047 1 44.22 9 LEU B N 1
ATOM 2398 C CA . LEU B 1 9 ? 44.375 42.969 24.141 1 44.22 9 LEU B CA 1
ATOM 2399 C C . LEU B 1 9 ? 43.188 42.969 23.188 1 44.22 9 LEU B C 1
ATOM 2401 O O . LEU B 1 9 ? 42.312 42.094 23.281 1 44.22 9 LEU B O 1
ATOM 2405 N N . SER B 1 10 ? 42.969 44.031 22.438 1 42.91 10 SER B N 1
ATOM 2406 C CA . SER B 1 10 ? 41.562 44.094 21.984 1 42.91 10 SER B CA 1
ATOM 2407 C C . SER B 1 10 ? 41.25 42.938 21.047 1 42.91 10 SER B C 1
ATOM 2409 O O . SER B 1 10 ? 40.156 42.344 21.109 1 42.91 10 SER B O 1
ATOM 2411 N N . SER B 1 11 ? 41.875 42.938 19.781 1 47.75 11 SER B N 1
ATOM 2412 C CA . SER B 1 11 ? 41.031 42.406 18.703 1 47.75 11 SER B CA 1
ATOM 2413 C C . SER B 1 11 ? 41.094 40.906 18.656 1 47.75 11 SER B C 1
ATOM 2415 O O . SER B 1 11 ? 42 40.312 18.047 1 47.75 11 SER B O 1
ATOM 2417 N N . LEU B 1 12 ? 40.906 40.188 19.703 1 47.53 12 LEU B N 1
ATOM 2418 C CA . LEU B 1 12 ? 40.812 38.781 19.391 1 47.53 12 LEU B CA 1
ATOM 2419 C C . LEU B 1 12 ? 39.844 38.562 18.234 1 47.53 12 LEU B C 1
ATOM 2421 O O . LEU B 1 12 ? 38.719 39 18.25 1 47.53 12 LEU B O 1
ATOM 2425 N N . PRO B 1 13 ? 40.344 38.281 16.953 1 50.06 13 PRO B N 1
ATOM 2426 C CA . PRO B 1 13 ? 39.406 37.938 15.898 1 50.06 13 PRO B CA 1
ATOM 2427 C C . PRO B 1 13 ? 38.344 36.938 16.359 1 50.06 13 PRO B C 1
ATOM 2429 O O . PRO B 1 13 ? 38.656 36.062 17.172 1 50.06 13 PRO B O 1
ATOM 2432 N N . PHE B 1 14 ? 37.125 37.344 16.594 1 47.22 14 PHE B N 1
ATOM 2433 C CA . PHE B 1 14 ? 36 36.438 16.719 1 47.22 14 PHE B CA 1
ATOM 2434 C C . PHE B 1 14 ? 36.125 35.281 15.734 1 47.22 14 PHE B C 1
ATOM 2436 O O . PHE B 1 14 ? 36.094 35.5 14.523 1 47.22 14 PHE B O 1
ATOM 2443 N N . LEU B 1 15 ? 36.938 34.25 15.969 1 48.88 15 LEU B N 1
ATOM 2444 C CA . LEU B 1 15 ? 36.812 33.031 15.156 1 48.88 15 LEU B CA 1
ATOM 2445 C C . LEU B 1 15 ? 35.344 32.781 14.805 1 48.88 15 LEU B C 1
ATOM 2447 O O . LEU B 1 15 ? 34.469 32.875 15.656 1 48.88 15 LEU B O 1
ATOM 2451 N N . PRO B 1 16 ? 34.938 32.938 13.516 1 51.41 16 PRO B N 1
ATOM 2452 C CA . PRO B 1 16 ? 33.562 32.562 13.211 1 51.41 16 PRO B CA 1
ATOM 2453 C C . PRO B 1 16 ? 33.125 31.266 13.883 1 51.41 16 PRO B C 1
ATOM 2455 O O . PRO B 1 16 ? 33.969 30.422 14.195 1 51.41 16 PRO B O 1
ATOM 2458 N N . PRO B 1 17 ? 32.094 31.219 14.633 1 49.47 17 PRO B N 1
ATOM 2459 C CA . PRO B 1 17 ? 31.641 29.938 15.203 1 49.47 17 PRO B CA 1
ATOM 2460 C C . PRO B 1 17 ? 31.922 28.75 14.281 1 49.47 17 PRO B C 1
ATOM 2462 O O . PRO B 1 17 ? 31.984 28.922 13.062 1 49.47 17 PRO B O 1
ATOM 2465 N N . PRO B 1 18 ? 32.625 27.766 14.75 1 46 18 PRO B N 1
ATOM 2466 C CA . PRO B 1 18 ? 32.844 26.594 13.922 1 46 18 PRO B CA 1
ATOM 2467 C C . PRO B 1 18 ? 31.688 26.328 12.953 1 46 18 PRO B C 1
ATOM 2469 O O . PRO B 1 18 ? 30.547 26.656 13.25 1 46 18 PRO B O 1
ATOM 2472 N N . ALA B 1 19 ? 31.859 26.328 11.664 1 46.72 19 ALA B N 1
ATOM 2473 C CA . ALA B 1 19 ? 30.969 25.812 10.617 1 46.72 19 ALA B CA 1
ATOM 2474 C C . ALA B 1 19 ? 30.125 24.656 11.133 1 46.72 19 ALA B C 1
ATOM 2476 O O . ALA B 1 19 ? 30.656 23.609 11.5 1 46.72 19 ALA B O 1
ATOM 2477 N N . SER B 1 20 ? 29.094 24.719 11.883 1 55.44 20 SER B N 1
ATOM 2478 C CA . SER B 1 20 ? 28.125 23.719 12.336 1 55.44 20 SER B CA 1
ATOM 2479 C C . SER B 1 20 ? 27.984 22.594 11.305 1 55.44 20 SER B C 1
ATOM 2481 O O . SER B 1 20 ? 27.75 22.859 10.125 1 55.44 20 SER B O 1
ATOM 2483 N N . TRP B 1 21 ? 28.766 21.547 11.375 1 69.31 21 TRP B N 1
ATOM 2484 C CA . TRP B 1 21 ? 28.844 20.375 10.516 1 69.31 21 TRP B CA 1
ATOM 2485 C C . TRP B 1 21 ? 27.453 19.953 10.047 1 69.31 21 TRP B C 1
ATOM 2487 O O . TRP B 1 21 ? 26.562 19.703 10.867 1 69.31 21 TRP B O 1
ATOM 2497 N N . ALA B 1 22 ? 27.078 20.25 8.922 1 84.81 22 ALA B N 1
ATOM 2498 C CA . ALA B 1 22 ? 25.812 19.938 8.266 1 84.81 22 ALA B CA 1
ATOM 2499 C C . ALA B 1 22 ? 25.484 18.453 8.383 1 84.81 22 ALA B C 1
ATOM 2501 O O . ALA B 1 22 ? 26.344 17.594 8.164 1 84.81 22 ALA B O 1
ATOM 2502 N N . LEU B 1 23 ? 24.359 18.219 8.953 1 90.88 23 LEU B N 1
ATOM 2503 C CA . LEU B 1 23 ? 23.891 16.844 9.094 1 90.88 23 LEU B CA 1
ATOM 2504 C C . LEU B 1 23 ? 23.781 16.172 7.734 1 90.88 23 LEU B C 1
ATOM 2506 O O . LEU B 1 23 ? 23.438 16.812 6.742 1 90.88 23 LEU B O 1
ATOM 2510 N N . ILE B 1 24 ? 24.234 14.938 7.711 1 93.88 24 ILE B N 1
ATOM 2511 C CA . ILE B 1 24 ? 24.141 14.156 6.48 1 93.88 24 ILE B CA 1
ATOM 2512 C C . ILE B 1 24 ? 23.109 13.047 6.645 1 93.88 24 ILE B C 1
ATOM 2514 O O . ILE B 1 24 ? 23.125 12.312 7.637 1 93.88 24 ILE B O 1
ATOM 2518 N N . CYS B 1 25 ? 22.156 13.023 5.66 1 90.81 25 CYS B N 1
ATOM 2519 C CA . CYS B 1 25 ? 21.094 12.023 5.707 1 90.81 25 CYS B CA 1
ATOM 2520 C C . CYS B 1 25 ? 21.016 11.242 4.402 1 90.81 25 CYS B C 1
ATOM 2522 O O . CYS B 1 25 ? 21.594 11.648 3.395 1 90.81 25 CYS B O 1
ATOM 2524 N N . LEU B 1 26 ? 20.375 10.086 4.523 1 86.62 26 LEU B N 1
ATOM 2525 C CA . LEU B 1 26 ? 20.094 9.289 3.334 1 86.62 26 LEU B CA 1
ATOM 2526 C C . LEU B 1 26 ? 18.719 9.625 2.768 1 86.62 26 LEU B C 1
ATOM 2528 O O . LEU B 1 26 ? 17.75 9.797 3.521 1 86.62 26 LEU B O 1
ATOM 2532 N N . HIS B 1 27 ? 18.625 9.875 1.548 1 80.56 27 HIS B N 1
ATOM 2533 C CA . HIS B 1 27 ? 17.359 10.141 0.861 1 80.56 27 HIS B CA 1
ATOM 2534 C C . HIS B 1 27 ? 17.125 9.141 -0.268 1 80.56 27 HIS B C 1
ATOM 2536 O O . HIS B 1 27 ? 17.859 9.133 -1.255 1 80.56 27 HIS B O 1
ATOM 2542 N N . CYS B 1 28 ? 16.062 8.414 0.012 1 70.69 28 CYS B N 1
ATOM 2543 C CA . CYS B 1 28 ? 15.719 7.41 -0.989 1 70.69 28 CYS B CA 1
ATOM 2544 C C . CYS B 1 28 ? 14.453 7.801 -1.736 1 70.69 28 CYS B C 1
ATOM 2546 O O . CYS B 1 28 ? 13.422 8.062 -1.118 1 70.69 28 CYS B O 1
ATOM 2548 N N . ARG B 1 29 ? 14.547 8.07 -2.967 1 60.62 29 ARG B N 1
ATOM 2549 C CA . ARG B 1 29 ? 13.391 8.414 -3.787 1 60.62 29 ARG B CA 1
ATOM 2550 C C . ARG B 1 29 ? 12.758 7.16 -4.387 1 60.62 29 ARG B C 1
ATOM 2552 O O . ARG B 1 29 ? 13.383 6.098 -4.426 1 60.62 29 ARG B O 1
ATOM 2559 N N . SER B 1 30 ? 11.438 7.27 -4.754 1 56 30 SER B N 1
ATOM 2560 C CA . SER B 1 30 ? 10.672 6.137 -5.266 1 56 30 SER B CA 1
ATOM 2561 C C . SER B 1 30 ? 11.359 5.512 -6.477 1 56 30 SER B C 1
ATOM 2563 O O . SER B 1 30 ? 11.391 4.285 -6.617 1 56 30 SER B O 1
ATOM 2565 N N . ASN B 1 31 ? 11.828 6.32 -7.375 1 49.69 31 ASN B N 1
ATOM 2566 C CA . ASN B 1 31 ? 12.328 5.793 -8.641 1 49.69 31 ASN B CA 1
ATOM 2567 C C . ASN B 1 31 ? 13.836 5.973 -8.758 1 49.69 31 ASN B C 1
ATOM 2569 O O . ASN B 1 31 ? 14.383 5.945 -9.867 1 49.69 31 ASN B O 1
ATOM 2573 N N . GLY B 1 32 ? 14.594 6.066 -7.641 1 53.56 32 GLY B N 1
ATOM 2574 C CA . GLY B 1 32 ? 16.016 6.281 -7.805 1 53.56 32 GLY B CA 1
ATOM 2575 C C . GLY B 1 32 ? 16.844 5.742 -6.652 1 53.56 32 GLY B C 1
ATOM 2576 O O . GLY B 1 32 ? 16.297 5.242 -5.668 1 53.56 32 GLY B O 1
ATOM 2577 N N . PRO B 1 33 ? 18.125 5.559 -6.91 1 62.25 33 PRO B N 1
ATOM 2578 C CA . PRO B 1 33 ? 19.016 5.141 -5.828 1 62.25 33 PRO B CA 1
ATOM 2579 C C . PRO B 1 33 ? 18.984 6.094 -4.633 1 62.25 33 PRO B C 1
ATOM 2581 O O . PRO B 1 33 ? 18.594 7.258 -4.781 1 62.25 33 PRO B O 1
ATOM 2584 N N . CYS B 1 34 ? 19.219 5.441 -3.508 1 70.38 34 CYS B N 1
ATOM 2585 C CA . CYS B 1 34 ? 19.344 6.285 -2.324 1 70.38 34 CYS B CA 1
ATOM 2586 C C . CYS B 1 34 ? 20.562 7.191 -2.426 1 70.38 34 CYS B C 1
ATOM 2588 O O . CYS B 1 34 ? 21.609 6.773 -2.932 1 70.38 34 CYS B O 1
ATOM 2590 N N . GLN B 1 35 ? 20.422 8.453 -2.176 1 79.19 35 GLN B N 1
ATOM 2591 C CA . GLN B 1 35 ? 21.516 9.422 -2.223 1 79.19 35 GLN B CA 1
ATOM 2592 C C . GLN B 1 35 ? 21.75 10.055 -0.853 1 79.19 35 GLN B C 1
ATOM 2594 O O . GLN B 1 35 ? 20.812 10.18 -0.054 1 79.19 35 GLN B O 1
ATOM 2599 N N . VAL B 1 36 ? 23.047 10.258 -0.679 1 86.88 36 VAL B N 1
ATOM 2600 C CA . VAL B 1 36 ? 23.375 10.992 0.539 1 86.88 36 VAL B CA 1
ATOM 2601 C C . VAL B 1 36 ? 23.125 12.484 0.327 1 86.88 36 VAL B C 1
ATOM 2603 O O . VAL B 1 36 ? 23.469 13.039 -0.722 1 86.88 36 VAL B O 1
ATOM 2606 N N . GLU B 1 37 ? 22.453 12.992 1.282 1 85.81 37 GLU B N 1
ATOM 2607 C CA . GLU B 1 37 ? 22.141 14.414 1.2 1 85.81 37 GLU B CA 1
ATOM 2608 C C . GLU B 1 37 ? 22.688 15.172 2.402 1 85.81 37 GLU B C 1
ATOM 2610 O O . GLU B 1 37 ? 22.656 14.672 3.527 1 85.81 37 GLU B O 1
ATOM 2615 N N . THR B 1 38 ? 23.281 16.312 2.021 1 89.62 38 THR B N 1
ATOM 2616 C CA . THR B 1 38 ? 23.672 17.234 3.084 1 89.62 38 THR B CA 1
ATOM 2617 C C . THR B 1 38 ? 22.516 18.156 3.457 1 89.62 38 THR B C 1
ATOM 2619 O O . THR B 1 38 ? 21.953 18.828 2.594 1 89.62 38 THR B O 1
ATOM 2622 N N . CYS B 1 39 ? 22.219 18.109 4.676 1 87.25 39 CYS B N 1
ATOM 2623 C CA . CYS B 1 39 ? 21.047 18.844 5.133 1 87.25 39 CYS B CA 1
ATOM 2624 C C . CYS B 1 39 ? 21.328 20.344 5.176 1 87.25 39 CYS B C 1
ATOM 2626 O O . CYS B 1 39 ? 22.453 20.766 5.469 1 87.25 39 CYS B O 1
ATOM 2628 N N . ALA B 1 40 ? 20.391 21.047 4.734 1 79.25 40 ALA B N 1
ATOM 2629 C CA . ALA B 1 40 ? 20.469 22.516 4.797 1 79.25 40 ALA B CA 1
ATOM 2630 C C . ALA B 1 40 ? 20.359 23 6.238 1 79.25 40 ALA B C 1
ATOM 2632 O O . ALA B 1 40 ? 20.094 22.219 7.148 1 79.25 40 ALA B O 1
ATOM 2633 N N . ALA B 1 41 ? 20.672 24.266 6.324 1 76.88 41 ALA B N 1
ATOM 2634 C CA . ALA B 1 41 ? 20.547 24.875 7.645 1 76.88 41 ALA B CA 1
ATOM 2635 C C . ALA B 1 41 ? 19.125 24.703 8.195 1 76.88 41 ALA B C 1
ATOM 2637 O O . ALA B 1 41 ? 18.156 24.891 7.469 1 76.88 41 ALA B O 1
ATOM 2638 N N . GLY B 1 42 ? 19.016 24.312 9.438 1 75.5 42 GLY B N 1
ATOM 2639 C CA . GLY B 1 42 ? 17.719 24.141 10.062 1 75.5 42 GLY B CA 1
ATOM 2640 C C . GLY B 1 42 ? 17.219 22.719 10.023 1 75.5 42 GLY B C 1
ATOM 2641 O O . GLY B 1 42 ? 16.25 22.359 10.711 1 75.5 42 GLY B O 1
ATOM 2642 N N . GLN B 1 43 ? 17.828 22.016 9.156 1 82.62 43 GLN B N 1
ATOM 2643 C CA . GLN B 1 43 ? 17.5 20.609 9.07 1 82.62 43 GLN B CA 1
ATOM 2644 C C . GLN B 1 43 ? 18.5 19.75 9.852 1 82.62 43 GLN B C 1
ATOM 2646 O O . GLN B 1 43 ? 19.5 19.312 9.297 1 82.62 43 GLN B O 1
ATOM 2651 N N . ASP B 1 44 ? 18.094 19.422 11.031 1 87.44 44 ASP B N 1
ATOM 2652 C CA . ASP B 1 44 ? 19.062 18.75 11.891 1 87.44 44 ASP B CA 1
ATOM 2653 C C . ASP B 1 44 ? 18.609 17.328 12.227 1 87.44 44 ASP B C 1
ATOM 2655 O O . ASP B 1 44 ? 19.047 16.75 13.227 1 87.44 44 ASP B O 1
ATOM 2659 N N . LEU B 1 45 ? 17.703 16.875 11.438 1 90.56 45 LEU B N 1
ATOM 2660 C CA . LEU B 1 45 ? 17.234 15.523 11.672 1 90.56 45 LEU B CA 1
ATOM 2661 C C . LEU B 1 45 ? 17.188 14.727 10.375 1 90.56 45 LEU B C 1
ATOM 2663 O O . LEU B 1 45 ? 17.078 15.312 9.289 1 90.56 45 LEU B O 1
ATOM 2667 N N . CYS B 1 46 ? 17.375 13.43 10.539 1 90.31 46 CYS B N 1
ATOM 2668 C CA . CYS B 1 46 ? 17.109 12.5 9.445 1 90.31 46 CYS B CA 1
ATOM 2669 C C . CYS B 1 46 ? 15.766 11.797 9.656 1 90.31 46 CYS B C 1
ATOM 2671 O O . CYS B 1 46 ? 15.406 11.461 10.781 1 90.31 46 CYS B O 1
ATOM 2673 N N . ARG B 1 47 ? 15.117 11.562 8.539 1 85.94 47 ARG B N 1
ATOM 2674 C CA . ARG B 1 47 ? 13.773 11 8.641 1 85.94 47 ARG B CA 1
ATOM 2675 C C . ARG B 1 47 ? 13.703 9.633 7.977 1 85.94 47 ARG B C 1
ATOM 2677 O O . ARG B 1 47 ? 14.32 9.414 6.934 1 85.94 47 ARG B O 1
ATOM 2684 N N . THR B 1 48 ? 12.961 8.672 8.648 1 80.56 48 THR B N 1
ATOM 2685 C CA . THR B 1 48 ? 12.633 7.359 8.109 1 80.56 48 THR B CA 1
ATOM 2686 C C . THR B 1 48 ? 11.125 7.125 8.133 1 80.56 48 THR B C 1
ATOM 2688 O O . THR B 1 48 ? 10.461 7.379 9.148 1 80.56 48 THR B O 1
ATOM 2691 N N . THR B 1 49 ? 10.578 6.777 7.082 1 76.81 49 THR B N 1
ATOM 2692 C CA . THR B 1 49 ? 9.156 6.461 7.016 1 76.81 49 THR B CA 1
ATOM 2693 C C . THR B 1 49 ? 8.945 4.98 6.719 1 76.81 49 THR B C 1
ATOM 2695 O O . THR B 1 49 ? 9.594 4.422 5.828 1 76.81 49 THR B O 1
ATOM 2698 N N . VAL B 1 50 ? 8.086 4.355 7.527 1 74.38 50 VAL B N 1
ATOM 2699 C CA . VAL B 1 50 ? 7.754 2.945 7.352 1 74.38 50 VAL B CA 1
ATOM 2700 C C . VAL B 1 50 ? 6.242 2.793 7.18 1 74.38 50 VAL B C 1
ATOM 2702 O O . VAL B 1 50 ? 5.465 3.316 7.98 1 74.38 50 VAL B O 1
ATOM 2705 N N . ILE B 1 51 ? 5.855 2.227 6.156 1 69.75 51 ILE B N 1
ATOM 2706 C CA . ILE B 1 51 ? 4.449 1.887 5.949 1 69.75 51 ILE B CA 1
ATOM 2707 C C . ILE B 1 51 ? 4.262 0.377 6.082 1 69.75 51 ILE B C 1
ATOM 2709 O O . ILE B 1 51 ? 5.016 -0.404 5.496 1 69.75 51 ILE B O 1
ATOM 2713 N N . ARG B 1 52 ? 3.334 0.012 6.93 1 69.12 52 ARG B N 1
ATOM 2714 C CA . ARG B 1 52 ? 3.008 -1.399 7.109 1 69.12 52 ARG B CA 1
ATOM 2715 C C . ARG B 1 52 ? 1.544 -1.67 6.777 1 69.12 52 ARG B C 1
ATOM 2717 O O . ARG B 1 52 ? 0.655 -0.943 7.227 1 69.12 52 ARG B O 1
ATOM 2724 N N . VAL B 1 53 ? 1.337 -2.504 5.914 1 66.06 53 VAL B N 1
ATOM 2725 C CA . VAL B 1 53 ? -0.027 -2.914 5.598 1 66.06 53 VAL B CA 1
ATOM 2726 C C . VAL B 1 53 ? -0.263 -4.344 6.082 1 66.06 53 VAL B C 1
ATOM 2728 O O . VAL B 1 53 ? 0.566 -5.227 5.855 1 66.06 53 VAL B O 1
ATOM 2731 N N . TRP B 1 54 ? -1.071 -4.406 6.977 1 60.25 54 TRP B N 1
ATOM 2732 C CA . TRP B 1 54 ? -1.464 -5.727 7.457 1 60.25 54 TRP B CA 1
ATOM 2733 C C . TRP B 1 54 ? -2.9 -6.047 7.062 1 60.25 54 TRP B C 1
ATOM 2735 O O . TRP B 1 54 ? -3.766 -5.164 7.074 1 60.25 54 TRP B O 1
ATOM 2745 N N . LYS B 1 55 ? -3.068 -6.996 6.398 1 59.56 55 LYS B N 1
ATOM 2746 C CA . LYS B 1 55 ? -4.434 -7.512 6.332 1 59.56 55 LYS B CA 1
ATOM 2747 C C . LYS B 1 55 ? -4.824 -8.195 7.637 1 59.56 55 LYS B C 1
ATOM 2749 O O . LYS B 1 55 ? -4.141 -9.117 8.094 1 59.56 55 LYS B O 1
ATOM 2754 N N . ASP B 1 56 ? -5.566 -7.539 8.609 1 53.59 56 ASP B N 1
ATOM 2755 C CA . ASP B 1 56 ? -6.047 -8.055 9.883 1 53.59 56 ASP B CA 1
ATOM 2756 C C . ASP B 1 56 ? -7.105 -9.141 9.68 1 53.59 56 ASP B C 1
ATOM 2758 O O . ASP B 1 56 ? -8.094 -8.922 8.977 1 53.59 56 ASP B O 1
ATOM 2762 N N . GLY B 1 57 ? -7 -10.156 9.414 1 58.66 57 GLY B N 1
ATOM 2763 C CA . GLY B 1 57 ? -7.949 -11.25 9.57 1 58.66 57 GLY B CA 1
ATOM 2764 C C . GLY B 1 57 ? -7.672 -12.414 8.641 1 58.66 57 GLY B C 1
ATOM 2765 O O . GLY B 1 57 ? -6.887 -12.289 7.695 1 58.66 57 GLY B O 1
ATOM 2766 N N . GLY B 1 58 ? -8.016 -13.477 9.078 1 64.81 58 GLY B N 1
ATOM 2767 C CA . GLY B 1 58 ? -7.977 -14.742 8.359 1 64.81 58 GLY B CA 1
ATOM 2768 C C . GLY B 1 58 ? -8.523 -14.633 6.945 1 64.81 58 GLY B C 1
ATOM 2769 O O . GLY B 1 58 ? -9.555 -14 6.719 1 64.81 58 GLY B O 1
ATOM 2770 N N . GLU B 1 59 ? -7.602 -14.867 5.957 1 74.31 59 GLU B N 1
ATOM 2771 C CA . GLU B 1 59 ? -8.055 -14.914 4.57 1 74.31 59 GLU B CA 1
ATOM 2772 C C . GLU B 1 59 ? -8.82 -16.203 4.289 1 74.31 59 GLU B C 1
ATOM 2774 O O . GLU B 1 59 ? -8.781 -16.734 3.172 1 74.31 59 GLU B O 1
ATOM 2779 N N . GLY B 1 60 ? -9.383 -16.75 5.422 1 80.56 60 GLY B N 1
ATOM 2780 C CA . GLY B 1 60 ? -10.289 -17.875 5.27 1 80.56 60 GLY B CA 1
ATOM 2781 C C . GLY B 1 60 ? -9.578 -19.203 5.121 1 80.56 60 GLY B C 1
ATOM 2782 O O . GLY B 1 60 ? -8.5 -19.406 5.688 1 80.56 60 GLY B O 1
ATOM 2783 N N . CYS B 1 61 ? -10.32 -20.078 4.422 1 84.38 61 CYS B N 1
ATOM 2784 C CA . CYS B 1 61 ? -9.906 -21.484 4.297 1 84.38 61 CYS B CA 1
ATOM 2785 C C . CYS B 1 61 ? -8.883 -21.641 3.178 1 84.38 61 CYS B C 1
ATOM 2787 O O . CYS B 1 61 ? -8.867 -20.859 2.225 1 84.38 61 CYS B O 1
ATOM 2789 N N . ALA B 1 62 ? -7.973 -22.422 3.443 1 84.5 62 ALA B N 1
ATOM 2790 C CA . ALA B 1 62 ? -7 -22.781 2.416 1 84.5 62 ALA B CA 1
ATOM 2791 C C . ALA B 1 62 ? -6.914 -24.297 2.256 1 84.5 62 ALA B C 1
ATOM 2793 O O . ALA B 1 62 ? -7.199 -25.047 3.193 1 84.5 62 ALA B O 1
ATOM 2794 N N . HIS B 1 63 ? -6.516 -24.672 1.029 1 80 63 HIS B N 1
ATOM 2795 C CA . HIS B 1 63 ? -6.32 -26.094 0.749 1 80 63 HIS B CA 1
ATOM 2796 C C . HIS B 1 63 ? -5.156 -26.656 1.555 1 80 63 HIS B C 1
ATOM 2798 O O . HIS B 1 63 ? -4.246 -25.922 1.941 1 80 63 HIS B O 1
ATOM 2804 N N . THR B 1 64 ? -5.293 -27.969 1.73 1 78.56 64 THR B N 1
ATOM 2805 C CA . THR B 1 64 ? -4.332 -28.656 2.584 1 78.56 64 THR B CA 1
ATOM 2806 C C . THR B 1 64 ? -2.92 -28.516 2.023 1 78.56 64 THR B C 1
ATOM 2808 O O . THR B 1 64 ? -1.941 -28.594 2.771 1 78.56 64 THR B O 1
ATOM 2811 N N . GLU B 1 65 ? -2.811 -28.25 0.737 1 76.75 65 GLU B N 1
ATOM 2812 C CA . GLU B 1 65 ? -1.487 -28.219 0.121 1 76.75 65 GLU B CA 1
ATOM 2813 C C . GLU B 1 65 ? -0.888 -26.812 0.178 1 76.75 65 GLU B C 1
ATOM 2815 O O . GLU B 1 65 ? 0.256 -26.609 -0.23 1 76.75 65 GLU B O 1
ATOM 2820 N N . LYS B 1 66 ? -1.691 -25.953 0.736 1 80.5 66 LYS B N 1
ATOM 2821 C CA . LYS B 1 66 ? -1.18 -24.594 0.816 1 80.5 66 LYS B CA 1
ATOM 2822 C C . LYS B 1 66 ? -0.046 -24.484 1.832 1 80.5 66 LYS B C 1
ATOM 2824 O O . LYS B 1 66 ? -0.101 -25.109 2.896 1 80.5 66 LYS B O 1
ATOM 2829 N N . SER B 1 67 ? 1.055 -23.859 1.434 1 81.75 67 SER B N 1
ATOM 2830 C CA . SER B 1 67 ? 2.195 -23.656 2.322 1 81.75 67 SER B CA 1
ATOM 2831 C C . SER B 1 67 ? 2.49 -22.172 2.516 1 81.75 67 SER B C 1
ATOM 2833 O O . SER B 1 67 ? 1.914 -21.328 1.831 1 81.75 67 SER B O 1
ATOM 2835 N N . ASN B 1 68 ? 3.336 -21.938 3.547 1 84.56 68 ASN B N 1
ATOM 2836 C CA . ASN B 1 68 ? 3.76 -20.562 3.793 1 84.56 68 ASN B CA 1
ATOM 2837 C C . ASN B 1 68 ? 4.551 -20 2.617 1 84.56 68 ASN B C 1
ATOM 2839 O O . ASN B 1 68 ? 5.281 -20.734 1.948 1 84.56 68 ASN B O 1
ATOM 2843 N N . ARG B 1 69 ? 4.312 -18.75 2.365 1 86.62 69 ARG B N 1
ATOM 2844 C CA . ARG B 1 69 ? 5.051 -18.141 1.271 1 86.62 69 ARG B CA 1
ATOM 2845 C C . ARG B 1 69 ? 5.391 -16.688 1.594 1 86.62 69 ARG B C 1
ATOM 2847 O O . ARG B 1 69 ? 4.68 -16.031 2.361 1 86.62 69 ARG B O 1
ATOM 2854 N N . THR B 1 70 ? 6.5 -16.234 1.067 1 88.38 70 THR B N 1
ATOM 2855 C CA . THR B 1 70 ? 6.949 -14.859 1.21 1 88.38 70 THR B CA 1
ATOM 2856 C C . THR B 1 70 ? 7.402 -14.297 -0.135 1 88.38 70 THR B C 1
ATOM 2858 O O . THR B 1 70 ? 7.895 -15.039 -0.99 1 88.38 70 THR B O 1
ATOM 2861 N N . MET B 1 71 ? 7.141 -13.156 -0.349 1 88.38 71 MET B N 1
ATOM 2862 C CA . MET B 1 71 ? 7.652 -12.43 -1.508 1 88.38 71 MET B CA 1
ATOM 2863 C C . MET B 1 71 ? 7.941 -10.977 -1.154 1 88.38 71 MET B C 1
ATOM 2865 O O . MET B 1 71 ? 7.152 -10.336 -0.454 1 88.38 71 MET B O 1
ATOM 2869 N N . SER B 1 72 ? 9.078 -10.516 -1.565 1 89.5 72 SER B N 1
ATOM 2870 C CA . SER B 1 72 ? 9.43 -9.117 -1.363 1 89.5 72 SER B CA 1
ATOM 2871 C C . SER B 1 72 ? 10.062 -8.516 -2.617 1 89.5 72 SER B C 1
ATOM 2873 O O . SER B 1 72 ? 10.781 -9.203 -3.344 1 89.5 72 SER B O 1
ATOM 2875 N N . TYR B 1 73 ? 9.75 -7.363 -2.857 1 86.81 73 TYR B N 1
ATOM 2876 C CA . TYR B 1 73 ? 10.328 -6.664 -4 1 86.81 73 TYR B CA 1
ATOM 2877 C C . TYR B 1 73 ? 10.32 -5.156 -3.775 1 86.81 73 TYR B C 1
ATOM 2879 O O . TYR B 1 73 ? 9.688 -4.664 -2.838 1 86.81 73 TYR B O 1
ATOM 2887 N N . ARG B 1 74 ? 11.008 -4.484 -4.629 1 79.31 74 ARG B N 1
ATOM 2888 C CA . ARG B 1 74 ? 11.102 -3.033 -4.531 1 79.31 74 ARG B CA 1
ATOM 2889 C C . ARG B 1 74 ? 10.188 -2.355 -5.551 1 79.31 74 ARG B C 1
ATOM 2891 O O . ARG B 1 74 ? 10.039 -2.84 -6.672 1 79.31 74 ARG B O 1
ATOM 2898 N N . MET B 1 75 ? 9.539 -1.379 -5.168 1 70.75 75 MET B N 1
ATOM 2899 C CA . MET B 1 75 ? 8.781 -0.465 -6.012 1 70.75 75 MET B CA 1
ATOM 2900 C C . MET B 1 75 ? 9.18 0.982 -5.75 1 70.75 75 MET B C 1
ATOM 2902 O O . MET B 1 75 ? 8.766 1.576 -4.754 1 70.75 75 MET B O 1
ATOM 2906 N N . GLY B 1 76 ? 9.953 1.478 -6.684 1 67.56 76 GLY B N 1
ATOM 2907 C CA . GLY B 1 76 ? 10.531 2.768 -6.352 1 67.56 76 GLY B CA 1
ATOM 2908 C C . GLY B 1 76 ? 11.398 2.729 -5.109 1 67.56 76 GLY B C 1
ATOM 2909 O O . GLY B 1 76 ? 12.328 1.923 -5.02 1 67.56 76 GLY B O 1
ATOM 2910 N N . SER B 1 77 ? 11.086 3.605 -4.133 1 63.69 77 SER B N 1
ATOM 2911 C CA . SER B 1 77 ? 11.859 3.643 -2.895 1 63.69 77 SER B CA 1
ATOM 2912 C C . SER B 1 77 ? 11.234 2.75 -1.827 1 63.69 77 SER B C 1
ATOM 2914 O O . SER B 1 77 ? 11.734 2.68 -0.702 1 63.69 77 SER B O 1
ATOM 2916 N N . GLU B 1 78 ? 10.234 2.08 -2.244 1 69.19 78 GLU B N 1
ATOM 2917 C CA . GLU B 1 78 ? 9.523 1.246 -1.278 1 69.19 78 GLU B CA 1
ATOM 2918 C C . GLU B 1 78 ? 9.883 -0.226 -1.449 1 69.19 78 GLU B C 1
ATOM 2920 O O . GLU B 1 78 ? 10.18 -0.673 -2.561 1 69.19 78 GLU B O 1
ATOM 2925 N N . ILE B 1 79 ? 9.984 -0.896 -0.302 1 77.81 79 ILE B N 1
ATOM 2926 C CA . ILE B 1 79 ? 10.07 -2.354 -0.32 1 77.81 79 ILE B CA 1
ATOM 2927 C C . ILE B 1 79 ? 8.727 -2.949 0.084 1 77.81 79 ILE B C 1
ATOM 2929 O O . ILE B 1 79 ? 8.172 -2.602 1.131 1 77.81 79 ILE B O 1
ATOM 2933 N N . ILE B 1 80 ? 8.18 -3.686 -0.762 1 76.5 80 ILE B N 1
ATOM 2934 C CA . ILE B 1 80 ? 6.926 -4.383 -0.493 1 76.5 80 ILE B CA 1
ATOM 2935 C C . ILE B 1 80 ? 7.215 -5.832 -0.105 1 76.5 80 ILE B C 1
ATOM 2937 O O . ILE B 1 80 ? 7.965 -6.527 -0.792 1 76.5 80 ILE B O 1
ATOM 2941 N N . SER B 1 81 ? 6.699 -6.246 1.022 1 81.81 81 SER B N 1
ATOM 2942 C CA . SER B 1 81 ? 6.844 -7.625 1.475 1 81.81 81 SER B CA 1
ATOM 2943 C C . SER B 1 81 ? 5.488 -8.266 1.734 1 81.81 81 SER B C 1
ATOM 2945 O O . SER B 1 81 ? 4.668 -7.723 2.475 1 81.81 81 SER B O 1
ATOM 2947 N N . LEU B 1 82 ? 5.297 -9.352 1.019 1 78.12 82 LEU B N 1
ATOM 2948 C CA . LEU B 1 82 ? 4.086 -10.141 1.21 1 78.12 82 LEU B CA 1
ATOM 2949 C C . LEU B 1 82 ? 4.402 -11.453 1.927 1 78.12 82 LEU B C 1
ATOM 2951 O O . LEU B 1 82 ? 5.344 -12.156 1.556 1 78.12 82 LEU B O 1
ATOM 2955 N N . THR B 1 83 ? 3.666 -11.711 2.996 1 82.75 83 THR B N 1
ATOM 2956 C CA . THR B 1 83 ? 3.791 -12.984 3.699 1 82.75 83 THR B CA 1
ATOM 2957 C C . THR B 1 83 ? 2.426 -13.641 3.865 1 82.75 83 THR B C 1
ATOM 2959 O O . THR B 1 83 ? 1.467 -13 4.301 1 82.75 83 THR B O 1
ATOM 2962 N N . GLU B 1 84 ? 2.363 -14.828 3.418 1 82.5 84 GLU B N 1
ATOM 2963 C CA . GLU B 1 84 ? 1.182 -15.656 3.648 1 82.5 84 GLU B CA 1
ATOM 2964 C C . GLU B 1 84 ? 1.514 -16.859 4.523 1 82.5 84 GLU B C 1
ATOM 2966 O O . GLU B 1 84 ? 2.449 -17.609 4.227 1 82.5 84 GLU B O 1
ATOM 2971 N N . THR B 1 85 ? 0.784 -16.984 5.59 1 85.94 85 THR B N 1
ATOM 2972 C CA . THR B 1 85 ? 0.987 -18.125 6.484 1 85.94 85 THR B CA 1
ATOM 2973 C C . THR B 1 85 ? -0.298 -18.922 6.637 1 85.94 85 THR B C 1
ATOM 2975 O O . THR B 1 85 ? -1.397 -18.391 6.484 1 85.94 85 THR B O 1
ATOM 2978 N N . VAL B 1 86 ? -0.142 -20.25 6.801 1 88.12 86 VAL B N 1
ATOM 2979 C CA . VAL B 1 86 ? -1.287 -21.125 6.988 1 88.12 86 VAL B CA 1
ATOM 2980 C C . VAL B 1 86 ? -1.167 -21.859 8.328 1 88.12 86 VAL B C 1
ATOM 2982 O O . VAL B 1 86 ? -0.07 -21.984 8.875 1 88.12 86 VAL B O 1
ATOM 2985 N N . CYS B 1 87 ? -2.303 -22.156 8.898 1 89.88 87 CYS B N 1
ATOM 2986 C CA . CYS B 1 87 ? -2.377 -22.922 10.148 1 89.88 87 CYS B CA 1
ATOM 2987 C C . CYS B 1 87 ? -3.555 -23.891 10.125 1 89.88 87 CYS B C 1
ATOM 2989 O O . CYS B 1 87 ? -4.453 -23.75 9.289 1 89.88 87 CYS B O 1
ATOM 2991 N N . GLY B 1 88 ? -3.52 -24.938 11.031 1 90.94 88 GLY B N 1
ATOM 2992 C CA . GLY B 1 88 ? -4.441 -26.047 10.859 1 90.94 88 GLY B CA 1
ATOM 2993 C C . GLY B 1 88 ? -5.43 -26.188 12.008 1 90.94 88 GLY B C 1
ATOM 2994 O O . GLY B 1 88 ? -6.109 -27.203 12.133 1 90.94 88 GLY B O 1
ATOM 2995 N N . SER B 1 89 ? -5.465 -25.234 12.922 1 90.88 89 SER B N 1
ATOM 2996 C CA . SER B 1 89 ? -6.434 -25.312 14.008 1 90.88 89 SER B CA 1
ATOM 2997 C C . SER B 1 89 ? -7.551 -24.297 13.828 1 90.88 89 SER B C 1
ATOM 2999 O O . SER B 1 89 ? -7.422 -23.359 13.039 1 90.88 89 SER B O 1
ATOM 3001 N N . ASN B 1 90 ? -8.633 -24.578 14.508 1 91.25 90 ASN B N 1
ATOM 3002 C CA . ASN B 1 90 ? -9.789 -23.688 14.406 1 91.25 90 ASN B CA 1
ATOM 3003 C C . ASN B 1 90 ? -9.422 -22.25 14.766 1 91.25 90 ASN B C 1
ATOM 3005 O O . ASN B 1 90 ? -8.828 -22 15.812 1 91.25 90 ASN B O 1
ATOM 3009 N N . LEU B 1 91 ? -9.758 -21.375 13.867 1 89.88 91 LEU B N 1
ATOM 3010 C CA . LEU B 1 91 ? -9.633 -19.938 14.055 1 89.88 91 LEU B CA 1
ATOM 3011 C C . LEU B 1 91 ? -8.195 -19.531 14.352 1 89.88 91 LEU B C 1
ATOM 3013 O O . LEU B 1 91 ? -7.945 -18.547 15.047 1 89.88 91 LEU B O 1
ATOM 3017 N N . CYS B 1 92 ? -7.285 -20.344 13.812 1 87.06 92 CYS B N 1
ATOM 3018 C CA . CYS B 1 92 ? -5.875 -20.062 14.055 1 87.06 92 CYS B CA 1
ATOM 3019 C C . CYS B 1 92 ? -5.43 -18.828 13.281 1 87.06 92 CYS B C 1
ATOM 3021 O O . CYS B 1 92 ? -4.367 -18.266 13.555 1 87.06 92 CYS B O 1
ATOM 3023 N N . ASN B 1 93 ? -6.145 -18.453 12.32 1 82.75 93 ASN B N 1
ATOM 3024 C CA . ASN B 1 93 ? -5.777 -17.266 11.562 1 82.75 93 ASN B CA 1
ATOM 3025 C C . ASN B 1 93 ? -6.426 -16.016 12.133 1 82.75 93 ASN B C 1
ATOM 3027 O O . ASN B 1 93 ? -6.449 -14.969 11.484 1 82.75 93 ASN B O 1
ATOM 3031 N N . LYS B 1 94 ? -7.051 -16.219 13.148 1 75.81 94 LYS B N 1
ATOM 3032 C CA . LYS B 1 94 ? -7.516 -15.047 13.883 1 75.81 94 LYS B CA 1
ATOM 3033 C C . LYS B 1 94 ? -6.34 -14.25 14.438 1 75.81 94 LYS B C 1
ATOM 3035 O O . LYS B 1 94 ? -5.426 -14.812 15.039 1 75.81 94 LYS B O 1
ATOM 3040 N N . PRO B 1 95 ? -6.281 -13.148 13.812 1 64.19 95 PRO B N 1
ATOM 3041 C CA . PRO B 1 95 ? -5.168 -12.383 14.367 1 64.19 95 PRO B CA 1
ATOM 3042 C C . PRO B 1 95 ? -5.117 -12.438 15.891 1 64.19 95 PRO B C 1
ATOM 3044 O O . PRO B 1 95 ? -6.164 -12.461 16.547 1 64.19 95 PRO B O 1
ATOM 3047 N N . THR B 1 96 ? -4.082 -13.391 16.328 1 52.94 96 THR B N 1
ATOM 3048 C CA . THR B 1 96 ? -3.943 -13.438 17.781 1 52.94 96 THR B CA 1
ATOM 3049 C C . THR B 1 96 ? -3.912 -12.031 18.375 1 52.94 96 THR B C 1
ATOM 3051 O O . THR B 1 96 ? -3.092 -11.203 17.969 1 52.94 96 THR B O 1
ATOM 3054 N N . ARG B 1 97 ? -4.98 -11.68 18.703 1 45.44 97 ARG B N 1
ATOM 3055 C CA . ARG B 1 97 ? -4.867 -10.508 19.562 1 45.44 97 ARG B CA 1
ATOM 3056 C C . ARG B 1 97 ? -3.744 -10.688 20.578 1 45.44 97 ARG B C 1
ATOM 3058 O O . ARG B 1 97 ? -3.562 -11.773 21.125 1 45.44 97 ARG B O 1
ATOM 3065 N N . GLN B 1 98 ? -2.432 -10.492 20.234 1 42.09 98 GLN B N 1
ATOM 3066 C CA . GLN B 1 98 ? -1.616 -10.633 21.438 1 42.09 98 GLN B CA 1
ATOM 3067 C C . GLN B 1 98 ? -2.486 -10.734 22.688 1 42.09 98 GLN B C 1
ATOM 3069 O O . GLN B 1 98 ? -3.463 -9.992 22.828 1 42.09 98 GLN B O 1
ATOM 3074 N N . PRO B 1 99 ? -2.469 -12 23.312 1 37.84 99 PRO B N 1
ATOM 3075 C CA . PRO B 1 99 ? -3.109 -11.906 24.625 1 37.84 99 PRO B CA 1
ATOM 3076 C C . PRO B 1 99 ? -3.037 -10.492 25.203 1 37.84 99 PRO B C 1
ATOM 3078 O O . PRO B 1 99 ? -1.98 -9.859 25.156 1 37.84 99 PRO B O 1
ATOM 3081 N N . ARG B 1 100 ? -4.07 -9.805 24.953 1 35.5 100 ARG B N 1
ATOM 3082 C CA . ARG B 1 100 ? -4.16 -8.656 25.844 1 35.5 100 ARG B CA 1
ATOM 3083 C C . ARG B 1 100 ? -3.57 -8.977 27.219 1 35.5 100 ARG B C 1
ATOM 3085 O O . ARG B 1 100 ? -4.105 -9.812 27.953 1 35.5 100 ARG B O 1
ATOM 3092 N N . THR B 1 101 ? -2.461 -9.492 27.266 1 34.62 101 THR B N 1
ATOM 3093 C CA . THR B 1 101 ? -2.387 -9.164 28.688 1 34.62 101 THR B CA 1
ATOM 3094 C C . THR B 1 101 ? -3.229 -7.93 29 1 34.62 101 THR B C 1
ATOM 3096 O O . THR B 1 101 ? -3.088 -6.891 28.359 1 34.62 101 THR B O 1
ATOM 3099 N N . VAL B 1 102 ? -4.52 -8.188 29.375 1 37.25 102 VAL B N 1
ATOM 3100 C CA . VAL B 1 102 ? -5.391 -7.27 30.109 1 37.25 102 VAL B CA 1
ATOM 3101 C C . VAL B 1 102 ? -4.562 -6.125 30.672 1 37.25 102 VAL B C 1
ATOM 3103 O O . VAL B 1 102 ? -4.352 -6.051 31.891 1 37.25 102 VAL B O 1
ATOM 3106 N N . VAL B 1 103 ? -3.475 -5.992 30.594 1 37.47 103 VAL B N 1
ATOM 3107 C CA . VAL B 1 103 ? -3.525 -4.742 31.344 1 37.47 103 VAL B CA 1
ATOM 3108 C C . VAL B 1 103 ? -4.52 -3.785 30.688 1 37.47 103 VAL B C 1
ATOM 3110 O O . VAL B 1 103 ? -4.305 -3.334 29.562 1 37.47 103 VAL B O 1
ATOM 3113 N N . LEU B 1 104 ? -5.996 -4 30.797 1 41.59 104 LEU B N 1
ATOM 3114 C CA . LEU B 1 104 ? -7.312 -3.396 30.609 1 41.59 104 LEU B CA 1
ATOM 3115 C C . LEU B 1 104 ? -7.207 -2.074 29.859 1 41.59 104 LEU B C 1
ATOM 3117 O O . LEU B 1 104 ? -7.984 -1.815 28.938 1 41.59 104 LEU B O 1
ATOM 3121 N N . GLY B 1 105 ? -6.875 -0.952 30.516 1 43.5 105 GLY B N 1
ATOM 3122 C CA . GLY B 1 105 ? -7.082 0.478 30.672 1 43.5 105 GLY B CA 1
ATOM 3123 C C . GLY B 1 105 ? -6.438 1.306 29.578 1 43.5 105 GLY B C 1
ATOM 3124 O O . GLY B 1 105 ? -6.754 2.486 29.422 1 43.5 105 GLY B O 1
ATOM 3125 N N . ARG B 1 106 ? -5.215 0.818 28.797 1 60.03 106 ARG B N 1
ATOM 3126 C CA . ARG B 1 106 ? -4.312 1.843 28.281 1 60.03 106 ARG B CA 1
ATOM 3127 C C . ARG B 1 106 ? -4.391 1.936 26.766 1 60.03 106 ARG B C 1
ATOM 3129 O O . ARG B 1 106 ? -3.912 2.904 26.172 1 60.03 106 ARG B O 1
ATOM 3136 N N . TYR B 1 107 ? -5.066 0.961 25.891 1 80 107 TYR B N 1
ATOM 3137 C CA . TYR B 1 107 ? -5.117 1.147 24.453 1 80 107 TYR B CA 1
ATOM 3138 C C . TYR B 1 107 ? -6.52 1.533 24 1 80 107 TYR B C 1
ATOM 3140 O O . TYR B 1 107 ? -7.5 0.884 24.375 1 80 107 TYR B O 1
ATOM 3148 N N . LEU B 1 108 ? -6.621 2.484 23.266 1 88.06 108 LEU B N 1
ATOM 3149 C CA . LEU B 1 108 ? -7.883 3.035 22.781 1 88.06 108 LEU B CA 1
ATOM 3150 C C . LEU B 1 108 ? -8.414 2.229 21.609 1 88.06 108 LEU B C 1
ATOM 3152 O O . LEU B 1 108 ? -7.633 1.622 20.859 1 88.06 108 LEU B O 1
ATOM 3156 N N . GLU B 1 109 ? -9.719 1.959 21.578 1 90.81 109 GLU B N 1
ATOM 3157 C CA . GLU B 1 109 ? -10.406 1.501 20.375 1 90.81 109 GLU B CA 1
ATOM 3158 C C . GLU B 1 109 ? -11.031 2.67 19.609 1 90.81 109 GLU B C 1
ATOM 3160 O O . GLU B 1 109 ? -11.828 3.428 20.172 1 90.81 109 GLU B O 1
ATOM 3165 N N . CYS B 1 110 ? -10.656 2.695 18.312 1 93.69 110 CYS B N 1
ATOM 3166 C CA . CYS B 1 110 ? -11.062 3.881 17.562 1 93.69 110 CYS B CA 1
ATOM 3167 C C . CYS B 1 110 ? -11.914 3.504 16.359 1 93.69 110 CYS B C 1
ATOM 3169 O O . CYS B 1 110 ? -11.867 2.367 15.891 1 93.69 110 CYS B O 1
ATOM 3171 N N . VAL B 1 111 ? -12.75 4.473 16.016 1 94.69 111 VAL B N 1
ATOM 3172 C CA . VAL B 1 111 ? -13.414 4.344 14.719 1 94.69 111 VAL B CA 1
ATOM 3173 C C . VAL B 1 111 ? -12.383 4.434 13.602 1 94.69 111 VAL B C 1
ATOM 3175 O O . VAL B 1 111 ? -11.469 5.262 13.656 1 94.69 111 VAL B O 1
ATOM 3178 N N . SER B 1 112 ? -12.516 3.561 12.648 1 92.38 112 SER B N 1
ATOM 3179 C CA . SER B 1 112 ? -11.539 3.549 11.562 1 92.38 112 SER B CA 1
ATOM 3180 C C . SER B 1 112 ? -12.234 3.5 10.203 1 92.38 112 SER B C 1
ATOM 3182 O O . SER B 1 112 ? -13.133 2.689 9.992 1 92.38 112 SER B O 1
ATOM 3184 N N . CYS B 1 113 ? -11.805 4.41 9.312 1 89.06 113 CYS B N 1
ATOM 3185 C CA . CYS B 1 113 ? -12.266 4.461 7.926 1 89.06 113 CYS B CA 1
ATOM 3186 C C . CYS B 1 113 ? -11.352 5.332 7.078 1 89.06 113 CYS B C 1
ATOM 3188 O O . CYS B 1 113 ? -10.461 6 7.602 1 89.06 113 CYS B O 1
ATOM 3190 N N . THR B 1 114 ? -11.516 5.25 5.781 1 86.06 114 THR B N 1
ATOM 3191 C CA . THR B 1 114 ? -10.742 6.086 4.867 1 86.06 114 THR B CA 1
ATOM 3192 C C . THR B 1 114 ? -11.539 6.363 3.592 1 86.06 114 THR B C 1
ATOM 3194 O O . THR B 1 114 ? -12.336 5.531 3.156 1 86.06 114 THR B O 1
ATOM 3197 N N . SER B 1 115 ? -11.266 7.57 3.09 1 80.88 115 SER B N 1
ATOM 3198 C CA . SER B 1 115 ? -11.898 7.922 1.823 1 80.88 115 SER B CA 1
ATOM 3199 C C . SER B 1 115 ? -11.352 7.078 0.677 1 80.88 115 SER B C 1
ATOM 3201 O O . SER B 1 115 ? -11.969 6.996 -0.387 1 80.88 115 SER B O 1
ATOM 3203 N N . LEU B 1 116 ? -10.227 6.457 0.874 1 66.81 116 LEU B N 1
ATOM 3204 C CA . LEU B 1 116 ? -9.609 5.648 -0.173 1 66.81 116 LEU B CA 1
ATOM 3205 C C . LEU B 1 116 ? -10.531 4.508 -0.596 1 66.81 116 LEU B C 1
ATOM 3207 O O . LEU B 1 116 ? -10.531 4.109 -1.762 1 66.81 116 LEU B O 1
ATOM 3211 N N . ASP B 1 117 ? -11.328 3.949 0.284 1 63.16 117 ASP B N 1
ATOM 3212 C CA . ASP B 1 117 ? -12.305 2.918 -0.061 1 63.16 117 ASP B CA 1
ATOM 3213 C C . ASP B 1 117 ? -13.727 3.396 0.21 1 63.16 117 ASP B C 1
ATOM 3215 O O . ASP B 1 117 ? -14.656 2.586 0.299 1 63.16 117 ASP B O 1
ATOM 3219 N N . MET B 1 118 ? -13.867 4.703 0.43 1 75.81 118 MET B N 1
ATOM 3220 C CA . MET B 1 118 ? -15.125 5.418 0.622 1 75.81 118 MET B CA 1
ATOM 3221 C C . MET B 1 118 ? -15.852 4.914 1.863 1 75.81 118 MET B C 1
ATOM 3223 O O . MET B 1 118 ? -17.078 5.051 1.972 1 75.81 118 MET B O 1
ATOM 3227 N N . SER B 1 119 ? -15.125 4.234 2.793 1 82.31 119 SER B N 1
ATOM 3228 C CA . SER B 1 119 ? -15.766 3.697 3.99 1 82.31 119 SER B CA 1
ATOM 3229 C C . SER B 1 119 ? -16.25 4.816 4.902 1 82.31 119 SER B C 1
ATOM 3231 O O . SER B 1 119 ? -17.25 4.656 5.602 1 82.31 119 SER B O 1
ATOM 3233 N N . CYS B 1 120 ? -15.625 5.938 4.867 1 86.62 120 CYS B N 1
ATOM 3234 C CA . CYS B 1 120 ? -16.047 7.047 5.715 1 86.62 120 CYS B CA 1
ATOM 3235 C C . CYS B 1 120 ? -17.328 7.672 5.203 1 86.62 120 CYS B C 1
ATOM 3237 O O . CYS B 1 120 ? -18.25 7.945 5.984 1 86.62 120 CYS B O 1
ATOM 3239 N N . GLU B 1 121 ? -17.375 7.863 3.908 1 81 121 GLU B N 1
ATOM 3240 C CA . GLU B 1 121 ? -18.5 8.562 3.287 1 81 121 GLU B CA 1
ATOM 3241 C C . GLU B 1 121 ? -19.75 7.68 3.242 1 81 121 GLU B C 1
ATOM 3243 O O . GLU B 1 121 ? -20.875 8.18 3.293 1 81 121 GLU B O 1
ATOM 3248 N N . ARG B 1 122 ? -19.484 6.422 3.199 1 79.75 122 ARG B N 1
ATOM 3249 C CA . ARG B 1 122 ? -20.609 5.504 3.031 1 79.75 122 ARG B CA 1
ATOM 3250 C C . ARG B 1 122 ? -21.047 4.938 4.375 1 79.75 122 ARG B C 1
ATOM 3252 O O . ARG B 1 122 ? -21.922 4.062 4.426 1 79.75 122 ARG B O 1
ATOM 3259 N N . GLY B 1 123 ? -20.5 5.367 5.406 1 82.31 123 GLY B N 1
ATOM 3260 C CA . GLY B 1 123 ? -20.891 4.922 6.73 1 82.31 123 GLY B CA 1
ATOM 3261 C C . GLY B 1 123 ? -20.469 3.492 7.027 1 82.31 123 GLY B C 1
ATOM 3262 O O . GLY B 1 123 ? -21.219 2.748 7.676 1 82.31 123 GLY B O 1
ATOM 3263 N N . ARG B 1 124 ? -19.516 3.006 6.449 1 80.75 124 ARG B N 1
ATOM 3264 C CA . ARG B 1 124 ? -19.016 1.653 6.652 1 80.75 124 ARG B CA 1
ATOM 3265 C C . ARG B 1 124 ? -17.766 1.663 7.523 1 80.75 124 ARG B C 1
ATOM 3267 O O . ARG B 1 124 ? -16.797 0.958 7.234 1 80.75 124 ARG B O 1
ATOM 3274 N N . GLU B 1 125 ? -17.875 2.518 8.516 1 86.19 125 GLU B N 1
ATOM 3275 C CA . GLU B 1 125 ? -16.719 2.625 9.406 1 86.19 125 GL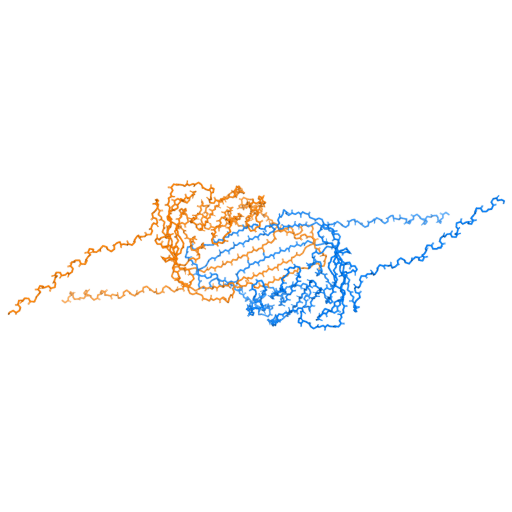U B CA 1
ATOM 3276 C C . GLU B 1 125 ? -16.516 1.344 10.211 1 86.19 125 GLU B C 1
ATOM 3278 O O . GLU B 1 125 ? -17.5 0.662 10.555 1 86.19 125 GLU B O 1
ATOM 3283 N N . GLN B 1 126 ? -15.266 1.091 10.531 1 83.88 126 GLN B N 1
ATOM 3284 C CA . GLN B 1 126 ? -14.859 -0.038 11.359 1 83.88 126 GLN B CA 1
ATOM 3285 C C . GLN B 1 126 ? -14.203 0.437 12.648 1 83.88 126 GLN B C 1
ATOM 3287 O O . GLN B 1 126 ? -14.266 1.621 12.984 1 83.88 126 GLN B O 1
ATOM 3292 N N . THR B 1 127 ? -13.812 -0.58 13.398 1 86.31 127 THR B N 1
ATOM 3293 C CA . THR B 1 127 ? -13.078 -0.25 14.617 1 86.31 127 THR B CA 1
ATOM 3294 C C . THR B 1 127 ? -11.641 -0.75 14.531 1 86.31 127 THR B C 1
ATOM 3296 O O . THR B 1 127 ? -11.359 -1.719 13.82 1 86.31 127 THR B O 1
ATOM 3299 N N . LEU B 1 128 ? -10.797 -0.006 15.148 1 86.19 128 LEU B N 1
ATOM 3300 C CA . LEU B 1 128 ? -9.375 -0.348 15.188 1 86.19 128 LEU B CA 1
ATOM 3301 C C . LEU B 1 128 ? -8.805 -0.127 16.578 1 86.19 128 LEU B C 1
ATOM 3303 O O . LEU B 1 128 ? -8.961 0.95 17.156 1 86.19 128 LEU B O 1
ATOM 3307 N N . GLN B 1 129 ? -8.227 -1.183 17.078 1 84.31 129 GLN B N 1
ATOM 3308 C CA . GLN B 1 129 ? -7.52 -1.038 18.344 1 84.31 129 GLN B CA 1
ATOM 3309 C C . GLN B 1 129 ? -6.125 -0.456 18.125 1 84.31 129 GLN B C 1
ATOM 3311 O O . GLN B 1 129 ? -5.359 -0.955 17.297 1 84.31 129 GLN B O 1
ATOM 3316 N N . CYS B 1 130 ? -5.84 0.552 18.875 1 87.5 130 CYS B N 1
ATOM 3317 C CA . CYS B 1 130 ? -4.527 1.18 18.766 1 87.5 130 CYS B CA 1
ATOM 3318 C C . CYS B 1 130 ? -3.436 0.246 19.281 1 87.5 130 CYS B C 1
ATOM 3320 O O . CYS B 1 130 ? -3.643 -0.49 20.25 1 87.5 130 CYS B O 1
ATOM 3322 N N . ARG B 1 131 ? -2.297 0.328 18.672 1 77.81 131 ARG B N 1
ATOM 3323 C CA . ARG B 1 131 ? -1.194 -0.59 18.953 1 77.81 131 ARG B CA 1
ATOM 3324 C C . ARG B 1 131 ? -0.31 -0.069 20.078 1 77.81 131 ARG B C 1
ATOM 3326 O O . ARG B 1 131 ? 0.364 -0.848 20.75 1 77.81 131 ARG B O 1
ATOM 3333 N N . TYR B 1 132 ? -0.266 1.252 20.172 1 80.19 132 TYR B N 1
ATOM 3334 C CA . TYR B 1 132 ? 0.614 1.857 21.156 1 80.19 132 TYR B CA 1
ATOM 3335 C C . TYR B 1 132 ? -0.186 2.635 22.203 1 80.19 132 TYR B C 1
ATOM 3337 O O . TYR B 1 132 ? -1.206 3.248 21.875 1 80.19 132 TYR B O 1
ATOM 3345 N N . PRO B 1 133 ? 0.303 2.631 23.391 1 81.31 133 PRO B N 1
ATOM 3346 C CA . PRO B 1 133 ? -0.438 3.291 24.453 1 81.31 133 PRO B CA 1
ATOM 3347 C C . PRO B 1 133 ? -0.522 4.805 24.281 1 81.31 133 PRO B C 1
ATOM 3349 O O . PRO B 1 133 ? -1.451 5.441 24.781 1 81.31 133 PRO B O 1
ATOM 3352 N N . ARG B 1 134 ? 0.415 5.398 23.609 1 85.31 134 ARG B N 1
ATOM 3353 C CA . ARG B 1 134 ? 0.432 6.852 23.469 1 85.31 134 ARG B CA 1
ATOM 3354 C C . ARG B 1 134 ? -0.427 7.297 22.281 1 85.31 134 ARG B C 1
ATOM 3356 O O . ARG B 1 134 ? -0.637 8.492 22.078 1 85.31 134 ARG B O 1
ATOM 3363 N N . GLU B 1 135 ? -0.955 6.328 21.594 1 91.62 135 GLU B N 1
ATOM 3364 C CA . GLU B 1 135 ? -1.757 6.68 20.422 1 91.62 135 GLU B CA 1
ATOM 3365 C C . GLU B 1 135 ? -3.156 7.133 20.828 1 91.62 135 GLU B C 1
ATOM 3367 O O . GLU B 1 135 ? -3.68 6.699 21.859 1 91.62 135 GLU B O 1
ATOM 3372 N N . GLN B 1 136 ? -3.67 8.016 20.031 1 94.56 136 GLN B N 1
ATOM 3373 C CA . GLN B 1 136 ? -5.012 8.562 20.188 1 94.56 136 GLN B CA 1
ATOM 3374 C C . GLN B 1 136 ? -5.887 8.242 18.984 1 94.56 136 GLN B C 1
ATOM 3376 O O . GLN B 1 136 ? -5.383 7.816 17.938 1 94.56 136 GLN B O 1
ATOM 3381 N N . CYS B 1 137 ? -7.266 8.312 19.266 1 96.12 137 CYS B N 1
ATOM 3382 C CA . CYS B 1 137 ? -8.156 8.266 18.109 1 96.12 137 CYS B CA 1
ATOM 3383 C C . CYS B 1 137 ? -8.062 9.547 17.297 1 96.12 137 CYS B C 1
ATOM 3385 O O . CYS B 1 137 ? -8.109 10.648 17.859 1 96.12 137 CYS B O 1
ATOM 3387 N N . ILE B 1 138 ? -7.859 9.359 15.977 1 96.44 138 ILE B N 1
ATOM 3388 C CA . ILE B 1 138 ? -7.574 10.539 15.172 1 96.44 138 ILE B CA 1
ATOM 3389 C C . ILE B 1 138 ? -8.586 10.641 14.031 1 96.44 138 ILE B C 1
ATOM 3391 O O . ILE B 1 138 ? -9.172 9.641 13.625 1 96.44 138 ILE B O 1
ATOM 3395 N N . GLU B 1 139 ? -8.852 11.828 13.602 1 95.56 139 GLU B N 1
ATOM 3396 C CA . GLU B 1 139 ? -9.523 12.188 12.359 1 95.56 139 GLU B CA 1
ATOM 3397 C C . GLU B 1 139 ? -8.695 13.18 11.547 1 95.56 139 GLU B C 1
ATOM 3399 O O . GLU B 1 139 ? -8.359 14.258 12.039 1 95.56 139 GLU B O 1
ATOM 3404 N N . VAL B 1 140 ? -8.328 12.766 10.398 1 93.12 140 VAL B N 1
ATOM 3405 C CA . VAL B 1 140 ? -7.523 13.594 9.508 1 93.12 140 VAL B CA 1
ATOM 3406 C C . VAL B 1 140 ? -8.297 13.875 8.219 1 93.12 140 VAL B C 1
ATOM 3408 O O . VAL B 1 140 ? -8.836 12.961 7.602 1 93.12 140 VAL B O 1
ATOM 3411 N N . VAL B 1 141 ? -8.375 15.109 7.816 1 92.75 141 VAL B N 1
ATOM 3412 C CA . VAL B 1 141 ? -8.992 15.516 6.555 1 92.75 141 VAL B CA 1
ATOM 3413 C C . VAL B 1 141 ? -7.969 16.266 5.703 1 92.75 141 VAL B C 1
ATOM 3415 O O . VAL B 1 141 ? -7.277 17.156 6.199 1 92.75 141 VAL B O 1
ATOM 3418 N N . THR B 1 142 ? -7.82 15.844 4.496 1 87.94 142 THR B N 1
ATOM 3419 C CA . THR B 1 142 ? -6.93 16.531 3.566 1 87.94 142 THR B CA 1
ATOM 3420 C C . THR B 1 142 ? -7.648 16.828 2.254 1 87.94 142 THR B C 1
ATOM 3422 O O . THR B 1 142 ? -8.461 16.031 1.79 1 87.94 142 THR B O 1
ATOM 3425 N N . HIS B 1 143 ? -7.406 18.031 1.748 1 86.31 143 HIS B N 1
ATOM 3426 C CA . HIS B 1 143 ? -7.953 18.422 0.453 1 86.31 143 HIS B CA 1
ATOM 3427 C C . HIS B 1 143 ? -6.969 19.281 -0.323 1 86.31 143 HIS B C 1
ATOM 3429 O O . HIS B 1 143 ? -6.34 20.188 0.248 1 86.31 143 HIS B O 1
ATOM 3435 N N . HIS B 1 144 ? -6.742 18.859 -1.612 1 74.12 144 HIS B N 1
ATOM 3436 C CA . HIS B 1 144 ? -5.973 19.688 -2.543 1 74.12 144 HIS B CA 1
ATOM 3437 C C . HIS B 1 144 ? -6.734 19.891 -3.848 1 74.12 144 HIS B C 1
ATOM 3439 O O . HIS B 1 144 ? -7.02 18.938 -4.566 1 74.12 144 HIS B O 1
ATOM 3445 N N . SER B 1 145 ? -7.18 21.078 -4.086 1 70.12 145 SER B N 1
ATOM 3446 C CA . SER B 1 145 ? -8.031 21.406 -5.227 1 70.12 145 SER B CA 1
ATOM 3447 C C . SER B 1 145 ? -7.379 21 -6.543 1 70.12 145 SER B C 1
ATOM 3449 O O . SER B 1 145 ? -8.062 20.609 -7.488 1 70.12 145 SER B O 1
ATOM 3451 N N . GLN B 1 146 ? -6.137 21.25 -6.691 1 57.31 146 GLN B N 1
ATOM 3452 C CA . GLN B 1 146 ? -5.496 20.938 -7.965 1 57.31 146 GLN B CA 1
ATOM 3453 C C . GLN B 1 146 ? -5.684 19.469 -8.336 1 57.31 146 GLN B C 1
ATOM 3455 O O . GLN B 1 146 ? -5.582 19.109 -9.508 1 57.31 146 GLN B O 1
ATOM 3460 N N . GLU B 1 147 ? -6.047 18.766 -7.387 1 50.91 147 GLU B N 1
ATOM 3461 C CA . GLU B 1 147 ? -6.172 17.328 -7.66 1 50.91 147 GLU B CA 1
ATOM 3462 C C . GLU B 1 147 ? -7.609 16.969 -8.023 1 50.91 147 GLU B C 1
ATOM 3464 O O . GLU B 1 147 ? -7.871 15.852 -8.484 1 50.91 147 GLU B O 1
ATOM 3469 N N . GLY B 1 148 ? -8.562 17.969 -8.172 1 50.88 148 GLY B N 1
ATOM 3470 C CA . GLY B 1 148 ? -9.945 17.766 -8.555 1 50.88 148 GLY B CA 1
ATOM 3471 C C . GLY B 1 148 ? -10.672 16.797 -7.641 1 50.88 148 GLY B C 1
ATOM 3472 O O . GLY B 1 148 ? -11.789 16.359 -7.945 1 50.88 148 GLY B O 1
ATOM 3473 N N . GLU B 1 149 ? -9.984 16.391 -6.641 1 60.03 149 GLU B N 1
ATOM 3474 C CA . GLU B 1 149 ? -10.578 15.328 -5.84 1 60.03 149 GLU B CA 1
ATOM 3475 C C . GLU B 1 149 ? -11.273 15.891 -4.605 1 60.03 149 GLU B C 1
ATOM 3477 O O . GLU B 1 149 ? -10.992 17.016 -4.184 1 60.03 149 GLU B O 1
ATOM 3482 N N . ASP B 1 150 ? -12.383 15.305 -4.145 1 73.31 150 ASP B N 1
ATOM 3483 C CA . ASP B 1 150 ? -13.094 15.594 -2.9 1 73.31 150 ASP B CA 1
ATOM 3484 C C . ASP B 1 150 ? -12.164 15.445 -1.697 1 73.31 150 ASP B C 1
ATOM 3486 O O . ASP B 1 150 ? -11.055 14.922 -1.821 1 73.31 150 ASP B O 1
ATOM 3490 N N . GLU B 1 151 ? -12.578 16.203 -0.625 1 83.44 151 GLU B N 1
ATOM 3491 C CA . GLU B 1 151 ? -11.844 16.062 0.627 1 83.44 151 GLU B CA 1
ATOM 3492 C C . GLU B 1 151 ? -11.656 14.586 0.99 1 83.44 151 GLU B C 1
ATOM 3494 O O . GLU B 1 151 ? -12.57 13.773 0.81 1 83.44 151 GLU B O 1
ATOM 3499 N N . ARG B 1 152 ? -10.461 14.234 1.419 1 82.12 152 ARG B N 1
ATOM 3500 C CA . ARG B 1 152 ? -10.133 12.875 1.843 1 82.12 152 ARG B CA 1
ATOM 3501 C C . ARG B 1 152 ? -10.164 12.758 3.363 1 82.12 152 ARG B C 1
ATOM 3503 O O . ARG B 1 152 ? -9.5 13.516 4.066 1 82.12 152 ARG B O 1
ATOM 3510 N N . HIS B 1 153 ? -10.93 11.828 3.812 1 90.12 153 HIS B N 1
ATOM 3511 C CA . HIS B 1 153 ? -11.102 11.594 5.242 1 90.12 153 HIS B CA 1
ATOM 3512 C C . HIS B 1 153 ? -10.414 10.312 5.684 1 90.12 153 HIS B C 1
ATOM 3514 O O . HIS B 1 153 ? -10.461 9.297 4.977 1 90.12 153 HIS B O 1
ATOM 3520 N N . THR B 1 154 ? -9.727 10.344 6.809 1 90.88 154 THR B N 1
ATOM 3521 C CA . THR B 1 154 ? -9.125 9.164 7.422 1 90.88 154 THR B CA 1
ATOM 3522 C C . THR B 1 154 ? -9.32 9.188 8.938 1 90.88 154 THR B C 1
ATOM 3524 O O . THR B 1 154 ? -9.023 10.188 9.586 1 90.88 154 THR B O 1
ATOM 3527 N N . ARG B 1 155 ? -9.836 8.109 9.43 1 95.12 155 ARG B N 1
ATOM 3528 C CA . ARG B 1 155 ? -9.969 7.914 10.875 1 95.12 155 ARG B CA 1
ATOM 3529 C C . ARG B 1 155 ? -9.219 6.668 11.328 1 95.12 155 ARG B C 1
ATOM 3531 O O . ARG B 1 155 ? -9.188 5.66 10.617 1 95.12 155 ARG B O 1
ATOM 3538 N N . GLY B 1 156 ? -8.672 6.773 12.43 1 95.12 156 GLY B N 1
ATOM 3539 C CA . GLY B 1 156 ? -7.957 5.633 12.984 1 95.12 156 GLY B CA 1
ATOM 3540 C C . GLY B 1 156 ? -7.211 5.965 14.266 1 95.12 156 GLY B C 1
ATOM 3541 O O . GLY B 1 156 ? -7.723 6.695 15.117 1 95.12 156 GLY B O 1
ATOM 3542 N N . CYS B 1 157 ? -6.07 5.258 14.344 1 93.12 157 CYS B N 1
ATOM 3543 C CA . CYS B 1 157 ? -5.195 5.445 15.5 1 93.12 157 CYS B CA 1
ATOM 3544 C C . CYS B 1 157 ? -3.943 6.227 15.109 1 93.12 157 CYS B C 1
ATOM 3546 O O . CYS B 1 157 ? -3.467 6.121 13.977 1 93.12 157 CYS B O 1
ATOM 3548 N N . GLY B 1 158 ? -3.51 7.051 16.109 1 93.81 158 GLY B N 1
ATOM 3549 C CA . GLY B 1 158 ? -2.256 7.695 15.75 1 93.81 158 GLY B CA 1
ATOM 3550 C C . GLY B 1 158 ? -1.68 8.531 16.875 1 93.81 158 GLY B C 1
ATOM 3551 O O . GLY B 1 158 ? -2.365 8.82 17.859 1 93.81 158 GLY B O 1
ATOM 3552 N N . PHE B 1 159 ? -0.435 8.781 16.766 1 91.94 159 PHE B N 1
ATOM 3553 C CA . PHE B 1 159 ? 0.311 9.773 17.516 1 91.94 159 PHE B CA 1
ATOM 3554 C C . PHE B 1 159 ? 0.9 10.836 16.594 1 91.94 159 PHE B C 1
ATOM 3556 O O . PHE B 1 159 ? 1.967 10.633 16.016 1 91.94 159 PHE B O 1
ATOM 3563 N N . LEU B 1 160 ? 0.202 11.922 16.469 1 89.88 160 LEU B N 1
ATOM 3564 C CA . LEU B 1 160 ? 0.556 12.953 15.5 1 89.88 160 LEU B CA 1
ATOM 3565 C C . LEU B 1 160 ? 0.819 14.289 16.188 1 89.88 160 LEU B C 1
ATOM 3567 O O . LEU B 1 160 ? 0.14 14.633 17.156 1 89.88 160 LEU B O 1
ATOM 3571 N N . PRO B 1 161 ? 1.814 14.945 15.625 1 86.75 161 PRO B N 1
ATOM 3572 C CA . PRO B 1 161 ? 1.962 16.312 16.141 1 86.75 161 PRO B CA 1
ATOM 3573 C C . PRO B 1 161 ? 0.718 17.172 15.906 1 86.75 161 PRO B C 1
ATOM 3575 O O . PRO B 1 161 ? 0.076 17.062 14.859 1 86.75 161 PRO B O 1
ATOM 3578 N N . GLY B 1 162 ? 0.391 17.938 16.938 1 88.06 162 GLY B N 1
ATOM 3579 C CA . GLY B 1 162 ? -0.793 18.781 16.828 1 88.06 162 GLY B CA 1
ATOM 3580 C C . GLY B 1 162 ? -1.972 18.266 17.625 1 88.06 162 GLY B C 1
ATOM 3581 O O . GLY B 1 162 ? -2.969 18.969 17.797 1 88.06 162 GLY B O 1
ATOM 3582 N N . CYS B 1 163 ? -1.859 16.953 17.906 1 88.06 163 CYS B N 1
ATOM 3583 C CA . CYS B 1 163 ? -2.893 16.406 18.781 1 88.06 163 CYS B CA 1
ATOM 3584 C C . CYS B 1 163 ? -2.816 17.047 20.156 1 88.06 163 CYS B C 1
ATOM 3586 O O . CYS B 1 163 ? -1.729 17.375 20.641 1 88.06 163 CYS B O 1
ATOM 3588 N N . PRO B 1 164 ? -4.066 17.156 20.922 1 86.75 164 PRO B N 1
ATOM 3589 C CA . PRO B 1 164 ? -5.371 16.656 20.484 1 86.75 164 PRO B CA 1
ATOM 3590 C C . PRO B 1 164 ? -6.035 17.562 19.453 1 86.75 164 PRO B C 1
ATOM 3592 O O . PRO B 1 164 ? -6.879 17.109 18.672 1 86.75 164 PRO B O 1
ATOM 3595 N N . GLY B 1 165 ? -5.492 18.797 19.344 1 81.06 165 GLY B N 1
ATOM 3596 C CA . GLY B 1 165 ? -6.012 19.75 18.359 1 81.06 165 GLY B CA 1
ATOM 3597 C C . GLY B 1 165 ? -7.293 20.422 18.812 1 81.06 165 GLY B C 1
ATOM 3598 O O . GLY B 1 165 ? -7.582 20.484 20.016 1 81.06 165 GLY B O 1
ATOM 3599 N N . PRO B 1 166 ? -8.109 20.906 17.734 1 91.75 166 PRO B N 1
ATOM 3600 C CA . PRO B 1 166 ? -7.941 20.75 16.281 1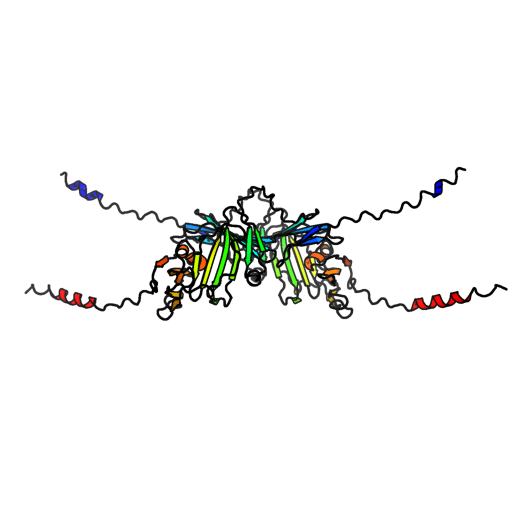 91.75 166 PRO B CA 1
ATOM 3601 C C . PRO B 1 166 ? -6.73 21.5 15.742 1 91.75 166 PRO B C 1
ATOM 3603 O O . PRO B 1 166 ? -6.434 22.609 16.203 1 91.75 166 PRO B O 1
ATOM 3606 N N . THR B 1 167 ? -5.957 20.938 15.016 1 94.75 167 THR B N 1
ATOM 3607 C CA . THR B 1 167 ? -4.875 21.531 14.234 1 94.75 167 THR B CA 1
ATOM 3608 C C . THR B 1 167 ? -5.227 21.547 12.75 1 94.75 167 THR B C 1
ATOM 3610 O O . THR B 1 167 ? -5.359 20.484 12.125 1 94.75 167 THR B O 1
ATOM 3613 N N . SER B 1 168 ? -5.434 22.781 12.273 1 96.25 168 SER B N 1
ATOM 3614 C CA . SER B 1 168 ? -6.012 22.844 10.938 1 96.25 168 SER B CA 1
ATOM 3615 C C . SER B 1 168 ? -5.539 24.078 10.18 1 96.25 168 SER B C 1
ATOM 3617 O O . SER B 1 168 ? -5.086 25.047 10.781 1 96.25 168 SER B O 1
ATOM 3619 N N . PHE B 1 169 ? -5.598 23.938 8.875 1 97.19 169 PHE B N 1
ATOM 3620 C CA . PHE B 1 169 ? -5.242 24.984 7.914 1 97.19 169 PHE B CA 1
ATOM 3621 C C . PHE B 1 169 ? -6.137 24.906 6.68 1 97.19 169 PHE B C 1
ATOM 3623 O O . PHE B 1 169 ? -6.488 23.812 6.227 1 97.19 169 PHE B O 1
ATOM 3630 N N . HIS B 1 170 ? -6.578 26.109 6.238 1 96.69 170 HIS B N 1
ATOM 3631 C CA . HIS B 1 170 ? -7.211 26.078 4.922 1 96.69 170 HIS B CA 1
ATOM 3632 C C . HIS B 1 170 ? -6.98 27.375 4.16 1 96.69 170 HIS B C 1
ATOM 3634 O O . HIS B 1 170 ? -6.785 28.422 4.766 1 96.69 170 HIS B O 1
ATOM 3640 N N . ASN B 1 171 ? -6.902 27.328 2.953 1 95.19 171 ASN B N 1
ATOM 3641 C CA . ASN B 1 171 ? -7.051 28.438 2.016 1 95.19 171 ASN B CA 1
ATOM 3642 C C . ASN B 1 171 ? -7.941 28.062 0.835 1 95.19 171 ASN B C 1
ATOM 3644 O O . ASN B 1 171 ? -8.805 27.188 0.958 1 95.19 171 ASN B O 1
ATOM 3648 N N . ASN B 1 172 ? -7.84 28.781 -0.284 1 91.25 172 ASN B N 1
ATOM 3649 C CA . ASN B 1 172 ? -8.734 28.5 -1.401 1 91.25 172 ASN B CA 1
ATOM 3650 C C . ASN B 1 172 ? -8.383 27.188 -2.092 1 91.25 172 ASN B C 1
ATOM 3652 O O . ASN B 1 172 ? -9.203 26.609 -2.805 1 91.25 172 ASN B O 1
ATOM 3656 N N . LEU B 1 173 ? -7.215 26.688 -1.771 1 88.81 173 LEU B N 1
ATOM 3657 C CA . LEU B 1 173 ? -6.73 25.562 -2.559 1 88.81 173 LEU B CA 1
ATOM 3658 C C . LEU B 1 173 ? -6.555 24.328 -1.686 1 88.81 173 LEU B C 1
ATOM 3660 O O . LEU B 1 173 ? -6.648 23.203 -2.174 1 88.81 173 LEU B O 1
ATOM 3664 N N . THR B 1 174 ? -6.297 24.594 -0.485 1 90.44 174 THR B N 1
ATOM 3665 C CA . THR B 1 174 ? -5.887 23.484 0.373 1 90.44 174 THR B CA 1
ATOM 3666 C C . THR B 1 174 ? -6.668 23.5 1.683 1 90.44 174 THR B C 1
ATOM 3668 O O . THR B 1 174 ? -6.984 24.562 2.215 1 90.44 174 THR B O 1
ATOM 3671 N N . PHE B 1 175 ? -7.039 22.359 2.131 1 94 175 PHE B N 1
ATOM 3672 C CA . PHE B 1 175 ? -7.664 22.172 3.436 1 94 175 PHE B CA 1
ATOM 3673 C C . PHE B 1 175 ? -7.051 21 4.18 1 94 175 PHE B C 1
ATOM 3675 O O . PHE B 1 175 ? -6.961 19.891 3.635 1 94 175 PHE B O 1
ATOM 3682 N N . HIS B 1 176 ? -6.523 21.203 5.375 1 93.81 176 HIS B N 1
ATOM 3683 C CA . HIS B 1 176 ? -6.012 20.188 6.277 1 93.81 176 HIS B CA 1
ATOM 3684 C C . HIS B 1 176 ? -6.648 20.297 7.66 1 93.81 176 HIS B C 1
ATOM 3686 O O . HIS B 1 176 ? -6.727 21.391 8.219 1 93.81 176 HIS B O 1
ATOM 3692 N N . TYR B 1 177 ? -7.129 19.25 8.164 1 95.19 177 TYR B N 1
ATOM 3693 C CA . TYR B 1 177 ? -7.785 19.219 9.469 1 95.19 177 TYR B CA 1
ATOM 3694 C C . TYR B 1 177 ? -7.363 17.984 10.258 1 95.19 177 TYR B C 1
ATOM 3696 O O . TYR B 1 177 ? -7.391 16.859 9.734 1 95.19 177 TYR B O 1
ATOM 3704 N N . LEU B 1 178 ? -6.902 18.188 11.453 1 94.44 178 LEU B N 1
ATOM 3705 C CA . LEU B 1 178 ? -6.531 17.109 12.367 1 94.44 178 LEU B CA 1
ATOM 3706 C C . LEU B 1 178 ? -7.238 17.266 13.703 1 94.44 178 LEU B C 1
ATOM 3708 O O . LEU B 1 178 ? -7.211 18.344 14.312 1 94.44 178 LEU B O 1
ATOM 3712 N N . ARG B 1 179 ? -7.855 16.234 14.133 1 95.06 179 ARG B N 1
ATOM 3713 C CA . ARG B 1 179 ? -8.469 16.188 15.453 1 95.06 179 ARG B CA 1
ATOM 3714 C C . ARG B 1 179 ? -8.172 14.859 16.141 1 95.06 179 ARG B C 1
ATOM 3716 O O . ARG B 1 179 ? -8.211 13.805 15.508 1 95.06 179 ARG B O 1
ATOM 3723 N N . CYS B 1 180 ? -7.832 14.969 17.359 1 95.19 180 CYS B N 1
ATOM 3724 C CA . CYS B 1 180 ? -7.531 13.781 18.156 1 95.19 180 CYS B CA 1
ATOM 3725 C C . CYS B 1 180 ? -8.367 13.75 19.422 1 95.19 180 CYS B C 1
ATOM 3727 O O . CYS B 1 180 ? -8.859 14.789 19.875 1 95.19 180 CYS B O 1
ATOM 3729 N N . CYS B 1 181 ? -8.633 12.586 19.953 1 95.44 181 CYS B N 1
ATOM 3730 C CA . CYS B 1 181 ? -9.352 12.406 21.219 1 95.44 181 CYS B CA 1
ATOM 3731 C C . CYS B 1 181 ? -8.867 11.156 21.938 1 95.44 181 CYS B C 1
ATOM 3733 O O . CYS B 1 181 ? -8.172 10.32 21.359 1 95.44 181 CYS B O 1
ATOM 3735 N N . ASN B 1 182 ? -9.172 11.125 23.297 1 93.12 182 ASN B N 1
ATOM 3736 C CA . ASN B 1 182 ? -8.5 10.117 24.125 1 93.12 182 ASN B CA 1
ATOM 3737 C C . ASN B 1 182 ? -9.508 9.195 24.797 1 93.12 182 ASN B C 1
ATOM 3739 O O . ASN B 1 182 ? -9.273 8.734 25.922 1 93.12 182 ASN B O 1
ATOM 3743 N N . SER B 1 183 ? -10.555 9.023 24.203 1 92 183 SER B N 1
ATOM 3744 C CA . SER B 1 183 ? -11.508 8.023 24.688 1 92 183 SER B CA 1
ATOM 3745 C C . SER B 1 183 ? -11.938 7.082 23.562 1 92 183 SER B C 1
ATOM 3747 O O . SER B 1 183 ? -11.734 7.383 22.391 1 92 183 SER B O 1
ATOM 3749 N N . THR B 1 184 ? -12.461 5.957 23.891 1 90.12 184 THR B N 1
ATOM 3750 C CA . THR B 1 184 ? -12.836 4.934 22.922 1 90.12 184 THR B CA 1
ATOM 3751 C C . THR B 1 184 ? -13.898 5.461 21.953 1 90.12 184 THR B C 1
ATOM 3753 O O . THR B 1 184 ? -14.883 6.066 22.391 1 90.12 184 THR B O 1
ATOM 3756 N N . LYS B 1 185 ? -13.703 5.305 20.719 1 93.25 185 LYS B N 1
ATOM 3757 C CA . LYS B 1 185 ? -14.594 5.598 19.594 1 93.25 185 LYS B CA 1
ATOM 3758 C C . LYS B 1 185 ? -15 7.066 19.578 1 93.25 185 LYS B C 1
ATOM 3760 O O . LYS B 1 185 ? -16.047 7.422 19.047 1 93.25 185 LYS B O 1
ATOM 3765 N N . CYS B 1 186 ? -14.078 7.852 20.172 1 94.81 186 CYS B N 1
ATOM 3766 C CA . CYS B 1 186 ? -14.414 9.266 20.281 1 94.81 186 CYS B CA 1
ATOM 3767 C C . CYS B 1 186 ? -14.266 9.969 18.938 1 94.81 186 CYS B C 1
ATOM 3769 O O . CYS B 1 186 ? -14.742 11.094 18.766 1 94.81 186 CYS B O 1
ATOM 3771 N N . ASN B 1 187 ? -13.656 9.375 17.969 1 94.44 187 ASN B N 1
ATOM 3772 C CA . ASN B 1 187 ? -13.43 10.023 16.688 1 94.44 187 ASN B CA 1
ATOM 3773 C C . ASN B 1 187 ? -14.531 9.688 15.688 1 94.44 187 ASN B C 1
ATOM 3775 O O . ASN B 1 187 ? -14.367 9.883 14.484 1 94.44 187 ASN B O 1
ATOM 3779 N N . GLY B 1 188 ? -15.586 9.211 16.219 1 92.19 188 GLY B N 1
ATOM 3780 C CA . GLY B 1 188 ? -16.719 8.914 15.352 1 92.19 188 GLY B CA 1
ATOM 3781 C C . GLY B 1 188 ? -17.562 10.133 15.023 1 92.19 188 GLY B C 1
ATOM 3782 O O . GLY B 1 188 ? -17.203 11.258 15.383 1 92.19 188 GLY B O 1
ATOM 3783 N N . GLY B 1 189 ? -18.672 9.93 14.234 1 86.75 189 GLY B N 1
ATOM 3784 C CA . GLY B 1 189 ? -19.578 11.023 13.891 1 86.75 189 GLY B CA 1
ATOM 3785 C C . GLY B 1 189 ? -19.5 11.414 12.43 1 86.75 189 GLY B C 1
ATOM 3786 O O . GLY B 1 189 ? -18.922 10.688 11.609 1 86.75 189 GLY B O 1
ATOM 3787 N N . PRO B 1 190 ? -20.172 12.531 12.117 1 85.88 190 PRO B N 1
ATOM 3788 C CA . PRO B 1 190 ? -20.156 12.977 10.719 1 85.88 190 PRO B CA 1
ATOM 3789 C C . PRO B 1 190 ? -18.766 13.422 10.266 1 85.88 190 PRO B C 1
ATOM 3791 O O . PRO B 1 190 ? -17.984 13.945 11.062 1 85.88 190 PRO B O 1
ATOM 3794 N N . VAL B 1 191 ? -18.516 13.195 9.016 1 85.75 191 VAL B N 1
ATOM 3795 C CA . VAL B 1 191 ? -17.219 13.602 8.469 1 85.75 191 VAL B CA 1
ATOM 3796 C C . VAL B 1 191 ? -17.094 15.125 8.508 1 85.75 191 VAL B C 1
ATOM 3798 O O . VAL B 1 191 ? -18.078 15.836 8.25 1 85.75 191 VAL B O 1
ATOM 3801 N N . ILE B 1 192 ? -15.938 15.57 8.781 1 89.69 192 ILE B N 1
ATOM 3802 C CA . ILE B 1 192 ? -15.656 17 8.812 1 89.69 192 ILE B CA 1
ATOM 3803 C C . ILE B 1 192 ? -15.383 17.5 7.398 1 89.69 192 ILE B C 1
ATOM 3805 O O . ILE B 1 192 ? -14.547 16.953 6.684 1 89.69 192 ILE B O 1
ATOM 3809 N N . GLU B 1 193 ? -16.188 18.5 6.988 1 90.38 193 GLU B N 1
ATOM 3810 C CA . GLU B 1 193 ? -15.969 19.188 5.715 1 90.38 193 GLU B CA 1
ATOM 3811 C C . GLU B 1 193 ? -15.789 20.688 5.918 1 90.38 193 GLU B C 1
ATOM 3813 O O . GLU B 1 193 ? -16.453 21.297 6.758 1 90.38 193 GLU B O 1
ATOM 3818 N N . LEU B 1 194 ? -14.867 21.188 5.141 1 93.5 194 LEU B N 1
ATOM 3819 C CA . LEU B 1 194 ? -14.594 22.609 5.281 1 93.5 194 LEU B CA 1
ATOM 3820 C C . LEU B 1 194 ? -15.867 23.438 5.086 1 93.5 194 LEU B C 1
ATOM 3822 O O . LEU B 1 194 ? -16.141 24.359 5.855 1 93.5 194 LEU B O 1
ATOM 3826 N N . LYS B 1 195 ? -16.688 23.109 4.043 1 90.19 195 LYS B N 1
ATOM 3827 C CA . LYS B 1 195 ? -17.891 23.859 3.693 1 90.19 195 LYS B CA 1
ATOM 3828 C C . LYS B 1 195 ? -18.906 23.828 4.832 1 90.19 195 LYS B C 1
ATOM 3830 O O . LYS B 1 195 ? -19.766 24.703 4.934 1 90.19 195 LYS B O 1
ATOM 3835 N N . ASN B 1 196 ? -18.797 22.844 5.703 1 91.88 196 ASN B N 1
ATOM 3836 C CA . ASN B 1 196 ? -19.75 22.688 6.789 1 91.88 196 ASN B CA 1
ATOM 3837 C C . ASN B 1 196 ? -19.281 23.375 8.07 1 91.88 196 ASN B C 1
ATOM 3839 O O . ASN B 1 196 ? -20.031 23.453 9.047 1 91.88 196 ASN B O 1
ATOM 3843 N N . LEU B 1 197 ? -18.062 23.781 8.07 1 95 197 LEU B N 1
ATOM 3844 C CA . LEU B 1 197 ? -17.578 24.531 9.219 1 95 197 LEU B CA 1
ATOM 3845 C C . LEU B 1 197 ? -18.109 25.969 9.195 1 95 197 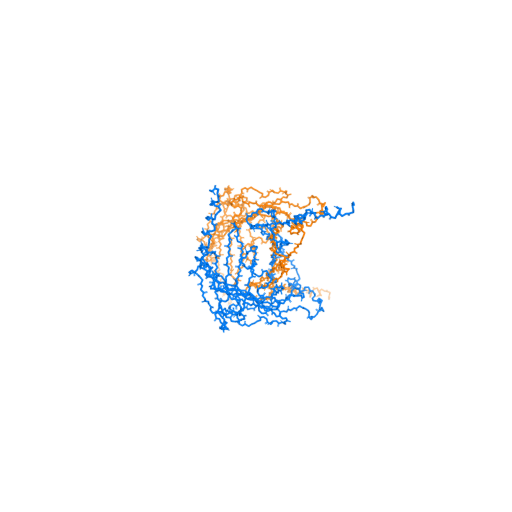LEU B C 1
ATOM 3847 O O . LEU B 1 197 ? -18.141 26.594 8.133 1 95 197 LEU B O 1
ATOM 3851 N N . PRO B 1 198 ? -18.562 26.469 10.258 1 94.81 198 PRO B N 1
ATOM 3852 C CA . PRO B 1 198 ? -19.125 27.812 10.281 1 94.81 198 PRO B CA 1
ATOM 3853 C C . PRO B 1 198 ? -18.078 28.906 10.078 1 94.81 198 PRO B C 1
ATOM 3855 O O . PRO B 1 198 ? -16.938 28.766 10.547 1 94.81 198 PRO B O 1
ATOM 3858 N N . PRO B 1 199 ? -18.531 30 9.367 1 94.75 199 PRO B N 1
ATOM 3859 C CA . PRO B 1 199 ? -17.609 31.141 9.344 1 94.75 199 PRO B CA 1
ATOM 3860 C C . PRO B 1 199 ? -17.266 31.641 10.742 1 94.75 199 PRO B C 1
ATOM 3862 O O . PRO B 1 199 ? -18.109 31.641 11.633 1 94.75 199 PRO B O 1
ATOM 3865 N N . ASN B 1 200 ? -16.047 32.062 10.992 1 96.44 200 ASN B N 1
ATOM 3866 C CA . ASN B 1 200 ? -15.664 32.469 12.344 1 96.44 200 ASN B CA 1
ATOM 3867 C C . ASN B 1 200 ? -15.43 33.969 12.438 1 96.44 200 ASN B C 1
ATOM 3869 O O . ASN B 1 200 ? -15 34.469 13.477 1 96.44 200 ASN B O 1
ATOM 3873 N N . GLY B 1 201 ? -15.68 34.719 11.375 1 96.5 201 GLY B N 1
ATOM 3874 C CA . GLY B 1 201 ? -15.633 36.156 11.398 1 96.5 201 GLY B CA 1
ATOM 3875 C C . GLY B 1 201 ? -14.266 36.719 11.047 1 96.5 201 GLY B C 1
ATOM 3876 O O . GLY B 1 201 ? -14.078 37.938 11.039 1 96.5 201 GLY B O 1
ATOM 3877 N N . VAL B 1 202 ? -13.336 35.844 10.844 1 97.75 202 VAL B N 1
ATOM 3878 C CA . VAL B 1 202 ? -11.984 36.25 10.508 1 97.75 202 VAL B CA 1
ATOM 3879 C C . VAL B 1 202 ? -11.742 36.094 9.008 1 97.75 202 VAL B C 1
ATOM 3881 O O . VAL B 1 202 ? -12.219 35.125 8.406 1 97.75 202 VAL B O 1
ATOM 3884 N N . GLN B 1 203 ? -11.102 37.125 8.438 1 97.88 203 GLN B N 1
ATOM 3885 C CA . GLN B 1 203 ? -10.703 37.031 7.039 1 97.88 203 GLN B CA 1
ATOM 3886 C C . GLN B 1 203 ? -9.188 37.031 6.895 1 97.88 203 GLN B C 1
ATOM 3888 O O . GLN B 1 203 ? -8.5 37.781 7.613 1 97.88 203 GLN B O 1
ATOM 3893 N N . CYS B 1 204 ? -8.711 36.156 6.062 1 97.88 204 CYS B N 1
ATOM 3894 C CA . CYS B 1 204 ? -7.273 36.094 5.801 1 97.88 204 CYS B CA 1
ATOM 3895 C C . CYS B 1 204 ? -7 36.062 4.301 1 97.88 204 CYS B C 1
ATOM 3897 O O . CYS B 1 204 ? -7.84 35.625 3.52 1 97.88 204 CYS B O 1
ATOM 3899 N N . TYR B 1 205 ? -5.824 36.594 3.943 1 96.38 205 TYR B N 1
ATOM 3900 C CA . TYR B 1 205 ? -5.402 36.469 2.551 1 96.38 205 TYR B CA 1
ATOM 3901 C C . TYR B 1 205 ? -5.008 35.031 2.227 1 96.38 205 TYR B C 1
ATOM 3903 O O . TYR B 1 205 ? -4.387 34.375 3.049 1 96.38 205 TYR B O 1
ATOM 3911 N N . SER B 1 206 ? -5.453 34.625 1.068 1 95.75 206 SER B N 1
ATOM 3912 C CA . SER B 1 206 ? -5.184 33.281 0.575 1 95.75 206 SER B CA 1
ATOM 3913 C C . SER B 1 206 ? -4.355 33.312 -0.705 1 95.75 206 SER B C 1
ATOM 3915 O O . SER B 1 206 ? -4.684 34.031 -1.642 1 95.75 206 SER B O 1
ATOM 3917 N N . CYS B 1 207 ? -3.285 32.438 -0.693 1 93.69 207 CYS B N 1
ATOM 3918 C CA . CYS B 1 207 ? -2.537 32.25 -1.928 1 93.69 207 CYS B CA 1
ATOM 3919 C C . CYS B 1 207 ? -1.579 31.062 -1.79 1 93.69 207 CYS B C 1
ATOM 3921 O O . CYS B 1 207 ? -1.276 30.625 -0.677 1 93.69 207 CYS B O 1
ATOM 3923 N N . GLU B 1 208 ? -1.232 30.469 -2.875 1 90.25 208 GLU B N 1
ATOM 3924 C CA . GLU B 1 208 ? -0.191 29.438 -2.979 1 90.25 208 GLU B CA 1
ATOM 3925 C C . GLU B 1 208 ? 0.643 29.641 -4.242 1 90.25 208 GLU B C 1
ATOM 3927 O O . GLU B 1 208 ? 0.108 29.625 -5.352 1 90.25 208 GLU B O 1
ATOM 3932 N N . GLY B 1 209 ? 1.879 29.812 -4.027 1 88.06 209 GLY B N 1
ATOM 3933 C CA . GLY B 1 209 ? 2.738 29.984 -5.191 1 88.06 209 GLY B CA 1
ATOM 3934 C C . GLY B 1 209 ? 3.943 30.859 -4.926 1 88.06 209 GLY B C 1
ATOM 3935 O O . GLY B 1 209 ? 4.535 30.797 -3.846 1 88.06 209 GLY B O 1
ATOM 3936 N N . ASN B 1 210 ? 4.375 31.484 -5.961 1 83.56 210 ASN B N 1
ATOM 3937 C CA . ASN B 1 210 ? 5.469 32.438 -5.816 1 83.56 210 ASN B CA 1
ATOM 3938 C C . ASN B 1 210 ? 5.02 33.844 -6.141 1 83.56 210 ASN B C 1
ATOM 3940 O O . ASN B 1 210 ? 3.832 34.094 -6.367 1 83.56 210 ASN B O 1
ATOM 3944 N N . SER B 1 211 ? 5.938 34.812 -6.012 1 77.75 211 SER B N 1
ATOM 3945 C CA . SER B 1 211 ? 5.609 36.219 -6.148 1 77.75 211 SER B CA 1
ATOM 3946 C C . SER B 1 211 ? 5.094 36.531 -7.547 1 77.75 211 SER B C 1
ATOM 3948 O O . SER B 1 211 ? 4.391 37.531 -7.746 1 77.75 211 SER B O 1
ATOM 3950 N N . THR B 1 212 ? 5.41 35.625 -8.484 1 77.38 212 THR B N 1
ATOM 3951 C CA . THR B 1 212 ? 4.996 35.875 -9.859 1 77.38 212 THR B CA 1
ATOM 3952 C C . THR B 1 212 ? 3.766 35.062 -10.219 1 77.38 212 THR B C 1
ATOM 3954 O O . THR B 1 212 ? 2.938 35.469 -11.023 1 77.38 212 THR B O 1
ATOM 3957 N N . HIS B 1 213 ? 3.686 33.969 -9.641 1 81.06 213 HIS B N 1
ATOM 3958 C CA . HIS B 1 213 ? 2.578 33.062 -9.945 1 81.06 213 HIS B CA 1
ATOM 3959 C C . HIS B 1 213 ? 1.944 32.531 -8.672 1 81.06 213 HIS B C 1
ATOM 3961 O O . HIS B 1 213 ? 2.641 31.984 -7.809 1 81.06 213 HIS B O 1
ATOM 3967 N N . GLY B 1 214 ? 0.666 32.75 -8.508 1 81.56 214 GLY B N 1
ATOM 3968 C CA . GLY B 1 214 ? -0.095 32.188 -7.406 1 81.56 214 GLY B CA 1
ATOM 3969 C C . GLY B 1 214 ? -0.259 33.125 -6.238 1 81.56 214 GLY B C 1
ATOM 3970 O O . GLY B 1 214 ? -1.286 33.125 -5.555 1 81.56 214 GLY B O 1
ATOM 3971 N N . CYS B 1 215 ? 0.845 33.875 -6.004 1 88.31 215 CYS B N 1
ATOM 3972 C CA . CYS B 1 215 ? 0.772 34.781 -4.875 1 88.31 215 CYS B CA 1
ATOM 3973 C C . CYS B 1 215 ? 1.184 36.188 -5.293 1 88.31 215 CYS B C 1
ATOM 3975 O O . CYS B 1 215 ? 1.796 36.906 -4.508 1 88.31 215 CYS B O 1
ATOM 3977 N N . SER B 1 216 ? 0.932 36.469 -6.531 1 82.38 216 SER B N 1
ATOM 3978 C CA . SER B 1 216 ? 1.123 37.844 -6.977 1 82.38 216 SER B CA 1
ATOM 3979 C C . SER B 1 216 ? 0.094 38.781 -6.348 1 82.38 216 SER B C 1
ATOM 3981 O O . SER B 1 216 ? -0.88 38.312 -5.746 1 82.38 216 SER B O 1
ATOM 3983 N N . SER B 1 217 ? 0.326 40.125 -6.508 1 78.38 217 SER B N 1
ATOM 3984 C CA . SER B 1 217 ? -0.56 41.125 -5.906 1 78.38 217 SER B CA 1
ATOM 3985 C C . SER B 1 217 ? -1.992 40.969 -6.406 1 78.38 217 SER B C 1
ATOM 3987 O O . SER B 1 217 ? -2.945 41.219 -5.668 1 78.38 217 SER B O 1
ATOM 3989 N N . SER B 1 218 ? -2.117 40.406 -7.625 1 79 218 SER B N 1
ATOM 3990 C CA . SER B 1 218 ? -3.441 40.25 -8.211 1 79 218 SER B CA 1
ATOM 3991 C C . SER B 1 218 ? -4.039 38.906 -7.859 1 79 218 SER B C 1
ATOM 3993 O O . SER B 1 218 ? -5.238 38.688 -8.047 1 79 218 SER B O 1
ATOM 3995 N N . GLU B 1 219 ? -3.229 38.062 -7.27 1 82.56 219 GLU B N 1
ATOM 3996 C CA . GLU B 1 219 ? -3.691 36.688 -7.062 1 82.56 219 GLU B CA 1
ATOM 3997 C C . GLU B 1 219 ? -3.986 36.438 -5.59 1 82.56 219 GLU B C 1
ATOM 3999 O O . GLU B 1 219 ? -4.504 35.375 -5.234 1 82.56 219 GLU B O 1
ATOM 4004 N N . ASN B 1 220 ? -3.707 37.406 -4.793 1 86.94 220 ASN B N 1
ATOM 4005 C CA . ASN B 1 220 ? -4.09 37.281 -3.391 1 86.94 220 ASN B CA 1
ATOM 4006 C C . ASN B 1 220 ? -5.582 37.562 -3.197 1 86.94 220 ASN B C 1
ATOM 4008 O O . ASN B 1 220 ? -6.141 38.5 -3.775 1 86.94 220 ASN B O 1
ATOM 4012 N N . SER B 1 221 ? -6.238 36.688 -2.533 1 90.88 221 SER B N 1
ATOM 4013 C CA . SER B 1 221 ? -7.664 36.875 -2.279 1 90.88 221 SER B CA 1
ATOM 4014 C C . SER B 1 221 ? -7.977 36.781 -0.79 1 90.88 221 SER B C 1
ATOM 4016 O O . SER B 1 221 ? -7.402 35.969 -0.076 1 90.88 221 SER B O 1
ATOM 4018 N N . LEU B 1 222 ? -8.75 37.75 -0.406 1 94.38 222 LEU B N 1
ATOM 4019 C CA . LEU B 1 222 ? -9.258 37.688 0.959 1 94.38 222 LEU B CA 1
ATOM 4020 C C . LEU B 1 222 ? -10.367 36.656 1.076 1 94.38 222 LEU B C 1
ATOM 4022 O O . LEU B 1 222 ? -11.344 36.688 0.315 1 94.38 222 LEU B O 1
ATOM 4026 N N . ILE B 1 223 ? -10.219 35.719 2.008 1 96.5 223 ILE B N 1
ATOM 4027 C CA . ILE B 1 223 ? -11.219 34.688 2.158 1 96.5 223 ILE B CA 1
ATOM 4028 C C . ILE B 1 223 ? -11.758 34.688 3.588 1 96.5 223 ILE B C 1
ATOM 4030 O O . ILE B 1 223 ? -11.117 35.219 4.496 1 96.5 223 ILE B O 1
ATOM 4034 N N . ASP B 1 224 ? -13.016 34.094 3.75 1 97.5 224 ASP B N 1
ATOM 4035 C CA . ASP B 1 224 ? -13.602 33.906 5.074 1 97.5 224 ASP B CA 1
ATOM 4036 C C . ASP B 1 224 ? -13.047 32.625 5.734 1 97.5 224 ASP B C 1
ATOM 4038 O O . ASP B 1 224 ? -13.148 31.531 5.184 1 97.5 224 ASP B O 1
ATOM 4042 N N . CYS B 1 225 ? -12.461 32.844 6.836 1 98.19 225 CYS B N 1
ATOM 4043 C CA . CYS B 1 225 ? -11.977 31.703 7.598 1 98.19 225 CYS B CA 1
ATOM 4044 C C . CYS B 1 225 ? -13.133 30.969 8.273 1 98.19 225 CYS B C 1
ATOM 4046 O O . CYS B 1 225 ? -14.18 31.562 8.539 1 98.19 225 CYS B O 1
ATOM 4048 N N . ARG B 1 226 ? -12.953 29.734 8.414 1 97.38 226 ARG B N 1
ATOM 4049 C CA . ARG B 1 226 ? -14.039 28.906 8.922 1 97.38 226 ARG B CA 1
ATOM 4050 C C . ARG B 1 226 ? -13.578 28.047 10.102 1 97.38 226 ARG B C 1
ATOM 4052 O O . ARG B 1 226 ? -12.406 27.672 10.18 1 97.38 226 ARG B O 1
ATOM 4059 N N . GLY B 1 227 ? -14.578 27.766 11.023 1 96.56 227 GLY B N 1
ATOM 4060 C CA . GLY B 1 227 ? -14.305 26.844 12.109 1 96.56 227 GLY B CA 1
ATOM 4061 C C . GLY B 1 227 ? -13.266 27.359 13.086 1 96.56 227 GLY B C 1
ATOM 4062 O O . GLY B 1 227 ? -13.336 28.516 13.531 1 96.56 227 GLY B O 1
ATOM 4063 N N . PRO B 1 228 ? -12.375 26.375 13.508 1 96.31 228 PRO B N 1
ATOM 4064 C CA . PRO B 1 228 ? -11.391 26.766 14.516 1 96.31 228 PRO B CA 1
ATOM 4065 C C . PRO B 1 228 ? -10.219 27.547 13.93 1 96.31 228 PRO B C 1
ATOM 4067 O O . PRO B 1 228 ? -9.352 28.016 14.672 1 96.31 228 PRO B O 1
ATOM 4070 N N . MET B 1 229 ? -10.133 27.719 12.648 1 97.88 229 MET B N 1
ATOM 4071 C CA . MET B 1 229 ? -9.039 28.422 11.992 1 97.88 229 MET B CA 1
ATOM 4072 C C . MET B 1 229 ? -9.25 29.938 12.047 1 97.88 229 MET B C 1
ATOM 4074 O O . MET B 1 229 ? -9.672 30.547 11.062 1 97.88 229 MET B O 1
ATOM 4078 N N . ASN B 1 230 ? -8.82 30.5 13.195 1 97 230 ASN B N 1
ATOM 4079 C CA . ASN B 1 230 ? -9.156 31.891 13.484 1 97 230 ASN B CA 1
ATOM 4080 C C . ASN B 1 230 ? -7.914 32.781 13.484 1 97 230 ASN B C 1
ATOM 4082 O O . ASN B 1 230 ? -7.891 33.812 14.141 1 97 230 ASN B O 1
ATOM 4086 N N . GLN B 1 231 ? -6.906 32.344 12.836 1 97.56 231 GLN B N 1
ATOM 4087 C CA . GLN B 1 231 ? -5.691 33.125 12.664 1 97.56 231 GLN B CA 1
ATOM 4088 C C . GLN B 1 231 ? -5.227 33.125 11.211 1 97.56 231 GLN B C 1
ATOM 4090 O O . GLN B 1 231 ? -5.648 32.25 10.43 1 97.56 231 GLN B O 1
ATOM 4095 N N . CYS B 1 232 ? -4.441 34.188 10.883 1 98.12 232 CYS B N 1
ATOM 4096 C CA . CYS B 1 232 ? -3.9 34.25 9.531 1 98.12 232 CYS B CA 1
ATOM 4097 C C . CYS B 1 232 ? -2.445 33.781 9.5 1 98.12 232 CYS B C 1
ATOM 4099 O O . CYS B 1 232 ? -1.685 34.062 10.43 1 98.12 232 CYS B O 1
ATOM 4101 N N . LEU B 1 233 ? -2.166 33.031 8.484 1 97.38 233 LEU B N 1
ATOM 4102 C CA . LEU B 1 233 ? -0.824 32.469 8.352 1 97.38 233 LEU B CA 1
ATOM 4103 C C . LEU B 1 233 ? -0.185 32.906 7.031 1 97.38 233 LEU B C 1
ATOM 4105 O O . LEU B 1 233 ? -0.861 32.969 6.004 1 97.38 233 LEU B O 1
ATOM 4109 N N . GLU B 1 234 ? 1.109 33.219 7.109 1 95.31 234 GLU B N 1
ATOM 4110 C CA . GLU B 1 234 ? 1.993 33.344 5.953 1 95.31 234 GLU B CA 1
ATOM 4111 C C . GLU B 1 234 ? 3.229 32.438 6.117 1 95.31 234 GLU B C 1
ATOM 4113 O O . GLU B 1 234 ? 3.922 32.531 7.133 1 95.31 234 GLU B O 1
ATOM 4118 N N . ALA B 1 235 ? 3.381 31.641 5.188 1 93.81 235 ALA B N 1
ATOM 4119 C CA . ALA B 1 235 ? 4.562 30.797 5.211 1 93.81 235 ALA B CA 1
ATOM 4120 C C . ALA B 1 235 ? 5.352 30.906 3.912 1 93.81 235 ALA B C 1
ATOM 4122 O O . ALA B 1 235 ? 4.77 31 2.83 1 93.81 235 ALA B O 1
ATOM 4123 N N . THR B 1 236 ? 6.645 30.969 4.062 1 90.38 236 THR B N 1
ATOM 4124 C CA . THR B 1 236 ? 7.543 30.969 2.914 1 90.38 236 THR B CA 1
ATOM 4125 C C . THR B 1 236 ? 8.57 29.844 3.037 1 90.38 236 THR B C 1
ATOM 4127 O O . THR B 1 236 ? 9.039 29.531 4.137 1 90.38 236 THR B O 1
ATOM 4130 N N . GLY B 1 237 ? 8.844 29.266 1.932 1 88.19 237 GLY B N 1
ATOM 4131 C CA . GLY B 1 237 ? 9.852 28.219 1.91 1 88.19 237 GLY B CA 1
ATOM 4132 C C . GLY B 1 237 ? 10.312 27.859 0.51 1 88.19 237 GLY B C 1
ATOM 4133 O O . GLY B 1 237 ? 10.016 28.578 -0.448 1 88.19 237 GLY B O 1
ATOM 4134 N N . THR B 1 238 ? 11.141 26.859 0.449 1 82.25 238 THR B N 1
ATOM 4135 C CA . THR B 1 238 ? 11.672 26.406 -0.831 1 82.25 238 THR B CA 1
ATOM 4136 C C . THR B 1 238 ? 11.141 25.016 -1.17 1 82.25 238 THR B C 1
ATOM 4138 O O . THR B 1 238 ? 10.992 24.156 -0.285 1 82.25 238 THR B O 1
ATOM 4141 N N . LYS B 1 239 ? 10.727 24.891 -2.408 1 73.5 239 LYS B N 1
ATOM 4142 C CA . LYS B 1 239 ? 10.25 23.594 -2.908 1 73.5 239 LYS B CA 1
ATOM 4143 C C . LYS B 1 239 ? 11.086 23.125 -4.098 1 73.5 239 LYS B C 1
ATOM 4145 O O . LYS B 1 239 ? 11.367 23.906 -5.012 1 73.5 239 LYS B O 1
ATOM 4150 N N . GLY B 1 240 ? 11.531 21.859 -4.148 1 60 240 GLY B N 1
ATOM 4151 C CA . GLY B 1 240 ? 12.281 21.297 -5.266 1 60 240 GLY B CA 1
ATOM 4152 C C . GLY B 1 240 ? 13.586 22.031 -5.531 1 60 240 GLY B C 1
ATOM 4153 O O . GLY B 1 240 ? 14.398 22.219 -4.621 1 60 240 GLY B O 1
ATOM 4154 N N . GLU B 1 241 ? 13.719 22.359 -6.941 1 63.78 241 GLU B N 1
ATOM 4155 C CA . GLU B 1 241 ? 14.93 23.016 -7.434 1 63.78 241 GLU B CA 1
ATOM 4156 C C . GLU B 1 241 ? 14.984 24.469 -6.988 1 63.78 241 GLU B C 1
ATOM 4158 O O . GLU B 1 241 ? 15.148 25.375 -7.816 1 63.78 241 GLU B O 1
ATOM 4163 N N . ASN B 1 242 ? 14.82 24.828 -5.707 1 66.31 242 ASN B N 1
ATOM 4164 C CA . ASN B 1 242 ? 15.047 26.109 -5.051 1 66.31 242 ASN B CA 1
ATOM 4165 C C . ASN B 1 242 ? 13.984 27.141 -5.434 1 66.31 242 ASN B C 1
ATOM 4167 O O . ASN B 1 242 ? 14.289 28.312 -5.633 1 66.31 242 ASN B O 1
ATOM 4171 N N . LYS B 1 243 ? 12.891 26.734 -5.797 1 79.38 243 LYS B N 1
ATOM 4172 C CA . LYS B 1 243 ? 11.789 27.672 -6.031 1 79.38 243 LYS B CA 1
ATOM 4173 C C . LYS B 1 243 ? 11.164 28.125 -4.719 1 79.38 243 LYS B C 1
ATOM 4175 O O . LYS B 1 243 ? 10.703 27.297 -3.922 1 79.38 243 LYS B O 1
ATOM 4180 N N . THR B 1 244 ? 11.203 29.438 -4.598 1 85.75 244 THR B N 1
ATOM 4181 C CA . THR B 1 244 ? 10.578 30 -3.408 1 85.75 244 THR B CA 1
ATOM 4182 C C . THR B 1 244 ? 9.062 29.938 -3.508 1 85.75 244 THR B C 1
ATOM 4184 O O . THR B 1 244 ? 8.484 30.266 -4.547 1 85.75 244 THR B O 1
ATOM 4187 N N . VAL B 1 245 ? 8.406 29.438 -2.43 1 89.62 245 VAL B N 1
ATOM 4188 C CA . VAL B 1 245 ? 6.957 29.281 -2.402 1 89.62 245 VAL B CA 1
ATOM 4189 C C . VAL B 1 245 ? 6.383 30.016 -1.193 1 89.62 245 VAL B C 1
ATOM 4191 O O . VAL B 1 245 ? 6.977 30 -0.113 1 89.62 245 VAL B O 1
ATOM 4194 N N . THR B 1 246 ? 5.348 30.719 -1.484 1 92.25 246 THR B N 1
ATOM 4195 C CA . THR B 1 246 ? 4.605 31.391 -0.42 1 92.25 246 THR B CA 1
ATOM 4196 C C . THR B 1 246 ? 3.207 30.797 -0.287 1 92.25 246 THR B C 1
ATOM 4198 O O . THR B 1 246 ? 2.551 30.5 -1.29 1 92.25 246 THR B O 1
ATOM 4201 N N . VAL B 1 247 ? 2.809 30.594 0.952 1 94 247 VAL B N 1
ATOM 4202 C CA . VAL B 1 247 ? 1.462 30.109 1.23 1 94 247 VAL B CA 1
ATOM 4203 C C . VAL B 1 247 ? 0.793 31 2.273 1 94 247 VAL B C 1
ATOM 4205 O O . VAL B 1 247 ? 1.394 31.328 3.301 1 94 247 VAL B O 1
ATOM 4208 N N . ARG B 1 248 ? -0.401 31.438 1.93 1 96.06 248 ARG B N 1
ATOM 4209 C CA . ARG B 1 248 ? -1.213 32.219 2.867 1 96.06 248 ARG B CA 1
ATOM 4210 C C . ARG B 1 248 ? -2.57 31.547 3.084 1 96.06 248 ARG B C 1
ATOM 4212 O O . ARG B 1 248 ? -3.125 30.938 2.164 1 96.06 248 ARG B O 1
ATOM 4219 N N . GLY B 1 249 ? -3.023 31.719 4.32 1 97.5 249 GLY B N 1
ATOM 4220 C CA . GLY B 1 249 ? -4.336 31.141 4.582 1 97.5 249 GLY B CA 1
ATOM 4221 C C . GLY B 1 249 ? -4.762 31.266 6.035 1 97.5 249 GLY B C 1
ATOM 4222 O O . GLY B 1 249 ? -4.199 32.062 6.785 1 97.5 249 GLY B O 1
ATOM 4223 N N . CYS B 1 250 ? -5.895 30.547 6.371 1 98.12 250 CYS B N 1
ATOM 4224 C CA . CYS B 1 250 ? -6.492 30.5 7.703 1 98.12 250 CYS B CA 1
ATOM 4225 C C . CYS B 1 250 ? -5.953 29.328 8.508 1 98.12 250 CYS B C 1
ATOM 4227 O O . CYS B 1 250 ? -5.809 28.219 7.98 1 98.12 250 CYS B O 1
ATOM 4229 N N . THR B 1 251 ? -5.625 29.578 9.734 1 97.69 251 THR B N 1
ATOM 4230 C CA . THR B 1 251 ? -4.992 28.5 10.492 1 97.69 251 THR B CA 1
ATOM 4231 C C . THR B 1 251 ? -5.469 28.516 11.945 1 97.69 251 THR B C 1
ATOM 4233 O O . THR B 1 251 ? -6.016 29.516 12.414 1 97.69 251 THR B O 1
ATOM 4236 N N . THR B 1 252 ? -5.387 27.359 12.625 1 96.88 252 THR B N 1
ATOM 4237 C CA . THR B 1 252 ? -5.434 27.312 14.078 1 96.88 252 THR B CA 1
ATOM 4238 C C . THR B 1 252 ? -4.086 27.703 14.68 1 96.88 252 THR B C 1
ATOM 4240 O O . THR B 1 252 ? -3.068 27.688 13.984 1 96.88 252 THR B O 1
ATOM 4243 N N . ALA B 1 253 ? -4.113 28.062 15.914 1 92.88 253 ALA B N 1
ATOM 4244 C CA . ALA B 1 253 ? -2.869 28.438 16.578 1 92.88 253 ALA B CA 1
ATOM 4245 C C . ALA B 1 253 ? -1.873 27.281 16.578 1 92.88 253 ALA B C 1
ATOM 4247 O O . ALA B 1 253 ? -0.667 27.5 16.422 1 92.88 253 ALA B O 1
ATOM 4248 N N . SER B 1 254 ? -2.352 26.078 16.75 1 91.5 254 SER B N 1
ATOM 4249 C CA . SER B 1 254 ? -1.496 24.891 16.812 1 91.5 254 SER B CA 1
ATOM 4250 C C . SER B 1 254 ? -0.784 24.641 15.492 1 91.5 254 SER B C 1
ATOM 4252 O O . SER B 1 254 ? 0.322 24.109 15.469 1 91.5 254 SER B O 1
ATOM 4254 N N . TRP B 1 255 ? -1.364 25 14.43 1 93.38 255 TRP B N 1
ATOM 4255 C CA . TRP B 1 255 ? -0.792 24.781 13.102 1 93.38 255 TRP B CA 1
ATOM 4256 C C . TRP B 1 255 ? 0.416 25.688 12.883 1 93.38 255 TRP B C 1
ATOM 4258 O O . TRP B 1 255 ? 1.264 25.406 12.031 1 93.38 255 TRP B O 1
ATOM 4268 N N . CYS B 1 256 ? 0.4 26.797 13.539 1 88.69 256 CYS B N 1
ATOM 4269 C CA . CYS B 1 256 ? 1.46 27.781 13.375 1 88.69 256 CYS B CA 1
ATOM 4270 C C . CYS B 1 256 ? 2.76 27.297 14 1 88.69 256 CYS B C 1
ATOM 4272 O O . CYS B 1 256 ? 3.826 27.859 13.75 1 88.69 256 CYS B O 1
ATOM 4274 N N . GLN B 1 257 ? 2.457 26.312 14.695 1 79.25 257 GLN B N 1
ATOM 4275 C CA . GLN B 1 257 ? 3.604 25.75 15.406 1 79.25 257 GLN B CA 1
ATOM 4276 C C . GLN B 1 257 ? 4.113 24.484 14.719 1 79.25 257 GLN B C 1
ATOM 4278 O O . GLN B 1 257 ? 3.492 24 13.773 1 79.25 257 GLN B O 1
ATOM 4283 N N . ASP B 1 258 ? 5.188 24.094 15.047 1 72.19 258 ASP B N 1
ATOM 4284 C CA . ASP B 1 258 ? 5.75 22.797 14.648 1 72.19 258 ASP B CA 1
ATOM 4285 C C . ASP B 1 258 ? 6.008 22.766 13.141 1 72.19 258 ASP B C 1
ATOM 4287 O O . ASP B 1 258 ? 6.27 23.797 12.523 1 72.19 258 ASP B O 1
ATOM 4291 N N . SER B 1 259 ? 6.074 21.531 12.578 1 77.25 259 SER B N 1
ATOM 4292 C CA . SER B 1 259 ? 6.531 21.328 11.211 1 77.25 259 SER B CA 1
ATOM 4293 C C . SER B 1 259 ? 5.359 21.078 10.266 1 77.25 259 SER B C 1
ATOM 4295 O O . SER B 1 259 ? 5.535 20.5 9.188 1 77.25 259 SER B O 1
ATOM 4297 N N . HIS B 1 260 ? 4.176 21.641 10.641 1 85.44 260 HIS B N 1
ATOM 4298 C CA . HIS B 1 260 ? 2.992 21.312 9.859 1 85.44 260 HIS B CA 1
ATOM 4299 C C . HIS B 1 260 ? 3.111 21.844 8.43 1 85.44 260 HIS B C 1
ATOM 4301 O O . HIS B 1 260 ? 2.83 21.125 7.473 1 85.44 260 HIS B O 1
ATOM 4307 N N . MET B 1 261 ? 3.582 23.047 8.305 1 86 261 MET B N 1
ATOM 4308 C CA . MET B 1 261 ? 3.693 23.656 6.98 1 86 261 MET B CA 1
ATOM 4309 C C . MET B 1 261 ? 4.738 22.922 6.141 1 86 261 MET B C 1
ATOM 4311 O O . MET B 1 261 ? 4.52 22.656 4.961 1 86 261 MET B O 1
ATOM 4315 N N . ALA B 1 262 ? 5.785 22.688 6.789 1 78 262 ALA B N 1
ATOM 4316 C CA . ALA B 1 262 ? 6.855 21.984 6.09 1 78 262 ALA B CA 1
ATOM 4317 C C . ALA B 1 262 ? 6.398 20.594 5.629 1 78 262 ALA B C 1
ATOM 4319 O O . ALA B 1 262 ? 6.656 20.203 4.488 1 78 262 ALA B O 1
ATOM 4320 N N . ASP B 1 263 ? 5.672 19.969 6.465 1 74.19 263 ASP B N 1
ATOM 4321 C CA . ASP B 1 263 ? 5.277 18.594 6.191 1 74.19 263 ASP B CA 1
ATOM 4322 C C . ASP B 1 263 ? 4.164 18.531 5.145 1 74.19 263 ASP B C 1
ATOM 4324 O O . ASP B 1 263 ? 4.176 17.672 4.262 1 74.19 263 ASP B O 1
ATOM 4328 N N . THR B 1 264 ? 3.234 19.391 5.281 1 79.06 264 THR B N 1
ATOM 4329 C CA . THR B 1 264 ? 2.062 19.359 4.414 1 79.06 264 THR B CA 1
ATOM 4330 C C . THR B 1 264 ? 2.41 19.859 3.014 1 79.06 264 THR B C 1
ATOM 4332 O O . THR B 1 264 ? 1.927 19.312 2.018 1 79.06 264 THR B O 1
ATOM 4335 N N . PHE B 1 265 ? 3.295 20.828 2.918 1 79.38 265 PHE B N 1
ATOM 4336 C CA . PHE B 1 265 ? 3.561 21.453 1.633 1 79.38 265 PHE B CA 1
ATOM 4337 C C . PHE B 1 265 ? 4.941 21.078 1.115 1 79.38 265 PHE B C 1
ATOM 4339 O O . PHE B 1 265 ? 5.387 21.594 0.083 1 79.38 265 PHE B O 1
ATOM 4346 N N . SER B 1 266 ? 5.59 20.203 1.828 1 72.06 266 SER B N 1
ATOM 4347 C CA . SER B 1 266 ? 6.918 19.734 1.451 1 72.06 266 SER B CA 1
ATOM 4348 C C . SER B 1 266 ? 7.879 20.891 1.23 1 72.06 266 SER B C 1
ATOM 4350 O O . SER B 1 266 ? 8.555 20.969 0.202 1 72.06 266 SER B O 1
ATOM 4352 N N . LEU B 1 267 ? 7.844 21.812 2.137 1 76.94 267 LEU B N 1
ATOM 4353 C CA . LEU B 1 267 ? 8.711 22.984 2.062 1 76.94 267 LEU B CA 1
ATOM 4354 C C . LEU B 1 267 ? 9.984 22.766 2.883 1 76.94 267 LEU B C 1
ATOM 4356 O O . LEU B 1 267 ? 9.961 22.062 3.895 1 76.94 267 LEU B O 1
ATOM 4360 N N . THR B 1 268 ? 11.039 23.312 2.342 1 72.44 268 THR B N 1
ATOM 4361 C CA . THR B 1 268 ? 12.273 23.375 3.107 1 72.44 268 THR B CA 1
ATOM 4362 C C . THR B 1 268 ? 12.586 24.812 3.512 1 72.44 268 THR B C 1
ATOM 4364 O O . THR B 1 268 ? 12.109 25.766 2.879 1 72.44 268 THR B O 1
ATOM 4367 N N . ARG B 1 269 ? 13.344 25.156 4.543 1 79.25 269 ARG B N 1
ATOM 4368 C CA . ARG B 1 269 ? 13.68 26.484 5.043 1 79.25 269 ARG B CA 1
ATOM 4369 C C . ARG B 1 269 ? 12.43 27.328 5.238 1 79.25 269 ARG B C 1
ATOM 4371 O O . ARG B 1 269 ? 12.336 28.453 4.723 1 79.25 269 ARG B O 1
ATOM 4378 N N . VAL B 1 270 ? 11.555 26.672 5.984 1 83.81 270 VAL B N 1
ATOM 4379 C CA . VAL B 1 270 ? 10.227 27.266 6.09 1 83.81 270 VAL B CA 1
ATOM 4380 C C . VAL B 1 270 ? 10.219 28.344 7.168 1 83.81 270 VAL B C 1
ATOM 4382 O O . VAL B 1 270 ? 10.828 28.172 8.227 1 83.81 270 VAL B O 1
ATOM 4385 N N . SER B 1 271 ? 9.711 29.453 6.805 1 88.06 271 SER B N 1
ATOM 4386 C CA . SER B 1 271 ? 9.406 30.516 7.758 1 88.06 271 SER B CA 1
ATOM 4387 C C . SER B 1 271 ? 7.898 30.734 7.875 1 88.06 271 SER B C 1
ATOM 4389 O O . SER B 1 271 ? 7.223 30.984 6.875 1 88.06 271 SER B O 1
ATOM 4391 N N . VAL B 1 272 ? 7.473 30.531 9.117 1 92.62 272 VAL B N 1
ATOM 4392 C CA . VAL B 1 272 ? 6.031 30.641 9.336 1 92.62 272 VAL B CA 1
ATOM 4393 C C . VAL B 1 272 ? 5.734 31.844 10.234 1 92.62 272 VAL B C 1
ATOM 4395 O O . VAL B 1 272 ? 6.41 32.062 11.242 1 92.62 272 VAL B O 1
ATOM 4398 N N . SER B 1 273 ? 4.824 32.656 9.766 1 94.19 273 SER B N 1
ATOM 4399 C CA . SER B 1 273 ? 4.328 33.781 10.562 1 94.19 273 SER B CA 1
ATOM 4400 C C . SER B 1 273 ? 2.812 33.719 10.711 1 94.19 273 SER B C 1
ATOM 4402 O O . SER B 1 273 ? 2.092 33.625 9.719 1 94.19 273 SER B O 1
ATOM 4404 N N . CYS B 1 274 ? 2.387 33.719 11.953 1 96.38 274 CYS B N 1
ATOM 4405 C CA . CYS B 1 274 ? 0.959 33.781 12.242 1 96.38 274 CYS B CA 1
ATOM 4406 C C . CYS B 1 274 ? 0.593 35.062 12.961 1 96.38 274 CYS B C 1
ATOM 4408 O O . CYS B 1 274 ? 1.422 35.656 13.664 1 96.38 274 CYS B O 1
ATOM 4410 N N . CYS B 1 275 ? -0.541 35.531 12.703 1 96.38 275 CYS B N 1
ATOM 4411 C CA . CYS B 1 275 ? -1.004 36.781 13.336 1 96.38 275 CYS B CA 1
ATOM 4412 C C . CYS B 1 275 ? -2.504 36.719 13.602 1 96.38 275 CYS B C 1
ATOM 4414 O O . CYS B 1 275 ? -3.199 35.844 13.078 1 96.38 275 CYS B O 1
ATOM 4416 N N . GLU B 1 276 ? -2.91 37.562 14.516 1 95.62 276 GLU B N 1
ATOM 4417 C CA . GLU B 1 276 ? -4.328 37.656 14.852 1 95.62 276 GLU B CA 1
ATOM 4418 C C . GLU B 1 276 ? -4.949 38.906 14.242 1 95.62 276 GLU B C 1
ATOM 4420 O O . GLU B 1 276 ? -4.297 39.969 14.148 1 95.62 276 GLU B O 1
ATOM 4425 N N . GLY B 1 277 ? -6.117 38.812 13.797 1 95.06 277 GLY B N 1
ATOM 4426 C CA . GLY B 1 277 ? -6.832 39.906 13.164 1 95.06 277 GLY B CA 1
ATOM 4427 C C . GLY B 1 277 ? -7.047 39.688 11.68 1 95.06 277 GLY B C 1
ATOM 4428 O O . GLY B 1 277 ? -6.211 39.062 11.008 1 95.06 277 GLY B O 1
ATOM 4429 N N . SER B 1 278 ? -8.156 40.188 11.156 1 95.75 278 SER B N 1
ATOM 4430 C CA . SER B 1 278 ? -8.492 40 9.742 1 95.75 278 SER B CA 1
ATOM 4431 C C . SER B 1 278 ? -7.477 40.688 8.844 1 95.75 278 SER B C 1
ATOM 4433 O O . SER B 1 278 ? -7.105 41.844 9.078 1 95.75 278 SER B O 1
ATOM 4435 N N . GLY B 1 279 ? -7.008 39.969 7.883 1 95.69 279 GLY B N 1
ATOM 4436 C CA . GLY B 1 279 ? -6.168 40.531 6.828 1 95.69 279 GLY B CA 1
ATOM 4437 C C . GLY B 1 279 ? -4.746 40.781 7.277 1 95.69 279 GLY B C 1
ATOM 4438 O O . GLY B 1 279 ? -3.965 41.406 6.551 1 95.69 279 GLY B O 1
ATOM 4439 N N . CYS B 1 280 ? -4.371 40.312 8.43 1 95.44 280 CYS B N 1
ATOM 4440 C CA . CYS B 1 280 ? -3.082 40.688 9 1 95.44 280 CYS B CA 1
ATOM 4441 C C . CYS B 1 280 ? -1.939 40.031 8.242 1 95.44 280 CYS B C 1
ATOM 4443 O O . CYS B 1 280 ? -0.778 40.406 8.406 1 95.44 280 CYS B O 1
ATOM 4445 N N . ASN B 1 281 ? -2.254 39 7.5 1 95.06 281 ASN B N 1
ATOM 4446 C CA . ASN B 1 281 ? -1.2 38.375 6.703 1 95.06 281 ASN B CA 1
ATOM 4447 C C . ASN B 1 281 ? -1.119 39 5.309 1 95.06 281 ASN B C 1
ATOM 4449 O O . ASN B 1 281 ? -0.782 38.312 4.344 1 95.06 281 ASN B O 1
ATOM 4453 N N . ASP B 1 282 ? -1.478 40.188 5.086 1 87 282 ASP B N 1
ATOM 4454 C CA . ASP B 1 282 ? -1.436 40.906 3.828 1 87 282 ASP B CA 1
ATOM 4455 C C . ASP B 1 282 ? -0.004 41.031 3.312 1 87 282 ASP B C 1
ATOM 4457 O O . ASP B 1 282 ? 0.916 41.312 4.082 1 87 282 ASP B O 1
ATOM 4461 N N . PRO B 1 283 ? 0.135 40.688 1.974 1 78.5 283 PRO B N 1
ATOM 4462 C CA . PRO B 1 283 ? 1.485 40.906 1.455 1 78.5 283 PRO B CA 1
ATOM 4463 C C . PRO B 1 283 ? 1.921 42.375 1.562 1 78.5 283 PRO B C 1
ATOM 4465 O O . PRO B 1 283 ? 1.086 43.281 1.484 1 78.5 283 PRO B O 1
ATOM 4468 N N . PRO B 1 284 ? 3.125 42.594 2.045 1 64.94 284 PRO B N 1
ATOM 4469 C CA . PRO B 1 284 ? 3.555 44 2.096 1 64.94 284 PRO B CA 1
ATOM 4470 C C . PRO B 1 284 ? 3.438 44.719 0.744 1 64.94 284 PRO B C 1
ATOM 4472 O O . PRO B 1 284 ? 3.67 44.094 -0.298 1 64.94 284 PRO B O 1
ATOM 4475 N N . GLY B 1 285 ? 2.402 45.531 0.59 1 57.19 285 GLY B N 1
ATOM 4476 C CA . GLY B 1 285 ? 2.299 46.344 -0.611 1 57.19 285 GLY B CA 1
ATOM 4477 C C . GLY B 1 285 ? 3.637 46.844 -1.1 1 57.19 285 GLY B C 1
ATOM 4478 O O . GLY B 1 285 ? 4.641 46.75 -0.39 1 57.19 285 GLY B O 1
ATOM 4479 N N . PRO B 1 286 ? 3.744 46.938 -2.375 1 49.47 286 PRO B N 1
ATOM 4480 C CA . PRO B 1 286 ? 4.965 47.625 -2.803 1 49.47 286 PRO B CA 1
ATOM 4481 C C . PRO B 1 286 ? 5.312 48.812 -1.92 1 49.47 286 PRO B C 1
ATOM 4483 O O . PRO B 1 286 ? 4.414 49.531 -1.443 1 49.47 286 PRO B O 1
ATOM 4486 N N . VAL B 1 287 ? 6.227 48.75 -1.07 1 46.84 287 VAL B N 1
ATOM 4487 C CA . VAL B 1 287 ? 6.664 49.969 -0.379 1 46.84 287 VAL B CA 1
ATOM 4488 C C . VAL B 1 287 ? 6.594 51.156 -1.331 1 46.84 287 VAL B C 1
ATOM 4490 O O . VAL B 1 287 ? 7.16 51.125 -2.426 1 46.84 287 VAL B O 1
ATOM 4493 N N . PRO B 1 288 ? 5.605 51.875 -1.257 1 44.12 288 PRO B N 1
ATOM 4494 C CA . PRO B 1 288 ? 5.746 53.062 -2.109 1 44.12 288 PRO B CA 1
ATOM 4495 C C . PRO B 1 288 ? 7.121 53.688 -1.987 1 44.12 288 PRO B C 1
ATOM 4497 O O . PRO B 1 288 ? 7.672 53.781 -0.887 1 44.12 288 PRO B O 1
ATOM 4500 N N . LEU B 1 289 ? 7.969 53.438 -2.979 1 41.53 289 LEU B N 1
ATOM 4501 C CA . LEU B 1 289 ? 9.164 54.25 -3.066 1 41.53 289 LEU B CA 1
ATOM 4502 C C . LEU B 1 289 ? 8.852 55.719 -2.674 1 41.53 289 LEU B C 1
ATOM 4504 O O . LEU B 1 289 ? 8.133 56.406 -3.389 1 41.53 289 LEU B O 1
ATOM 4508 N N . SER B 1 290 ? 8.672 55.906 -1.47 1 38.38 290 SER B N 1
ATOM 4509 C CA . SER B 1 290 ? 8.68 57.344 -1.125 1 38.38 290 SER B CA 1
ATOM 4510 C C . SER B 1 290 ? 9.844 58.062 -1.793 1 38.38 290 SER B C 1
ATOM 4512 O O . SER B 1 290 ? 10.992 57.625 -1.667 1 38.38 290 SER B O 1
ATOM 4514 N N . LEU B 1 291 ? 9.555 58.594 -2.877 1 40.47 291 LEU B N 1
ATOM 4515 C CA . LEU B 1 291 ? 10.391 59.562 -3.596 1 40.47 291 LEU B CA 1
ATOM 4516 C C . LEU B 1 291 ? 11.07 60.531 -2.629 1 40.47 291 LEU B C 1
ATOM 4518 O O . LEU B 1 291 ? 11.562 61.562 -3.041 1 40.47 291 LEU B O 1
ATOM 4522 N N . ALA B 1 292 ? 10.828 60.312 -1.346 1 37.59 292 ALA B N 1
ATOM 4523 C CA . ALA B 1 292 ? 11.312 61.5 -0.622 1 37.59 292 ALA B CA 1
ATOM 4524 C C . ALA B 1 292 ? 12.82 61.625 -0.768 1 37.59 292 ALA B C 1
ATOM 4526 O O . ALA B 1 292 ? 13.352 62.75 -0.719 1 37.59 292 ALA B O 1
ATOM 4527 N N . SER B 1 293 ? 13.562 60.5 -0.747 1 36.03 293 SER B N 1
ATOM 4528 C CA . SER B 1 293 ? 14.852 60.844 -0.168 1 36.03 293 SER B CA 1
ATOM 4529 C C . SER B 1 293 ? 15.773 61.5 -1.207 1 36.03 293 SER B C 1
ATOM 4531 O O . SER B 1 293 ? 16.984 61.594 -0.989 1 36.03 293 SER B O 1
ATOM 4533 N N . THR B 1 294 ? 15.297 61.469 -2.475 1 36.81 294 THR B N 1
ATOM 4534 C CA . THR B 1 294 ? 16.406 61.906 -3.309 1 36.81 294 THR B CA 1
ATOM 4535 C C . THR B 1 294 ? 16.812 63.344 -2.979 1 36.81 294 THR B C 1
ATOM 4537 O O . THR B 1 294 ? 17.734 63.906 -3.596 1 36.81 294 THR B O 1
ATOM 4540 N N . LEU B 1 295 ? 15.938 64.062 -2.27 1 33.5 295 LEU B N 1
ATOM 4541 C CA . LEU B 1 295 ? 16.188 65.5 -2.365 1 33.5 295 LEU B CA 1
ATOM 4542 C C . LEU B 1 295 ? 17.484 65.875 -1.637 1 33.5 295 LEU B C 1
ATOM 4544 O O . LEU B 1 295 ? 18.047 66.938 -1.876 1 33.5 295 LEU B O 1
ATOM 4548 N N . LEU B 1 296 ? 17.875 65.062 -0.64 1 31.23 296 LEU B N 1
ATOM 4549 C CA . LEU B 1 296 ? 18.734 65.75 0.302 1 31.23 296 LEU B CA 1
ATOM 4550 C C . LEU B 1 296 ? 20.156 65.875 -0.231 1 31.23 296 LEU B C 1
ATOM 4552 O O . LEU B 1 296 ? 20.922 66.75 0.201 1 31.23 296 LEU B O 1
ATOM 4556 N N . VAL B 1 297 ? 20.594 64.938 -1.047 1 34.09 297 VAL B N 1
ATOM 4557 C CA . VAL B 1 297 ? 22.047 64.875 -1.096 1 34.09 297 VAL B CA 1
ATOM 4558 C C . VAL B 1 297 ? 22.594 65.938 -2.018 1 34.09 297 VAL B C 1
ATOM 4560 O O . VAL B 1 297 ? 23.797 66 -2.299 1 34.09 297 VAL B O 1
ATOM 4563 N N . ILE B 1 298 ? 21.703 66.75 -2.684 1 32.56 298 ILE B N 1
ATOM 4564 C CA . ILE B 1 298 ? 22.281 67.688 -3.697 1 32.56 298 ILE B CA 1
ATOM 4565 C C . ILE B 1 298 ? 23.188 68.688 -3.031 1 32.56 298 ILE B C 1
ATOM 4567 O O . ILE B 1 298 ? 24.109 69.188 -3.662 1 32.56 298 ILE B O 1
ATOM 4571 N N . LEU B 1 299 ? 22.859 69.125 -1.802 1 32.31 299 LEU B N 1
ATOM 4572 C CA . LEU B 1 299 ? 23.312 70.438 -1.414 1 32.31 299 LEU B CA 1
ATOM 4573 C C . LEU B 1 299 ? 24.797 70.438 -1.09 1 32.31 299 LEU B C 1
ATOM 4575 O O . LEU B 1 299 ? 25.438 71.5 -1.087 1 32.31 299 LEU B O 1
ATOM 4579 N N . ARG B 1 300 ? 25.312 69.438 -0.506 1 33.19 300 ARG B N 1
ATOM 4580 C CA . ARG B 1 300 ? 26.5 69.625 0.313 1 33.19 300 ARG B CA 1
ATOM 4581 C C . ARG B 1 300 ? 27.75 69.812 -0.557 1 33.19 300 ARG B C 1
ATOM 4583 O O . ARG B 1 300 ? 28.859 69.938 -0.041 1 33.19 300 ARG B O 1
ATOM 4590 N N . LEU B 1 301 ? 27.641 69.5 -1.844 1 29.75 301 LEU B N 1
ATOM 4591 C CA . LEU B 1 301 ? 28.906 69.375 -2.545 1 29.75 301 LEU B CA 1
ATOM 4592 C C . LEU B 1 301 ? 29.578 70.75 -2.678 1 29.75 301 LEU B C 1
ATOM 4594 O O . LEU B 1 301 ? 30.734 70.812 -3.094 1 29.75 301 LEU B O 1
ATOM 4598 N N . TRP B 1 302 ? 28.812 71.875 -2.695 1 33.41 302 TRP B N 1
ATOM 4599 C CA . TRP B 1 302 ? 29.391 73.062 -3.217 1 33.41 302 TRP B CA 1
ATOM 4600 C C . TRP B 1 302 ? 30.406 73.688 -2.238 1 33.41 302 TRP B C 1
ATOM 4602 O O . TRP B 1 302 ? 30.891 74.812 -2.426 1 33.41 302 TRP B O 1
ATOM 4612 N N . GLY B 1 303 ? 30.5 73.188 -0.973 1 28.98 303 GLY B N 1
ATOM 4613 C CA . GLY B 1 303 ? 31.109 74.125 -0.019 1 28.98 303 GLY B CA 1
ATOM 4614 C C . GLY B 1 303 ? 32.594 74.375 -0.3 1 28.98 303 GLY B C 1
ATOM 4615 O O . GLY B 1 303 ? 33.125 75.375 0.072 1 28.98 303 GLY B O 1
ATOM 4616 N N . GLY B 1 304 ? 33.375 73.312 -0.456 1 29.36 304 GLY B N 1
ATOM 4617 C CA . GLY B 1 304 ? 34.719 73.5 0.064 1 29.36 304 GLY B CA 1
ATOM 4618 C C . GLY B 1 304 ? 35.625 74.25 -0.85 1 29.36 304 GLY B C 1
ATOM 4619 O O . GLY B 1 304 ? 36.844 74.312 -0.645 1 29.36 304 GLY B O 1
ATOM 4620 N N . VAL B 1 305 ? 35.219 74.562 -2.082 1 30 305 VAL B N 1
ATOM 4621 C CA . VAL B 1 305 ? 36.375 74.938 -2.947 1 30 305 VAL B CA 1
ATOM 4622 C C . VAL B 1 305 ? 36.875 76.312 -2.609 1 30 305 VAL B C 1
ATOM 4624 O O . VAL B 1 305 ? 37.719 76.875 -3.32 1 30 305 VAL B O 1
ATOM 4627 N N . PHE B 1 306 ? 36.281 77.062 -1.683 1 26.83 306 PHE B N 1
ATOM 4628 C CA . PHE B 1 306 ? 36.562 78.5 -1.708 1 26.83 306 PHE B CA 1
ATOM 4629 C C . PHE B 1 306 ? 38.062 78.75 -1.463 1 26.83 306 PHE B C 1
ATOM 4631 O O . PHE B 1 306 ? 38.656 79.562 -2.127 1 26.83 306 PHE B O 1
ATOM 4638 N N . LEU B 1 307 ? 38.594 78.562 -0.181 1 24.88 307 LEU B N 1
ATOM 4639 C CA . LEU B 1 307 ? 39.344 79.625 0.471 1 24.88 307 LEU B CA 1
ATOM 4640 C C . LEU B 1 307 ? 40.812 79.562 0.03 1 24.88 307 LEU B C 1
ATOM 4642 O O . LEU B 1 307 ? 41.625 80.312 0.55 1 24.88 307 LEU B O 1
ATOM 4646 N N . TRP B 1 308 ? 41.375 78.562 -0.771 1 25.55 308 TRP B N 1
ATOM 4647 C CA . TRP B 1 308 ? 42.844 78.5 -0.715 1 25.55 308 TRP B CA 1
ATOM 4648 C C . TRP B 1 308 ? 43.438 79.688 -1.493 1 25.55 308 TRP B C 1
ATOM 4650 O O . TRP B 1 308 ? 43.375 79.75 -2.725 1 25.55 308 TRP B O 1
ATOM 4660 N N . THR B 1 309 ? 43 80.875 -1.195 1 20.94 309 THR B N 1
ATOM 4661 C CA . THR B 1 309 ? 43.906 82 -1.497 1 20.94 309 THR B CA 1
ATOM 4662 C C . THR B 1 309 ? 45.188 81.875 -0.658 1 20.94 309 THR B C 1
ATOM 4664 O O . THR B 1 309 ? 45.125 81.5 0.526 1 20.94 309 THR B O 1
#

Nearest PDB structures (foldseek):
  2fd6-assembly2_U  TM=7.358E-01  e=1.009E-27  Homo sapiens
  1ywh-assembly2_C  TM=6.808E-01  e=3.380E-28  Homo sapiens
  1ywh-assembly2_A  TM=6.841E-01  e=6.881E-28  Homo sapiens
  1ywh-assembly3_I  TM=6.703E-01  e=1.189E-27  Homo sapiens
  2i9b-assembly2_F  TM=7.043E-01  e=9.979E-26  Homo sapiens

Sequence (618 aa):
MGRLLLLLLSSLPFLPPPASWALICLHCRSNGPCQVETCAAGQDLCRTTVIRVWKDGGEGCAHTEKSNRTMSYRMGSEIISLTETVCGSNLCNKPTRQPRTVVLGRYLECVSCTSLDMSCERGREQTLQCRYPREQCIEVVTHHSQEGEDERHTRGCGFLPGCPGPTSFHNNLTFHYLRCCNSTKCNGGPVIELKNLPPNGVQCYSCEGNSTHGCSSSENSLIDCRGPMNQCLEATGTKGENKTVTVRGCTTASWCQDSHMADTFSLTRVSVSCCEGSGCNDPPGPVPLSLASTLLVILRLWGGVFLWTMGRLLLLLLSSLPFLPPPASWALICLHCRSNGPCQVETCAAGQDLCRTTVIRVWKDGGEGCAHTEKSNRTMSYRMGSEIISLTETVCGSNLCNKPTRQPRTVVLGRYLECVSCTSLDMSCERGREQTLQCRYPREQCIEVVTHHSQEGEDERHTRGCGFLPGCPGPTSFHNNLTFHYLRCCNSTKCNGGPVIELKNLPPNGVQCYSCEGNSTHGCSSSENSLIDCRGPMNQCLEATGTKGENKTVTVRGCTTASWCQDSHMADTFSLTRVSVSCCEGSGCNDPPGPVPLSLASTLLVILRLWGGVFLWT

Secondary structure (DSSP, 8-state):
--GGGGGGG--------------EEEE--TTS--EEEEPPTT--EEEEEEEEEEEEEEEEEE-TT---EEEEEEETTEEEEEEEEEE-STTTTS---------TTS--EEEEEEGGGTTTTTT--EEEE-SSTT-EEEEEEEEEGGGTPPPEEEEEEEE-TT-SS-EEEE-SSEEEEEEEESSTTTT-SSPP-GGGSPEEEEEEEEEEEBTTTBSSTTT-EEEEEETT--EEEEEEEEETTTEEEEEEEEE-GGGGSTTHHHHHHT-EEEEEEEE-STTTT---------GGGGGGGGGGGGSGGGGG-/--GGGGGGG--------------EEEE--TTS--EEEEPPTT--EEEEEEEEEEEEEEEEEE-TT---EEEEEEETTEEEEEEEEEE-STTTTS---------TTS--EEEEEEGGGTTTTTT--EEEE-SSTT-EEEEEEEEEGGGTPPPEEEEEEEE-TT-SS-EEEE-SSEEEEEEEESSTTTT-SSPP-GGGSPEEEEEEEEEEEBTTTBSSTTT-EEEEEETT--EEEEEEEEETTTEEEEEEEEE-TGGGSTTHHHHHHT-EEEEEEEE-STTTT---------GGGGGGGGGGGGSTTS---

Foldseek 3Di:
DPPPPPPPPPCPPPPPPPPPQFDWEWDFWQADDIDIDGDDPPDDDYDDDDDDDDDQFDPDDDDPPDAWDKDWDGGGRDIDIDTDHDDDDPRPRHPPPPPPPPCPPQKAKEWWDKVVVDCQVVVVIDIDIDDDRQKWWKWKWKFFVVVVDPIMITTDIGDDQQPCDQWWWDAPGITITMHTDHHHHPPDDHHDDQVPFAFPPAKEWFFKFDCVPTPDPVNIDIDGHGHQQQKKKWKWFADDPGGIMIGIGTTHPSNQDDCNCCVVVVGDPMDMDIDGGHHPVPDPPDPPPPPPPPPPPPPPPVPDPPDPD/DPPPPPPPPPCPPPPPPPPPQFDWEWDFWQADDIDIDGDDPPDDDYDDDDDDDDDQFDPDDDDPPDAWDKDWDGGGRDIDIDIDHDDDDPRPRHPPPVPPPPCPPQKAKEWWDKVVVDCQVVVVIDIDIDDDRQKWWKWKWKFFVVVVDPIMITTDIGDDQQPCDQWWWDAPGITITMHTDHHHHPPDDHHDDQVPFAFPPAKEWFFKFDCVPTPDPVNIDIDTHGHQQQKKKWKWFADDPGGIMIGIGTTHPSNLDDCNCCVVVVGDPMDMDIDGGHHPVPDPPDPPPPPPPVPPPPPDPPPDPPDPD

Organism: Cavia porcellus (NCBI:txid10141)

pLDDT: mean 76.63, std 20.09, range [20.81, 98.19]